Protein AF-A0A2P6VU65-F1 (afdb_monomer)

pLDDT: mean 78.22, std 20.6, range [32.5, 98.38]

Solvent-accessible surface area (backbone atoms only — not comparable to full-atom values): 29557 Å² total; per-residue (Å²): 133,87,88,86,89,86,84,88,87,77,87,89,84,84,87,86,78,91,83,81,87,83,86,86,80,87,87,82,89,85,90,84,81,88,84,86,82,90,82,88,79,92,81,84,85,80,81,79,79,83,82,76,88,84,79,73,83,89,75,76,95,73,85,81,79,84,76,80,80,75,77,77,80,85,73,80,85,78,81,85,74,82,83,81,79,78,87,77,80,83,79,86,75,82,91,72,89,73,83,78,80,91,73,70,80,78,78,70,57,60,64,62,52,34,54,50,17,64,74,64,73,35,59,72,50,33,51,55,29,55,50,53,51,52,49,53,49,49,58,39,42,61,81,46,88,75,52,74,86,34,72,65,53,53,52,48,52,51,47,56,49,43,56,49,52,26,52,54,22,47,77,65,73,33,60,71,60,22,52,57,35,48,52,54,45,62,60,51,48,58,58,50,38,53,55,38,62,69,48,71,67,62,61,89,82,68,86,76,69,86,68,44,60,64,57,46,13,48,56,44,12,52,54,39,20,50,50,34,55,77,31,74,60,21,52,51,40,45,46,50,43,44,49,40,44,49,50,11,47,53,51,26,62,50,50,12,60,75,63,76,62,63,47,48,59,49,52,33,52,49,38,31,49,66,35,43,67,58,42,32,44,53,38,12,26,59,60,15,36,38,72,48,17,47,34,60,70,68,58,48,47,47,62,55,62,64,40,98,47,49,73,60,24,52,53,50,6,46,50,49,4,42,46,50,32,48,45,51,44,43,50,54,41,44,48,52,52,42,56,49,35,23,72,70,51,78,42,72,69,60,72,63,42,67,52,52,43,48,50,45,50,40,43,40,17,43,25,32,18,23,46,8,36,26,35,10,54,75,31,76,47,54,68,64,16,47,52,54,33,51,50,49,48,46,48,49,34,64,50,44,50,51,59,47,50,56,56,49,60,76,41,67,93,56,86,75,59,66,68,60,52,52,60,59,44,61,29,47,50,46,16,41,51,54,46,45,47,64,60,63,44,92,52,34,91,80,69,76,52,85,69,80,53,72,66,55,58,50,49,53,48,30,34,77,72,62,78,28,98,59,78,56,65,85,77,36,63,70,41,26,53,49,41,26,50,48,46,29,50,51,27,44,51,50,27,42,55,49,50,65,55,64,79,74,114

Foldseek 3Di:
DDDDDDDDDDDDDDDDDDDDDDDDDDDDDDDDDDDDDDDDDDDDDPDDDDDDPPDDDDDDDDDDDPDDPDDDDDDDDDDDDDDDDDDDDDDDDDDDDDPDDPPDPPPPDLLVQCVVCLVVLPLVSNLVSLVVLVVLLVVLCVLPDDQPPDPLVVLVVVLVVLSVQLNVCSVVVVSVSNVVSSVVNVVRRVVSSVVSNPPDNPPVPDPAPDCDLQNLLQVLLVVLLVCCCPDPLNVVLLVLLVVQLVVLLVVLVVVCVVVVNPSDLLSSVVSSLVSLLPNLLVNLLSLQFCLQLVCVVVVVVSVVSVDSRDLLSNLSSSLNNSLSSLLVSLLVSLVVSQVSSCVSPVDSPDPCLSPQLSVLSSLLSSLLNLQLNLLSLVDNDRVVSSVSSVVCSCVLRPVLQVVLLVVVVVQPPDQDDVVSLCSSLLRLSLLSSLLNLVSSDPSCVSPVDDRRRPNLVVQVVCCVVVVDVDRPPCSDNVNSSVSSVVSSVVSSVSSSVSSVPVVVD

Sequence (505 aa):
MRPCDHPPRRRGAHLGARRRAHPTRSPSLHPHHGRPLARASSLDRRRRRPIDPRLLPEHAAGRGHRRRRRLPPRGPPRPRGPPRPAPRTRRTHPRGSLRRHHGGPRVSDPWTDLEQALAGDDPAQVHRTTDRIRDAVRGAFEGRQLVRGSLLVERRRRLEHTLAELDDAVAGDRIDEARERAEQVRELAPALVDQARQLDPIDAEEEVSTGGWLANAGTVARKEAVLGIQGTRGLLLFGILGLTFGIGLRSAIGGSTATGGQASVKLVWNYAHSLAFLALPLAGLLAGHGLVNEERRSDTIHILAAQPVGRIGIVLGKWLGMAATLGLAVAASAGLVGTAAYAVTGTLGPPSAAVTYPLACFGLALAFGSIALLASTLLERTGPTLAVGLASFVLLGPVWQNAFLTRSLEQAGTIPDPGSVLVYLATPFTAWWNWTSELLGPVNDATGLPQGEPWHAALVNAVETGALEALPFYATQPYYAIVIAAWIAVCLGLAAAVFRRQDLA

Radius of gyration: 38.81 Å; Cα contacts (8 Å, |Δi|>4): 482; chains: 1; bounding box: 112×64×126 Å

Structure (mmCIF, N/CA/C/O backbone):
data_AF-A0A2P6VU65-F1
#
_entry.id   AF-A0A2P6VU65-F1
#
loop_
_atom_site.group_PDB
_atom_site.id
_atom_site.type_symbol
_atom_site.label_atom_id
_atom_site.label_alt_id
_atom_site.label_comp_id
_atom_site.label_asym_id
_atom_site.label_entity_id
_atom_site.label_seq_id
_atom_site.pdbx_PDB_ins_code
_atom_site.Cartn_x
_atom_site.Cartn_y
_atom_site.Cartn_z
_atom_site.occupancy
_atom_site.B_iso_or_equiv
_atom_site.auth_seq_id
_atom_site.auth_comp_id
_atom_site.auth_asym_id
_atom_site.auth_atom_id
_atom_site.pdbx_PDB_model_num
ATOM 1 N N . MET A 1 1 ? 16.735 -19.919 -70.488 1.00 41.72 1 MET A N 1
ATOM 2 C CA . MET A 1 1 ? 18.055 -20.565 -70.298 1.00 41.72 1 MET A CA 1
ATOM 3 C C . MET A 1 1 ? 18.849 -19.644 -69.378 1.00 41.72 1 MET A C 1
ATOM 5 O O . MET A 1 1 ? 19.103 -18.527 -69.787 1.00 41.72 1 MET A O 1
ATOM 9 N N . ARG A 1 2 ? 18.873 -19.834 -68.050 1.00 34.44 2 ARG A N 1
ATOM 10 C CA . ARG A 1 2 ? 19.788 -20.677 -67.239 1.00 34.44 2 ARG A CA 1
ATOM 11 C C . ARG A 1 2 ? 21.264 -20.708 -67.701 1.00 34.44 2 ARG A C 1
ATOM 13 O O . ARG A 1 2 ? 21.498 -20.715 -68.902 1.00 34.44 2 ARG A O 1
ATOM 20 N N . PRO A 1 3 ? 22.211 -20.696 -66.741 1.00 53.59 3 PRO A N 1
ATOM 21 C CA . PRO A 1 3 ? 23.419 -19.869 -66.761 1.00 53.59 3 PRO A CA 1
ATOM 22 C C . PRO A 1 3 ? 24.710 -20.696 -66.880 1.00 53.59 3 PRO A C 1
ATOM 24 O O . PRO A 1 3 ? 24.681 -21.913 -66.709 1.00 53.59 3 PRO A O 1
ATOM 27 N N . CYS A 1 4 ? 25.846 -20.034 -67.113 1.00 51.56 4 CYS A N 1
ATOM 28 C CA . CYS A 1 4 ? 27.166 -20.654 -67.005 1.00 51.56 4 CYS A CA 1
ATOM 29 C C . CYS A 1 4 ? 28.035 -19.917 -65.982 1.00 51.56 4 CYS A C 1
ATOM 31 O O . CYS A 1 4 ? 28.340 -18.734 -66.130 1.00 51.56 4 CYS A O 1
ATOM 33 N N . ASP A 1 5 ? 28.412 -20.681 -64.961 1.00 50.06 5 ASP A N 1
ATOM 34 C CA . ASP A 1 5 ? 29.446 -20.424 -63.971 1.00 50.06 5 ASP A CA 1
ATOM 35 C C . ASP A 1 5 ? 30.850 -20.394 -64.590 1.00 50.06 5 ASP A C 1
ATOM 37 O O . ASP A 1 5 ? 31.157 -21.198 -65.466 1.00 50.06 5 ASP A O 1
ATOM 41 N N . HIS A 1 6 ? 31.741 -19.570 -64.027 1.00 48.94 6 HIS A N 1
ATOM 42 C CA . HIS A 1 6 ? 33.139 -19.949 -63.787 1.00 48.94 6 HIS A CA 1
ATOM 43 C C . HIS A 1 6 ? 33.801 -19.023 -62.744 1.00 48.94 6 HIS A C 1
ATOM 45 O O . HIS A 1 6 ? 33.777 -17.804 -62.912 1.00 48.94 6 HIS A O 1
ATOM 51 N N . PRO A 1 7 ? 34.454 -19.572 -61.698 1.00 54.53 7 PRO A N 1
ATOM 52 C CA . PRO A 1 7 ? 35.306 -18.815 -60.781 1.00 54.53 7 PRO A CA 1
ATOM 53 C C . PRO A 1 7 ? 36.805 -19.020 -61.086 1.00 54.53 7 PRO A C 1
ATOM 55 O O . PRO A 1 7 ? 37.199 -20.110 -61.517 1.00 54.53 7 PRO A O 1
ATOM 58 N N . PRO A 1 8 ? 37.693 -18.055 -60.773 1.00 60.28 8 PRO A N 1
ATOM 59 C CA . PRO A 1 8 ? 39.125 -18.310 -60.766 1.00 60.28 8 PRO A CA 1
ATOM 60 C C . PRO A 1 8 ? 39.633 -18.726 -59.376 1.00 60.28 8 PRO A C 1
ATOM 62 O O . PRO A 1 8 ? 39.532 -18.008 -58.384 1.00 60.28 8 PRO A O 1
ATOM 65 N N . ARG A 1 9 ? 40.269 -19.902 -59.351 1.00 50.94 9 ARG A N 1
ATOM 66 C CA . ARG A 1 9 ? 41.238 -20.350 -58.339 1.00 50.94 9 ARG A CA 1
ATOM 67 C C . ARG A 1 9 ? 42.549 -19.559 -58.456 1.00 50.94 9 ARG A C 1
ATOM 69 O O . ARG A 1 9 ? 43.075 -19.455 -59.559 1.00 50.94 9 ARG A O 1
ATOM 76 N N . ARG A 1 10 ? 43.173 -19.213 -57.322 1.00 44.75 10 ARG A N 1
ATOM 77 C CA . ARG A 1 10 ? 44.641 -19.257 -57.079 1.00 44.75 10 ARG A CA 1
ATOM 78 C C . ARG A 1 10 ? 44.890 -19.206 -55.559 1.00 44.75 10 ARG A C 1
ATOM 80 O O . ARG A 1 10 ? 44.317 -18.364 -54.887 1.00 44.75 10 ARG A O 1
ATOM 87 N N . ARG A 1 11 ? 45.462 -20.275 -54.974 1.00 40.75 11 ARG A N 1
ATOM 88 C CA . ARG A 1 11 ? 46.881 -20.424 -54.537 1.00 40.75 11 ARG A CA 1
ATOM 89 C C . ARG A 1 11 ? 47.287 -19.307 -53.556 1.00 40.75 11 ARG A C 1
ATOM 91 O O . ARG A 1 11 ? 47.269 -18.160 -53.955 1.00 40.75 11 ARG A O 1
ATOM 98 N N . GLY A 1 12 ? 47.660 -19.526 -52.296 1.00 38.12 12 GLY A N 1
ATOM 99 C CA . GLY A 1 12 ? 48.293 -20.673 -51.642 1.00 38.12 12 GLY A CA 1
ATOM 100 C C . GLY A 1 12 ? 49.689 -20.257 -51.153 1.00 38.12 12 GLY A C 1
ATOM 101 O O . GLY A 1 12 ? 50.545 -20.028 -51.995 1.00 38.12 12 GLY A O 1
ATOM 102 N N . ALA A 1 13 ? 49.894 -20.155 -49.833 1.00 39.94 13 ALA A N 1
ATOM 103 C CA . ALA A 1 13 ? 51.179 -20.226 -49.107 1.00 39.94 13 ALA A CA 1
ATOM 104 C C . ALA A 1 13 ? 50.861 -20.154 -47.592 1.00 39.94 13 ALA A C 1
ATOM 106 O O . ALA A 1 13 ? 50.220 -19.206 -47.160 1.00 39.94 13 ALA A O 1
ATOM 107 N N . HIS A 1 14 ? 50.963 -21.228 -46.804 1.00 39.22 14 HIS A N 1
ATOM 108 C CA . HIS A 1 14 ? 52.143 -21.906 -46.236 1.00 39.22 14 HIS A CA 1
ATOM 109 C C . HIS A 1 14 ? 52.739 -21.266 -44.963 1.00 39.22 14 HIS A C 1
ATOM 111 O O . HIS A 1 14 ? 53.228 -20.148 -45.001 1.00 39.22 14 HIS A O 1
ATOM 117 N N . LEU A 1 15 ? 52.817 -22.123 -43.923 1.00 38.12 15 LEU A N 1
ATOM 118 C CA . LEU A 1 15 ? 53.817 -22.205 -42.833 1.00 38.12 15 LEU A CA 1
ATOM 119 C C . LEU A 1 15 ? 53.770 -21.095 -41.768 1.00 38.12 15 LEU A C 1
ATOM 121 O O . LEU A 1 15 ? 54.061 -19.943 -42.034 1.00 38.12 15 LEU A O 1
ATOM 125 N N . GLY A 1 16 ? 53.371 -21.387 -40.529 1.00 34.59 16 GLY A N 1
ATOM 126 C CA . GLY A 1 16 ? 54.154 -22.048 -39.465 1.00 34.59 16 GLY A CA 1
ATOM 127 C C . GLY A 1 16 ? 53.856 -21.262 -38.165 1.00 34.59 16 GLY A C 1
ATOM 128 O O . GLY A 1 16 ? 53.421 -20.127 -38.243 1.00 34.59 16 GLY A O 1
ATOM 129 N N . ALA A 1 17 ? 53.981 -21.719 -36.925 1.00 41.78 17 ALA A N 1
ATOM 130 C CA . ALA A 1 17 ? 54.677 -22.837 -36.337 1.00 41.78 17 ALA A CA 1
ATOM 131 C C . ALA A 1 17 ? 54.056 -23.144 -34.956 1.00 41.78 17 ALA A C 1
ATOM 133 O O . ALA A 1 17 ? 53.458 -22.296 -34.297 1.00 41.78 17 ALA A O 1
ATOM 134 N N . ARG A 1 18 ? 54.263 -24.387 -34.521 1.00 41.88 18 ARG A N 1
ATOM 135 C CA . ARG A 1 18 ? 54.056 -24.912 -33.166 1.00 41.88 18 ARG A CA 1
ATOM 136 C C . ARG A 1 18 ? 54.646 -23.999 -32.079 1.00 41.88 18 ARG A C 1
ATOM 138 O O . ARG A 1 18 ? 55.820 -23.647 -32.172 1.00 41.88 18 ARG A O 1
ATOM 145 N N . ARG A 1 19 ? 53.955 -23.850 -30.943 1.00 41.62 19 ARG A N 1
ATOM 146 C CA . ARG A 1 19 ? 54.625 -23.821 -29.630 1.00 41.62 19 ARG A CA 1
ATOM 147 C C . ARG A 1 19 ? 53.808 -24.536 -28.557 1.00 41.62 19 ARG A C 1
ATOM 149 O O . ARG A 1 19 ? 52.590 -24.441 -28.498 1.00 41.62 19 ARG A O 1
ATOM 156 N N . ARG A 1 20 ? 54.545 -25.340 -27.795 1.00 39.31 20 ARG A N 1
ATOM 157 C CA . ARG A 1 20 ? 54.117 -26.307 -26.788 1.00 39.31 20 ARG A CA 1
ATOM 158 C C . ARG A 1 20 ? 53.838 -25.645 -25.435 1.00 39.31 20 ARG A C 1
ATOM 160 O O . ARG A 1 20 ? 54.415 -24.614 -25.113 1.00 39.31 20 ARG A O 1
ATOM 167 N N . ALA A 1 21 ? 53.004 -26.354 -24.680 1.00 40.69 21 ALA A N 1
ATOM 168 C CA . ALA A 1 21 ? 52.764 -26.357 -23.240 1.00 40.69 21 ALA A CA 1
ATOM 169 C C . ALA A 1 21 ? 53.898 -25.874 -22.312 1.00 40.69 21 ALA A C 1
ATOM 171 O O . ALA A 1 21 ? 55.055 -26.236 -22.508 1.00 40.69 21 ALA A O 1
ATOM 172 N N . HIS A 1 22 ? 53.508 -25.237 -21.200 1.00 38.41 22 HIS A N 1
ATOM 173 C CA . HIS A 1 22 ? 53.865 -25.691 -19.848 1.00 38.41 22 HIS A CA 1
ATOM 174 C C . HIS A 1 22 ? 52.872 -25.155 -18.790 1.00 38.41 22 HIS A C 1
ATOM 176 O O . HIS A 1 22 ? 52.384 -24.037 -18.944 1.00 38.41 22 HIS A O 1
ATOM 182 N N . PRO A 1 23 ? 52.574 -25.928 -17.723 1.00 49.88 23 PRO A N 1
ATOM 183 C CA . PRO A 1 23 ? 51.693 -25.527 -16.632 1.00 49.88 23 PRO A CA 1
ATOM 184 C C . PRO A 1 23 ? 52.498 -24.906 -15.481 1.00 49.88 23 PRO A C 1
ATOM 186 O O . PRO A 1 23 ? 53.515 -25.460 -15.055 1.00 49.88 23 PRO A O 1
ATOM 189 N N . THR A 1 24 ? 52.040 -23.781 -14.935 1.00 46.22 24 THR A N 1
ATOM 190 C CA . THR A 1 24 ? 52.637 -23.184 -13.734 1.00 46.22 24 THR A CA 1
ATOM 191 C C . THR A 1 24 ? 51.884 -23.595 -12.475 1.00 46.22 24 THR A C 1
ATOM 193 O O . THR A 1 24 ? 50.697 -23.336 -12.300 1.00 46.22 24 THR A O 1
ATOM 196 N N . ARG A 1 25 ? 52.665 -24.274 -11.637 1.00 35.62 25 ARG A N 1
ATOM 197 C CA . ARG A 1 25 ? 52.465 -24.758 -10.274 1.00 35.62 25 ARG A CA 1
ATOM 198 C C . ARG A 1 25 ? 51.832 -23.757 -9.298 1.00 35.62 25 ARG A C 1
ATOM 200 O O . ARG A 1 25 ? 52.181 -22.580 -9.281 1.00 35.62 25 ARG A O 1
ATOM 207 N N . SER A 1 26 ? 51.030 -24.315 -8.396 1.00 44.00 26 SER A N 1
ATOM 208 C CA . SER A 1 26 ? 50.689 -23.810 -7.062 1.00 44.00 26 SER A CA 1
ATOM 209 C C . SER A 1 26 ? 51.924 -23.615 -6.167 1.00 44.00 26 SER A C 1
ATOM 211 O O . SER A 1 26 ? 52.905 -24.348 -6.325 1.00 44.00 26 SER A O 1
ATOM 213 N N . PRO A 1 27 ? 51.825 -22.776 -5.121 1.00 51.59 27 PRO A N 1
ATOM 214 C CA . PRO A 1 27 ? 52.608 -22.958 -3.909 1.00 51.59 27 PRO A CA 1
ATOM 215 C C . PRO A 1 27 ? 51.713 -23.183 -2.681 1.00 51.59 27 PRO A C 1
ATOM 217 O O . PRO A 1 27 ? 50.815 -22.405 -2.369 1.00 51.59 27 PRO A O 1
ATOM 220 N N . SER A 1 28 ? 52.012 -24.264 -1.969 1.00 43.06 28 SER A N 1
ATOM 221 C CA . SER A 1 28 ? 51.597 -24.560 -0.597 1.00 43.06 28 SER A CA 1
ATOM 222 C C . SER A 1 28 ? 52.845 -24.653 0.289 1.00 43.06 28 SER A C 1
ATOM 224 O O . SER A 1 28 ? 53.885 -25.070 -0.219 1.00 43.06 28 SER A O 1
ATOM 226 N N . LEU A 1 29 ? 52.665 -24.416 1.602 1.00 42.81 29 LEU A N 1
ATOM 227 C CA . LEU A 1 29 ? 53.602 -24.560 2.748 1.00 42.81 29 LEU A CA 1
ATOM 228 C C . LEU A 1 29 ? 54.365 -23.257 3.084 1.00 42.81 29 LEU A C 1
ATOM 230 O O . LEU A 1 29 ? 54.871 -22.599 2.189 1.00 42.81 29 LEU A O 1
ATOM 234 N N . HIS A 1 30 ? 54.457 -22.775 4.331 1.00 38.66 30 HIS A N 1
ATOM 235 C CA . HIS A 1 30 ? 54.635 -23.472 5.614 1.00 38.66 30 HIS A CA 1
ATOM 236 C C . HIS A 1 30 ? 54.115 -22.653 6.839 1.00 38.66 30 HIS A C 1
ATOM 238 O O . HIS A 1 30 ? 53.761 -21.484 6.690 1.00 38.66 30 HIS A O 1
ATOM 244 N N . PRO A 1 31 ? 54.067 -23.266 8.046 1.00 51.84 31 PRO A N 1
ATOM 245 C CA . PRO A 1 31 ? 53.499 -22.736 9.286 1.00 51.84 31 PRO A CA 1
ATOM 246 C C . PRO A 1 31 ? 54.545 -22.028 10.164 1.00 51.84 31 PRO A C 1
ATOM 248 O O . PRO A 1 31 ? 55.735 -22.315 10.071 1.00 51.84 31 PRO A O 1
ATOM 251 N N . HIS A 1 32 ? 54.092 -21.192 11.104 1.00 41.69 32 HIS A N 1
ATOM 252 C CA . HIS A 1 32 ? 54.910 -20.778 12.246 1.00 41.69 32 HIS A CA 1
ATOM 253 C C . HIS A 1 32 ? 54.169 -20.931 13.581 1.00 41.69 32 HIS A C 1
ATOM 255 O O . HIS A 1 32 ? 53.036 -20.490 13.762 1.00 41.69 32 HIS A O 1
ATOM 261 N N . HIS A 1 33 ? 54.867 -21.605 14.494 1.00 40.38 33 HIS A N 1
ATOM 262 C CA . HIS A 1 33 ? 54.571 -21.865 15.898 1.00 40.38 33 HIS A CA 1
ATOM 263 C C . HIS A 1 33 ? 54.724 -20.632 16.808 1.00 40.38 33 HIS A C 1
ATOM 265 O O . HIS A 1 33 ? 55.674 -19.881 16.631 1.00 40.38 33 HIS A O 1
ATOM 271 N N . GLY A 1 34 ? 53.906 -20.598 17.878 1.00 33.59 34 GLY A N 1
ATOM 272 C CA . GLY A 1 34 ? 54.235 -20.139 19.250 1.00 33.59 34 GLY A CA 1
ATOM 273 C C . GLY A 1 34 ? 54.414 -18.626 19.458 1.00 33.59 34 GLY A C 1
ATOM 274 O O . GLY A 1 34 ? 55.013 -17.956 18.641 1.00 33.59 34 GLY A O 1
ATOM 275 N N . ARG A 1 35 ? 54.002 -17.980 20.553 1.00 37.12 35 ARG A N 1
ATOM 276 C CA . ARG A 1 35 ? 53.625 -18.385 21.919 1.00 37.12 35 ARG A CA 1
ATOM 277 C C . ARG A 1 35 ? 52.931 -17.173 22.615 1.00 37.12 35 ARG A C 1
ATOM 279 O O . ARG A 1 35 ? 52.837 -16.113 22.004 1.00 37.12 35 ARG A O 1
ATOM 286 N N . PRO A 1 36 ? 52.419 -17.320 23.855 1.00 55.81 36 PRO A N 1
ATOM 287 C CA . PRO A 1 36 ? 51.342 -16.503 24.418 1.00 55.81 36 PRO A CA 1
ATOM 288 C C . PRO A 1 36 ? 51.841 -15.348 25.289 1.00 55.81 36 PRO A C 1
ATOM 290 O O . PRO A 1 36 ? 52.878 -15.481 25.929 1.00 55.81 36 PRO A O 1
ATOM 293 N N . LEU A 1 37 ? 51.031 -14.297 25.445 1.00 40.69 37 LEU A N 1
ATOM 294 C CA . LEU A 1 37 ? 51.042 -13.477 26.656 1.00 40.69 37 LEU A CA 1
ATOM 295 C C . LEU A 1 37 ? 49.631 -13.012 27.022 1.00 40.69 37 LEU A C 1
ATOM 297 O O . LEU A 1 37 ? 48.862 -12.505 26.210 1.00 40.69 37 LEU A O 1
ATOM 301 N N . ALA A 1 38 ? 49.336 -13.238 28.295 1.00 39.22 38 ALA A N 1
ATOM 302 C CA . ALA A 1 38 ? 48.164 -12.817 29.023 1.00 39.22 38 ALA A CA 1
ATOM 303 C C . ALA A 1 38 ? 47.997 -11.292 29.031 1.00 39.22 38 ALA A C 1
ATOM 305 O O . ALA A 1 38 ? 48.963 -10.564 29.248 1.00 39.22 38 ALA A O 1
ATOM 306 N N . ARG A 1 39 ? 46.748 -10.821 28.982 1.00 34.34 39 ARG A N 1
ATOM 307 C CA . ARG A 1 39 ? 46.303 -9.771 29.903 1.00 34.34 39 ARG A CA 1
ATOM 308 C C . ARG A 1 39 ? 44.790 -9.771 30.061 1.00 34.34 39 ARG A C 1
ATOM 310 O O . ARG A 1 39 ? 44.031 -9.780 29.100 1.00 34.34 39 ARG A O 1
ATOM 317 N N . ALA A 1 40 ? 44.414 -9.815 31.328 1.00 37.69 40 ALA A N 1
ATOM 318 C CA . ALA A 1 40 ? 43.075 -9.756 31.858 1.00 37.69 40 ALA A CA 1
ATOM 319 C C . ALA A 1 40 ? 42.482 -8.344 31.760 1.00 37.69 40 ALA A C 1
ATOM 321 O O . ALA A 1 40 ? 43.180 -7.367 32.019 1.00 37.69 40 ALA A O 1
ATOM 322 N N . SER A 1 41 ? 41.179 -8.283 31.498 1.00 34.88 41 SER A N 1
ATOM 323 C CA . SER A 1 41 ? 40.243 -7.280 32.029 1.00 34.88 41 SER A CA 1
ATOM 324 C C . SER A 1 41 ? 38.823 -7.733 31.648 1.00 34.88 41 SER A C 1
ATOM 326 O O . SER A 1 41 ? 38.381 -7.622 30.514 1.00 34.88 41 SER A O 1
ATOM 328 N N . SER A 1 42 ? 38.184 -8.568 32.467 1.00 45.09 42 SER A N 1
ATOM 329 C CA . SER A 1 42 ? 37.203 -8.135 33.473 1.00 45.09 42 SER A CA 1
ATOM 330 C C . SER A 1 42 ? 36.139 -7.184 32.912 1.00 45.09 42 SER A C 1
ATOM 332 O O . SER A 1 42 ? 36.286 -5.974 33.036 1.00 45.09 42 SER A O 1
ATOM 334 N N . LEU A 1 43 ? 35.044 -7.723 32.364 1.00 39.19 43 LEU A N 1
ATOM 335 C CA . LEU A 1 43 ? 33.781 -6.990 32.230 1.00 39.19 43 LEU A CA 1
ATOM 336 C C . LEU A 1 43 ? 32.578 -7.951 32.305 1.00 39.19 43 LEU A C 1
ATOM 338 O O . LEU A 1 43 ? 32.301 -8.747 31.414 1.00 39.19 43 LEU A O 1
ATOM 342 N N . ASP A 1 44 ? 31.925 -7.860 33.462 1.00 41.28 44 ASP A N 1
ATOM 343 C CA . ASP A 1 44 ? 30.478 -7.886 33.687 1.00 41.28 44 ASP A CA 1
ATOM 344 C C . ASP A 1 44 ? 29.661 -9.139 33.299 1.00 41.28 44 ASP A C 1
ATOM 346 O O . ASP A 1 44 ? 28.861 -9.164 32.363 1.00 41.28 44 ASP A O 1
ATOM 350 N N . ARG A 1 45 ? 29.769 -10.184 34.133 1.00 36.78 45 ARG A N 1
ATOM 351 C CA . ARG A 1 45 ? 28.732 -11.221 34.268 1.00 36.78 45 ARG A CA 1
ATOM 352 C C . ARG A 1 45 ? 27.645 -10.746 35.236 1.00 36.78 45 ARG A C 1
ATOM 354 O O . ARG A 1 45 ? 27.668 -11.058 36.429 1.00 36.78 45 ARG A O 1
ATOM 361 N N . ARG A 1 46 ? 26.620 -10.075 34.710 1.00 38.69 46 ARG A N 1
ATOM 362 C CA . ARG A 1 46 ? 25.342 -9.919 35.418 1.00 38.69 46 ARG A CA 1
ATOM 363 C C . ARG A 1 46 ? 24.588 -11.253 35.470 1.00 38.69 46 ARG A C 1
ATOM 365 O O . ARG A 1 46 ? 24.016 -11.719 34.491 1.00 38.69 46 ARG A O 1
ATOM 372 N N . ARG A 1 47 ? 24.638 -11.859 36.660 1.00 38.59 47 ARG A N 1
ATOM 373 C CA . ARG A 1 47 ? 23.633 -12.708 37.330 1.00 38.59 47 ARG A CA 1
ATOM 374 C C . ARG A 1 47 ? 22.499 -13.260 36.443 1.00 38.59 47 ARG A C 1
ATOM 376 O O . ARG A 1 47 ? 21.438 -12.653 36.337 1.00 38.59 47 ARG A O 1
ATOM 383 N N . ARG A 1 48 ? 22.660 -14.492 35.949 1.00 38.81 48 ARG A N 1
ATOM 384 C CA . ARG A 1 48 ? 21.522 -15.399 35.721 1.00 38.81 48 ARG A CA 1
ATOM 385 C C . ARG A 1 48 ? 21.315 -16.214 36.995 1.00 38.81 48 ARG A C 1
ATOM 387 O O . ARG A 1 48 ? 22.213 -16.942 37.407 1.00 38.81 48 ARG A O 1
ATOM 394 N N . ARG A 1 49 ? 20.162 -16.035 37.645 1.00 44.97 49 ARG A N 1
ATOM 395 C CA . ARG A 1 49 ? 19.709 -16.917 38.730 1.00 44.97 49 ARG A CA 1
ATOM 396 C C . ARG A 1 49 ? 19.420 -18.310 38.145 1.00 44.97 49 ARG A C 1
ATOM 398 O O . ARG A 1 49 ? 18.872 -18.371 37.043 1.00 44.97 49 ARG A O 1
ATOM 405 N N . PRO A 1 50 ? 19.763 -19.403 38.842 1.00 42.72 50 PRO A N 1
ATOM 406 C CA . PRO A 1 50 ? 19.314 -20.731 38.455 1.00 42.72 50 PRO A CA 1
ATOM 407 C C . PRO A 1 50 ? 17.800 -20.822 38.675 1.00 42.72 50 PRO A C 1
ATOM 409 O O . PRO A 1 50 ? 17.296 -20.456 39.736 1.00 42.72 50 PRO A O 1
ATOM 412 N N . ILE A 1 51 ? 17.082 -21.256 37.642 1.00 44.75 51 ILE A N 1
ATOM 413 C CA . ILE A 1 51 ? 15.678 -21.647 37.749 1.00 44.75 51 ILE A CA 1
ATOM 414 C C . ILE A 1 51 ? 15.676 -23.034 38.388 1.00 44.75 51 ILE A C 1
ATOM 416 O O . ILE A 1 51 ? 16.298 -23.958 37.865 1.00 44.75 51 ILE A O 1
ATOM 420 N N . ASP A 1 52 ? 15.026 -23.134 39.541 1.00 47.22 52 ASP A N 1
ATOM 421 C CA . ASP A 1 52 ? 14.823 -24.369 40.289 1.00 47.22 52 ASP A CA 1
ATOM 422 C C . ASP A 1 52 ? 13.894 -25.314 39.495 1.00 47.22 52 ASP A C 1
ATOM 424 O O . ASP A 1 52 ? 12.758 -24.934 39.197 1.00 47.22 52 ASP A O 1
ATOM 428 N N . PRO A 1 53 ? 14.336 -26.526 39.113 1.00 42.56 53 PRO A N 1
ATOM 429 C CA . PRO A 1 53 ? 13.525 -27.457 38.334 1.00 42.56 53 PRO A CA 1
ATOM 430 C C . PRO A 1 53 ? 12.476 -28.222 39.167 1.00 42.56 53 PRO A C 1
ATOM 432 O O . PRO A 1 53 ? 11.872 -29.160 38.652 1.00 42.56 53 PRO A O 1
ATOM 435 N N . ARG A 1 54 ? 12.231 -27.858 40.436 1.00 41.22 54 ARG A N 1
ATOM 436 C CA . ARG A 1 54 ? 11.324 -28.595 41.343 1.00 41.22 54 ARG A CA 1
ATOM 437 C C . ARG A 1 54 ? 9.903 -28.038 41.500 1.00 41.22 54 ARG A C 1
ATOM 439 O O . ARG A 1 54 ? 9.169 -28.518 42.356 1.00 41.22 54 ARG A O 1
ATOM 446 N N . LEU A 1 55 ? 9.472 -27.086 40.672 1.00 41.62 55 LEU A N 1
ATOM 447 C CA . LEU A 1 55 ? 8.109 -26.527 40.727 1.00 41.62 55 LEU A CA 1
ATOM 448 C C . LEU A 1 55 ? 7.384 -26.601 39.375 1.00 41.62 55 LEU A C 1
ATOM 450 O O . LEU A 1 55 ? 6.906 -25.596 38.852 1.00 41.62 55 LEU A O 1
ATOM 454 N N . LEU A 1 56 ? 7.288 -27.804 38.807 1.00 41.81 56 LEU A N 1
ATOM 455 C CA . LEU A 1 56 ? 6.320 -28.101 37.750 1.00 41.81 56 LEU A CA 1
ATOM 456 C C . LEU A 1 56 ? 5.125 -28.832 38.377 1.00 41.81 56 LEU A C 1
ATOM 458 O O . LEU A 1 56 ? 5.319 -29.919 38.920 1.00 41.81 56 LEU A O 1
ATOM 462 N N . PRO A 1 57 ? 3.903 -28.273 38.327 1.00 42.41 57 PRO A N 1
ATOM 463 C CA . PRO A 1 57 ? 2.724 -29.001 38.757 1.00 42.41 57 PRO A CA 1
ATOM 464 C C . PRO A 1 57 ? 2.403 -30.097 37.737 1.00 42.41 57 PRO A C 1
ATOM 466 O O . PRO A 1 57 ? 2.181 -29.837 36.551 1.00 42.41 57 PRO A O 1
ATOM 469 N N . GLU A 1 58 ? 2.370 -31.334 38.224 1.00 46.28 58 GLU A N 1
ATOM 470 C CA . GLU A 1 58 ? 1.741 -32.464 37.555 1.00 46.28 58 GLU A CA 1
ATOM 471 C C . GLU A 1 58 ? 0.255 -32.158 37.330 1.00 46.28 58 GLU A C 1
ATOM 473 O O . GLU A 1 58 ? -0.558 -32.206 38.252 1.00 46.28 58 GLU A O 1
ATOM 478 N N . HIS A 1 59 ? -0.130 -31.892 36.084 1.00 40.69 59 HIS A N 1
ATOM 479 C CA . HIS A 1 59 ? -1.525 -31.988 35.673 1.00 40.69 59 HIS A CA 1
ATOM 480 C C . HIS A 1 59 ? -1.691 -33.005 34.547 1.00 40.69 59 HIS A C 1
ATOM 482 O O . HIS A 1 59 ? -1.575 -32.718 33.360 1.00 40.69 59 HIS A O 1
ATOM 488 N N . ALA A 1 60 ? -1.968 -34.224 35.010 1.00 39.69 60 ALA A N 1
ATOM 489 C CA . ALA A 1 60 ? -3.091 -35.056 34.603 1.00 39.69 60 ALA A CA 1
ATOM 490 C C . ALA A 1 60 ? -3.321 -35.239 33.093 1.00 39.69 60 ALA A C 1
ATOM 492 O O . ALA A 1 60 ? -4.010 -34.475 32.416 1.00 39.69 60 ALA A O 1
ATOM 493 N N . ALA A 1 61 ? -2.871 -36.402 32.626 1.00 44.91 61 ALA A N 1
ATOM 494 C CA . ALA A 1 61 ? -3.415 -37.096 31.474 1.00 44.91 61 ALA A CA 1
ATOM 495 C C . ALA A 1 61 ? -4.925 -37.363 31.664 1.00 44.91 61 ALA A C 1
ATOM 497 O O . ALA A 1 61 ? -5.332 -38.312 32.331 1.00 44.91 61 ALA A O 1
ATOM 498 N N . GLY A 1 62 ? -5.764 -36.521 31.060 1.00 35.91 62 GLY A N 1
ATOM 499 C CA . GLY A 1 62 ? -7.216 -36.689 31.002 1.00 35.91 62 GLY A CA 1
ATOM 500 C C . GLY A 1 62 ? -7.678 -37.071 29.598 1.00 35.91 62 GLY A C 1
ATOM 501 O O . GLY A 1 62 ? -7.712 -36.239 28.695 1.00 35.91 62 GLY A O 1
ATOM 502 N N . ARG A 1 63 ? -8.055 -38.341 29.415 1.00 44.84 63 ARG A N 1
ATOM 503 C CA . ARG A 1 63 ? -8.678 -38.890 28.199 1.00 44.84 63 ARG A CA 1
ATOM 504 C C . ARG A 1 63 ? -9.931 -38.092 27.804 1.00 44.84 63 ARG A C 1
ATOM 506 O O . ARG A 1 63 ? -10.959 -38.161 28.473 1.00 44.84 63 ARG A O 1
ATOM 513 N N . GLY A 1 64 ? -9.876 -37.397 26.670 1.00 32.50 64 GLY A N 1
ATOM 514 C CA . GLY A 1 64 ? -11.025 -36.715 26.073 1.00 32.50 64 GLY A CA 1
ATOM 515 C C . GLY A 1 64 ? -11.919 -37.663 25.268 1.00 32.50 64 GLY A C 1
ATOM 516 O O . GLY A 1 64 ? -11.753 -37.805 24.057 1.00 32.50 64 GLY A O 1
ATOM 517 N N . HIS A 1 65 ? -12.906 -38.283 25.920 1.00 39.41 65 HIS A N 1
ATOM 518 C CA . HIS A 1 65 ? -14.041 -38.912 25.242 1.00 39.41 65 HIS A CA 1
ATOM 519 C C . HIS A 1 65 ? -14.847 -37.848 24.474 1.00 39.41 65 HIS A C 1
ATOM 521 O O . HIS A 1 65 ? -15.504 -36.991 25.066 1.00 39.41 65 HIS A O 1
ATOM 527 N N . ARG A 1 66 ? -14.850 -37.933 23.137 1.00 37.91 66 ARG A N 1
ATOM 528 C CA . ARG A 1 66 ? -15.765 -37.184 22.260 1.00 37.91 66 ARG A CA 1
ATOM 529 C C . ARG A 1 66 ? -17.218 -37.602 22.532 1.00 37.91 66 ARG A C 1
ATOM 531 O O . ARG A 1 66 ? -17.745 -38.509 21.890 1.00 37.91 66 ARG A O 1
ATOM 538 N N . ARG A 1 67 ? -17.897 -36.913 23.454 1.00 38.91 67 ARG A N 1
ATOM 539 C CA . ARG A 1 67 ? -19.363 -36.940 23.550 1.00 38.91 67 ARG A CA 1
ATOM 540 C C . ARG A 1 67 ? -19.947 -36.205 22.343 1.00 38.91 67 ARG A C 1
ATOM 542 O O . ARG A 1 67 ? -19.902 -34.980 22.259 1.00 38.91 67 ARG A O 1
ATOM 549 N N . ARG A 1 68 ? -20.516 -36.968 21.406 1.00 38.66 68 ARG A N 1
ATOM 550 C CA . ARG A 1 68 ? -21.425 -36.461 20.371 1.00 38.66 68 ARG A CA 1
ATOM 551 C C . ARG A 1 68 ? -22.615 -35.789 21.068 1.00 38.66 68 ARG A C 1
ATOM 553 O O . ARG A 1 68 ? -23.464 -36.479 21.628 1.00 38.66 68 ARG A O 1
ATOM 560 N N . ARG A 1 69 ? -22.679 -34.454 21.041 1.00 39.78 69 ARG A N 1
ATOM 561 C CA . ARG A 1 69 ? -23.895 -33.702 21.387 1.00 39.78 69 ARG A CA 1
ATOM 562 C C . ARG A 1 69 ? -24.968 -34.056 20.355 1.00 39.78 69 ARG A C 1
ATOM 564 O O . ARG A 1 69 ? -24.898 -33.617 19.211 1.00 39.78 69 ARG A O 1
ATOM 571 N N . ARG A 1 70 ? -25.933 -34.889 20.751 1.00 40.59 70 ARG A N 1
ATOM 572 C CA . ARG A 1 70 ? -27.200 -35.040 20.030 1.00 40.59 70 ARG A CA 1
ATOM 573 C C . ARG A 1 70 ? -27.957 -33.720 20.164 1.00 40.59 70 ARG A C 1
ATOM 575 O O . ARG A 1 70 ? -28.185 -33.255 21.277 1.00 40.59 70 ARG A O 1
ATOM 582 N N . LEU A 1 71 ? -28.287 -33.112 19.030 1.00 51.16 71 LEU A N 1
ATOM 583 C CA . LEU A 1 71 ? -29.216 -31.989 18.959 1.00 51.16 71 LEU A CA 1
ATOM 584 C C . LEU A 1 71 ? -30.598 -32.457 19.454 1.00 51.16 71 LEU A C 1
ATOM 586 O O . LEU A 1 71 ? -31.001 -33.571 19.104 1.00 51.16 71 LEU A O 1
ATOM 590 N N . PRO A 1 72 ? -31.323 -31.653 20.251 1.00 55.91 72 PRO A N 1
ATOM 591 C CA . PRO A 1 72 ? -32.696 -31.969 20.616 1.00 55.91 72 PRO A CA 1
ATOM 592 C C . PRO A 1 72 ? -33.604 -31.938 19.370 1.00 55.91 72 PRO A C 1
ATOM 594 O O . PRO A 1 72 ? -33.343 -31.170 18.436 1.00 55.91 72 PRO A O 1
ATOM 597 N N . PRO A 1 73 ? -34.655 -32.775 19.325 1.00 53.06 73 PRO A N 1
ATOM 598 C CA . PRO A 1 73 ? -35.582 -32.825 18.202 1.00 53.06 73 PRO A CA 1
ATOM 599 C C . PRO A 1 73 ? -36.299 -31.480 18.027 1.00 53.06 73 PRO A C 1
ATOM 601 O O . PRO A 1 73 ? -36.724 -30.848 18.994 1.00 53.06 73 PRO A O 1
ATOM 604 N N . ARG A 1 74 ? -36.425 -31.042 16.768 1.00 48.22 74 ARG A N 1
ATOM 605 C CA . ARG A 1 74 ? -37.209 -29.865 16.376 1.00 48.22 74 ARG A CA 1
ATOM 606 C C . ARG A 1 74 ? -38.658 -30.061 16.830 1.00 48.22 74 ARG A C 1
ATOM 608 O O . ARG A 1 74 ? -39.320 -30.986 16.370 1.00 48.22 74 ARG A O 1
ATOM 615 N N . GLY A 1 75 ? -39.127 -29.196 17.727 1.00 65.81 75 GLY A N 1
ATOM 616 C CA . GLY A 1 75 ? -40.530 -29.148 18.132 1.00 65.81 75 GLY A CA 1
ATOM 617 C C . GLY A 1 75 ? -41.458 -28.729 16.978 1.00 65.81 75 GLY A C 1
ATOM 618 O O . GLY A 1 75 ? -40.990 -28.142 15.996 1.00 65.81 75 GLY A O 1
ATOM 619 N N . PRO A 1 76 ? -42.764 -29.033 17.084 1.00 66.19 76 PRO A N 1
ATOM 620 C CA . PRO A 1 76 ? -43.747 -28.755 16.042 1.00 66.19 76 PRO A CA 1
ATOM 621 C C . PRO A 1 76 ? -43.933 -27.245 15.791 1.00 66.19 76 PRO A C 1
ATOM 623 O O . PRO A 1 76 ? -43.715 -26.427 16.692 1.00 66.19 76 PRO A O 1
ATOM 626 N N . PRO A 1 77 ? -44.338 -26.857 14.567 1.00 54.38 77 PRO A N 1
ATOM 627 C CA . PRO A 1 77 ? -44.520 -25.461 14.184 1.00 54.38 77 PRO A CA 1
ATOM 628 C C . PRO A 1 77 ? -45.610 -24.784 15.027 1.00 54.38 77 PRO A C 1
ATOM 630 O O . PRO A 1 77 ? -46.714 -25.306 15.179 1.00 54.38 77 PRO A O 1
ATOM 633 N N . ARG A 1 78 ? -45.297 -23.597 15.564 1.00 59.09 78 ARG A N 1
ATOM 634 C CA . ARG A 1 78 ? -46.254 -22.761 16.303 1.00 59.09 78 ARG A CA 1
ATOM 635 C C . ARG A 1 78 ? -47.399 -22.297 15.381 1.00 59.09 78 ARG A C 1
ATOM 637 O O . ARG A 1 78 ? -47.127 -21.928 14.235 1.00 59.09 78 ARG A O 1
ATOM 644 N N . PRO A 1 79 ? -48.653 -22.262 15.868 1.00 59.06 79 PRO A N 1
ATOM 645 C CA . PRO A 1 79 ? -49.796 -21.784 15.098 1.00 59.06 79 PRO A CA 1
ATOM 646 C C . PRO A 1 79 ? -49.665 -20.292 14.763 1.00 59.06 79 PRO A C 1
ATOM 648 O O . PRO A 1 79 ? -49.184 -19.489 15.564 1.00 59.06 79 PRO A O 1
ATOM 651 N N . ARG A 1 80 ? -50.089 -19.936 13.544 1.00 51.94 80 ARG A N 1
ATOM 652 C CA . ARG A 1 80 ? -50.125 -18.561 13.031 1.00 51.94 80 ARG A CA 1
ATOM 653 C C . ARG A 1 80 ? -51.079 -17.726 13.889 1.00 51.94 80 ARG A C 1
ATOM 655 O O . ARG A 1 80 ? -52.266 -18.027 13.955 1.00 51.94 80 ARG A O 1
ATOM 662 N N . GLY A 1 81 ? -50.545 -16.695 14.542 1.00 63.75 81 GLY A N 1
ATOM 663 C CA . GLY A 1 81 ? -51.343 -15.711 15.272 1.00 63.75 81 GLY A CA 1
ATOM 664 C C . GLY A 1 81 ? -52.248 -14.884 14.342 1.00 63.75 81 GLY A C 1
ATOM 665 O O . GLY A 1 81 ? -51.990 -14.823 13.135 1.00 63.75 81 GLY A O 1
ATOM 666 N N . PRO A 1 82 ? -53.304 -14.258 14.891 1.00 64.69 82 PRO A N 1
ATOM 667 C CA . PRO A 1 82 ? -54.308 -13.532 14.118 1.00 64.69 82 PRO A CA 1
ATOM 668 C C . PRO A 1 82 ? -53.726 -12.306 13.387 1.00 64.69 82 PRO A C 1
ATOM 670 O O . PRO A 1 82 ? -52.717 -11.738 13.819 1.00 64.69 82 PRO A O 1
ATOM 673 N N . PRO A 1 83 ? -54.355 -11.889 12.271 1.00 52.19 83 PRO A N 1
ATOM 674 C CA . PRO A 1 83 ? -53.872 -10.799 11.432 1.00 52.19 83 PRO A CA 1
ATOM 675 C C . PRO A 1 83 ? -53.839 -9.467 12.192 1.00 52.19 83 PRO A C 1
ATOM 677 O O . PRO A 1 83 ? -54.780 -9.101 12.897 1.00 52.19 83 PRO A O 1
ATOM 680 N N . ARG A 1 84 ? -52.732 -8.733 12.024 1.00 48.69 84 ARG A N 1
ATOM 681 C CA . ARG A 1 84 ? -52.549 -7.380 12.565 1.00 48.69 84 ARG A CA 1
ATOM 682 C C . ARG A 1 84 ? -53.625 -6.434 12.003 1.00 48.69 84 ARG A C 1
ATOM 684 O O . ARG A 1 84 ? -53.844 -6.448 10.791 1.00 48.69 84 ARG A O 1
ATOM 691 N N . PRO A 1 85 ? -54.254 -5.586 12.837 1.00 46.97 85 PRO A N 1
ATOM 692 C CA . PRO A 1 85 ? -55.212 -4.597 12.362 1.00 46.97 85 PRO A CA 1
ATOM 693 C C . PRO A 1 85 ? -54.522 -3.506 11.532 1.00 46.97 85 PRO A C 1
ATOM 695 O O . PRO A 1 85 ? -53.385 -3.112 11.801 1.00 46.97 85 PRO A O 1
ATOM 698 N N . ALA A 1 86 ? -55.241 -3.043 10.508 1.00 49.50 86 ALA A N 1
ATOM 699 C CA . ALA A 1 86 ? -54.814 -2.052 9.528 1.00 49.50 86 ALA A CA 1
ATOM 700 C C . ALA A 1 86 ? -54.395 -0.707 10.163 1.00 49.50 86 ALA A C 1
ATOM 702 O O . ALA A 1 86 ? -54.919 -0.323 11.216 1.00 49.50 86 ALA A O 1
ATOM 703 N N . PRO A 1 87 ? -53.475 0.040 9.522 1.00 44.56 87 PRO A N 1
ATOM 704 C CA . PRO A 1 87 ? -52.973 1.302 10.046 1.00 44.56 87 PRO A CA 1
ATOM 705 C C . PRO A 1 87 ? -54.088 2.355 10.066 1.00 44.56 87 PRO A C 1
ATOM 707 O O . PRO A 1 87 ? -54.609 2.766 9.030 1.00 44.56 87 PRO A O 1
ATOM 710 N N . ARG A 1 88 ? -54.460 2.799 11.272 1.00 40.69 88 ARG A N 1
ATOM 711 C CA . ARG A 1 88 ? -55.396 3.908 11.482 1.00 40.69 88 ARG A CA 1
ATOM 712 C C . ARG A 1 88 ? -54.786 5.208 10.956 1.00 40.69 88 ARG A C 1
ATOM 714 O O . ARG A 1 88 ? -53.752 5.666 11.437 1.00 40.69 88 ARG A O 1
ATOM 721 N N . THR A 1 89 ? -55.476 5.813 9.996 1.00 44.22 89 THR A N 1
ATOM 722 C CA . THR A 1 89 ? -55.231 7.153 9.459 1.00 44.22 89 THR A CA 1
ATOM 723 C C . THR A 1 89 ? -55.194 8.194 10.578 1.00 44.22 89 THR A C 1
ATOM 725 O O . THR A 1 89 ? -56.151 8.350 11.343 1.00 44.22 89 THR A O 1
ATOM 728 N N . ARG A 1 90 ? -54.071 8.907 10.666 1.00 40.84 90 ARG A N 1
ATOM 729 C CA . ARG A 1 90 ? -53.775 9.941 11.660 1.00 40.84 90 ARG A CA 1
ATOM 730 C C . ARG A 1 90 ? -54.616 11.189 11.350 1.00 40.84 90 ARG A C 1
ATOM 732 O O . ARG A 1 90 ? -54.274 11.968 10.469 1.00 40.84 90 ARG A O 1
ATOM 739 N N . ARG A 1 91 ? -55.739 11.362 12.056 1.00 38.03 91 ARG A N 1
ATOM 740 C CA . ARG A 1 91 ? -56.513 12.615 12.075 1.00 38.03 91 ARG A CA 1
ATOM 741 C C . ARG A 1 91 ? -55.720 13.678 12.838 1.00 38.03 91 ARG A C 1
ATOM 743 O O . ARG A 1 91 ? -55.436 13.516 14.022 1.00 38.03 91 ARG A O 1
ATOM 750 N N . THR A 1 92 ? -55.373 14.760 12.156 1.00 43.78 92 THR A N 1
ATOM 751 C CA . THR A 1 92 ? -54.822 15.989 12.732 1.00 43.78 92 THR A CA 1
ATOM 752 C C . THR A 1 92 ? -55.925 16.734 13.484 1.00 43.78 92 THR A C 1
ATOM 754 O O . THR A 1 92 ? -56.807 17.322 12.861 1.00 43.78 92 THR A O 1
ATOM 757 N N . HIS A 1 93 ? -55.899 16.695 14.818 1.00 36.56 93 HIS A N 1
ATOM 758 C CA . HIS A 1 93 ? -56.720 17.578 15.651 1.00 36.56 93 HIS A CA 1
ATOM 759 C C . HIS A 1 93 ? -55.983 18.901 15.928 1.00 36.56 93 HIS A C 1
ATOM 761 O O . HIS A 1 93 ? -54.765 18.887 16.131 1.00 36.56 93 HIS A O 1
ATOM 767 N N . PRO A 1 94 ? -56.699 20.040 15.948 1.00 45.22 94 PRO A N 1
ATOM 768 C CA . PRO A 1 94 ? -56.117 21.351 16.199 1.00 45.22 94 PRO A CA 1
ATOM 769 C C . PRO A 1 94 ? -55.726 21.503 17.675 1.00 45.22 94 PRO A C 1
ATOM 771 O O . PRO A 1 94 ? -56.416 21.025 18.576 1.00 45.22 94 PRO A O 1
ATOM 774 N N . ARG A 1 95 ? -54.588 22.168 17.908 1.00 43.47 95 ARG A N 1
ATOM 775 C CA . ARG A 1 95 ? -54.016 22.473 19.227 1.00 43.47 95 ARG A CA 1
ATOM 776 C C . ARG A 1 95 ? -54.972 23.357 20.039 1.00 43.47 95 ARG A C 1
ATOM 778 O O . ARG A 1 95 ? -54.949 24.575 19.913 1.00 43.47 95 ARG A O 1
ATOM 785 N N . GLY A 1 96 ? -55.781 22.733 20.891 1.00 36.62 96 GLY A N 1
ATOM 786 C CA . GLY A 1 96 ? -56.452 23.392 22.008 1.00 36.62 96 GLY A CA 1
ATOM 787 C C . GLY A 1 96 ? -55.505 23.493 23.204 1.00 36.62 96 GLY A C 1
ATOM 788 O O . GLY A 1 96 ? -54.958 22.489 23.660 1.00 36.62 96 GLY A O 1
ATOM 789 N N . SER A 1 97 ? -55.298 24.711 23.701 1.00 45.69 97 SER A N 1
ATOM 790 C CA . SER A 1 97 ? -54.504 25.039 24.885 1.00 45.69 97 SER A CA 1
ATOM 791 C C . SER A 1 97 ? -55.155 24.493 26.162 1.00 45.69 97 SER A C 1
ATOM 793 O O . SER A 1 97 ? -55.919 25.183 26.838 1.00 45.69 97 SER A O 1
ATOM 795 N N . LEU A 1 98 ? -54.854 23.242 26.507 1.00 41.41 98 LEU A N 1
ATOM 796 C CA . LEU A 1 98 ? -55.186 22.668 27.808 1.00 41.41 98 LEU A CA 1
ATOM 797 C C . LEU A 1 98 ? -54.156 23.127 28.845 1.00 41.41 98 LEU A C 1
ATOM 799 O O . LEU A 1 98 ? -53.028 22.635 28.903 1.00 41.41 98 LEU A O 1
ATOM 803 N N . ARG A 1 99 ? -54.580 24.086 29.672 1.00 45.69 99 ARG A N 1
ATOM 804 C CA . ARG A 1 99 ? -53.960 24.460 30.949 1.00 45.69 99 ARG A CA 1
ATOM 805 C C . ARG A 1 99 ? -53.819 23.184 31.795 1.00 45.69 99 ARG A C 1
ATOM 807 O O . ARG A 1 99 ? -54.811 22.639 32.272 1.00 45.69 99 ARG A O 1
ATOM 814 N N . ARG A 1 100 ? -52.595 22.663 31.924 1.00 42.22 100 ARG A N 1
ATOM 815 C CA . ARG A 1 100 ? -52.296 21.485 32.750 1.00 42.22 100 ARG A CA 1
ATOM 816 C C . ARG A 1 100 ? -52.452 21.856 34.224 1.00 42.22 100 ARG A C 1
ATOM 818 O O . ARG A 1 100 ? -51.681 22.655 34.745 1.00 42.22 100 ARG A O 1
ATOM 825 N N . HIS A 1 101 ? -53.422 21.247 34.899 1.00 40.69 101 HIS A N 1
ATOM 826 C CA . HIS A 1 101 ? -53.431 21.175 36.356 1.00 40.69 101 HIS A CA 1
ATOM 827 C C . HIS A 1 101 ? -52.258 20.291 36.813 1.00 40.69 101 HIS A C 1
ATOM 829 O O . HIS A 1 101 ? -52.258 19.078 36.603 1.00 40.69 101 HIS A O 1
ATOM 835 N N . HIS A 1 102 ? -51.235 20.906 37.410 1.00 42.41 102 HIS A N 1
ATOM 836 C CA . HIS A 1 102 ? -50.117 20.230 38.071 1.00 42.41 102 HIS A CA 1
ATOM 837 C C . HIS A 1 102 ? -50.566 19.625 39.412 1.00 42.41 102 HIS A C 1
ATOM 839 O O . HIS A 1 102 ? -50.301 20.175 40.474 1.00 42.41 102 HIS A O 1
ATOM 845 N N . GLY A 1 103 ? -51.267 18.493 39.347 1.00 43.66 103 GLY A N 1
ATOM 846 C CA . GLY A 1 103 ? -51.667 17.691 40.508 1.00 43.66 103 GLY A CA 1
ATOM 847 C C . GLY A 1 103 ? -51.372 16.202 40.329 1.00 43.66 103 GLY A C 1
ATOM 848 O O . GLY A 1 103 ? -52.116 15.369 40.832 1.00 43.66 103 GLY A O 1
ATOM 849 N N . GLY A 1 104 ? -50.344 15.852 39.549 1.00 46.78 104 GLY A N 1
ATOM 850 C CA . GLY A 1 104 ? -49.883 14.466 39.466 1.00 46.78 104 GLY A CA 1
ATOM 851 C C . GLY A 1 104 ? -49.224 14.048 40.787 1.00 46.78 104 GLY A C 1
ATOM 852 O O . GLY A 1 104 ? -48.584 14.897 41.415 1.00 46.78 104 GLY A O 1
ATOM 853 N N . PRO A 1 105 ? -49.366 12.781 41.224 1.00 53.12 105 PRO A N 1
ATOM 854 C CA . PRO A 1 105 ? -48.643 12.274 42.385 1.00 53.12 105 PRO A CA 1
ATOM 855 C C . PRO A 1 105 ? -47.159 12.597 42.210 1.00 53.12 105 PRO A C 1
ATOM 857 O O . PRO A 1 105 ? -46.598 12.358 41.138 1.00 53.12 105 PRO A O 1
ATOM 860 N N . ARG A 1 106 ? -46.546 13.207 43.233 1.00 60.19 106 ARG A N 1
ATOM 861 C CA . ARG A 1 106 ? -45.100 13.446 43.247 1.00 60.19 106 ARG A CA 1
ATOM 862 C C . ARG A 1 106 ? -44.443 12.090 43.020 1.00 60.19 106 ARG A C 1
ATOM 864 O O . ARG A 1 106 ? -44.590 11.206 43.857 1.00 60.19 106 ARG A O 1
ATOM 871 N N . VAL A 1 107 ? -43.804 11.920 41.865 1.00 69.12 107 VAL A N 1
ATOM 872 C CA . VAL A 1 107 ? -42.978 10.747 41.594 1.00 69.12 107 VAL A CA 1
ATOM 873 C C . VAL A 1 107 ? -41.885 10.799 42.649 1.00 69.12 107 VAL A C 1
ATOM 875 O O . VAL A 1 107 ? -41.097 11.745 42.661 1.00 69.12 107 VAL A O 1
ATOM 878 N N . SER A 1 108 ? -41.947 9.874 43.604 1.00 78.25 108 SER A N 1
ATOM 879 C CA . SER A 1 108 ? -40.928 9.732 44.630 1.00 78.25 108 SER A CA 1
ATOM 880 C C . SER A 1 108 ? -39.586 9.515 43.946 1.00 78.25 108 SER A C 1
ATOM 882 O O . SER A 1 108 ? -39.503 8.870 42.896 1.00 78.25 108 SER A O 1
ATOM 884 N N . ASP A 1 109 ? -38.549 10.133 44.503 1.00 86.44 109 ASP A N 1
ATOM 885 C CA . ASP A 1 109 ? -37.195 9.941 44.015 1.00 86.44 109 ASP A CA 1
ATOM 886 C C . ASP A 1 109 ? -36.849 8.448 44.163 1.00 86.44 109 ASP A C 1
ATOM 888 O O . ASP A 1 109 ? -36.881 7.944 45.292 1.00 86.44 109 ASP A O 1
ATOM 892 N N . PRO A 1 110 ? -36.574 7.710 43.067 1.00 88.56 110 PRO A N 1
ATOM 893 C CA . PRO A 1 110 ? -36.316 6.272 43.134 1.00 88.56 110 PRO A CA 1
ATOM 894 C C . PRO A 1 110 ? -35.171 5.917 44.093 1.00 88.56 110 PRO A C 1
ATOM 896 O O . PRO A 1 110 ? -35.108 4.788 44.564 1.00 88.56 110 PRO A O 1
ATOM 899 N N . TRP A 1 111 ? -34.295 6.864 44.433 1.00 85.75 111 TRP A N 1
ATOM 900 C CA . TRP A 1 111 ? -33.231 6.659 45.417 1.00 85.75 111 TRP A CA 1
ATOM 901 C C . TRP A 1 111 ? -33.762 6.619 46.851 1.00 85.75 111 TRP A C 1
ATOM 903 O O . TRP A 1 111 ? -33.402 5.727 47.614 1.00 85.75 111 TRP A O 1
ATOM 913 N N . THR A 1 112 ? -34.665 7.535 47.208 1.00 89.75 112 THR A N 1
ATOM 914 C CA . THR A 1 112 ? -35.309 7.540 48.531 1.00 89.75 112 THR A CA 1
ATOM 915 C C . THR A 1 112 ? -36.180 6.297 48.717 1.00 89.75 112 THR A C 1
ATOM 917 O O . THR A 1 112 ? -36.208 5.719 49.801 1.00 89.75 112 THR A O 1
ATOM 920 N N . ASP A 1 113 ? -36.834 5.838 47.645 1.00 92.44 113 ASP A N 1
ATOM 921 C CA . ASP A 1 113 ? -37.607 4.592 47.656 1.00 92.44 113 ASP A CA 1
ATOM 922 C C . ASP A 1 113 ? -36.717 3.361 47.909 1.00 92.44 113 ASP A C 1
ATOM 924 O O . ASP A 1 113 ? -37.173 2.395 48.521 1.00 92.44 113 ASP A O 1
ATOM 928 N N . LEU A 1 114 ? -35.459 3.381 47.449 1.00 92.50 114 LEU A N 1
ATOM 929 C CA . LEU A 1 114 ? -34.512 2.276 47.628 1.00 92.50 114 LEU A CA 1
ATOM 930 C C . LEU A 1 114 ? -34.034 2.200 49.080 1.00 92.50 114 LEU A C 1
ATOM 932 O O . LEU A 1 114 ? -34.013 1.120 49.665 1.00 92.50 114 LEU A O 1
ATOM 936 N N . GLU A 1 115 ? -33.706 3.346 49.676 1.00 90.56 115 GLU A N 1
ATOM 937 C CA . GLU A 1 115 ? -33.319 3.438 51.088 1.00 90.56 115 GLU A CA 1
ATOM 938 C C . GLU A 1 115 ? -34.449 2.993 52.014 1.00 90.56 115 GLU A C 1
ATOM 940 O O . GLU A 1 115 ? -34.223 2.215 52.937 1.00 90.56 115 GLU A O 1
ATOM 945 N N . GLN A 1 116 ? -35.677 3.447 51.748 1.00 92.88 116 GLN A N 1
ATOM 946 C CA . GLN A 1 116 ? -36.841 3.039 52.532 1.00 92.88 116 GLN A CA 1
ATOM 947 C C . GLN A 1 116 ? -37.115 1.539 52.402 1.00 92.88 116 GLN A C 1
ATOM 949 O O . GLN A 1 116 ? -37.425 0.894 53.401 1.00 92.88 116 GLN A O 1
ATOM 954 N N . ALA A 1 117 ? -36.953 0.973 51.203 1.00 91.50 117 ALA A N 1
ATOM 955 C CA . ALA A 1 117 ? -37.105 -0.462 50.981 1.00 91.50 117 ALA A CA 1
ATOM 956 C C . ALA A 1 117 ? -36.068 -1.289 51.761 1.00 91.50 117 ALA A C 1
ATOM 958 O O . ALA A 1 117 ? -36.418 -2.305 52.356 1.00 91.50 117 ALA A O 1
ATOM 959 N N . LEU A 1 118 ? -34.810 -0.833 51.799 1.00 90.19 118 LEU A N 1
ATOM 960 C CA . LEU A 1 118 ? -33.722 -1.477 52.547 1.00 90.19 118 LEU A CA 1
ATOM 961 C C . LEU A 1 118 ? -33.808 -1.264 54.063 1.00 90.19 118 LEU A C 1
ATOM 963 O O . LEU A 1 118 ? -33.261 -2.056 54.825 1.00 90.19 118 LEU A O 1
ATOM 967 N N . ALA A 1 119 ? -34.448 -0.185 54.514 1.00 92.06 119 ALA A N 1
ATOM 968 C CA . ALA A 1 119 ? -34.720 0.048 55.931 1.00 92.06 119 ALA A CA 1
ATOM 969 C C . ALA A 1 119 ? -35.910 -0.784 56.435 1.00 92.06 119 ALA A C 1
ATOM 971 O O . ALA A 1 119 ? -35.964 -1.117 57.616 1.00 92.06 119 ALA A O 1
ATOM 972 N N . GLY A 1 120 ? -36.862 -1.096 55.551 1.00 92.44 120 GLY A N 1
ATOM 973 C CA . GLY A 1 120 ? -38.029 -1.927 55.844 1.00 92.44 120 GLY A CA 1
ATOM 974 C C . GLY A 1 120 ? -37.821 -3.427 55.625 1.00 92.44 120 GLY A C 1
ATOM 975 O O . GLY A 1 120 ? -38.786 -4.170 55.786 1.00 92.44 120 GLY A O 1
ATOM 976 N N . ASP A 1 121 ? -36.614 -3.852 55.232 1.00 91.69 121 ASP A N 1
ATOM 977 C CA . ASP A 1 121 ? -36.265 -5.236 54.881 1.00 91.69 121 ASP A CA 1
ATOM 978 C C . ASP A 1 121 ? -37.285 -5.893 53.914 1.00 91.69 121 ASP A C 1
ATOM 980 O O . ASP A 1 121 ? -37.595 -7.079 54.023 1.00 91.69 121 ASP A O 1
ATOM 984 N N . ASP A 1 122 ? -37.831 -5.124 52.955 1.00 93.88 122 ASP A N 1
ATOM 985 C CA . ASP A 1 122 ? -38.789 -5.616 51.949 1.00 93.88 122 ASP A CA 1
ATOM 986 C C . ASP A 1 122 ? -38.072 -5.918 50.614 1.00 93.88 122 ASP A C 1
ATOM 988 O O . ASP A 1 122 ? -37.914 -5.022 49.769 1.00 93.88 122 ASP A O 1
ATOM 992 N N . PRO A 1 123 ? -37.674 -7.181 50.354 1.00 90.81 123 PRO A N 1
ATOM 993 C CA . PRO A 1 123 ? -36.947 -7.551 49.140 1.00 90.81 123 PRO A CA 1
ATOM 994 C C . PRO A 1 123 ? -37.755 -7.302 47.858 1.00 90.81 123 PRO A C 1
ATOM 996 O O . PRO A 1 123 ? -37.185 -6.990 46.808 1.00 90.81 123 PRO A O 1
ATOM 999 N N . ALA A 1 124 ? -39.089 -7.387 47.920 1.00 92.12 124 ALA A N 1
ATOM 1000 C CA . ALA A 1 124 ? -39.947 -7.128 46.769 1.00 92.12 124 ALA A CA 1
ATOM 1001 C C . ALA A 1 124 ? -40.030 -5.629 46.452 1.00 92.12 124 ALA A C 1
ATOM 1003 O O . ALA A 1 124 ? -40.195 -5.238 45.291 1.00 92.12 124 ALA A O 1
ATOM 1004 N N . GLN A 1 125 ? -39.942 -4.766 47.465 1.00 93.12 125 GLN A N 1
ATOM 1005 C CA . GLN A 1 125 ? -39.824 -3.328 47.252 1.00 93.12 125 GLN A CA 1
ATOM 1006 C C . GLN A 1 125 ? -38.445 -2.956 46.705 1.00 93.12 125 GLN A C 1
ATOM 1008 O O . GLN A 1 125 ? -38.397 -2.176 45.755 1.00 93.12 125 GLN A O 1
ATOM 1013 N N . VAL A 1 126 ? -37.361 -3.567 47.202 1.00 91.62 126 VAL A N 1
ATOM 1014 C CA . VAL A 1 126 ? -36.009 -3.332 46.668 1.00 91.62 126 VAL A CA 1
ATOM 1015 C C . VAL A 1 126 ? -35.960 -3.658 45.177 1.00 91.62 126 VAL A C 1
ATOM 1017 O O . VAL A 1 126 ? -35.650 -2.771 44.389 1.00 91.62 126 VAL A O 1
ATOM 1020 N N . HIS A 1 127 ? -36.391 -4.857 44.771 1.00 91.88 127 HIS A N 1
ATOM 1021 C CA . HIS A 1 127 ? -36.363 -5.278 43.365 1.00 91.88 127 HIS A CA 1
ATOM 1022 C C . HIS A 1 127 ? -37.152 -4.337 42.436 1.00 91.88 127 HIS A C 1
ATOM 1024 O O . HIS A 1 127 ? -36.667 -3.926 41.379 1.00 91.88 127 HIS A O 1
ATOM 1030 N N . ARG A 1 128 ? -38.355 -3.914 42.860 1.00 94.06 128 ARG A N 1
ATOM 1031 C CA . ARG A 1 128 ? -39.174 -2.941 42.110 1.00 94.06 128 ARG A CA 1
ATOM 1032 C C . ARG A 1 128 ? -38.463 -1.601 41.944 1.00 94.06 128 ARG A C 1
ATOM 1034 O O . ARG A 1 128 ? -38.600 -0.963 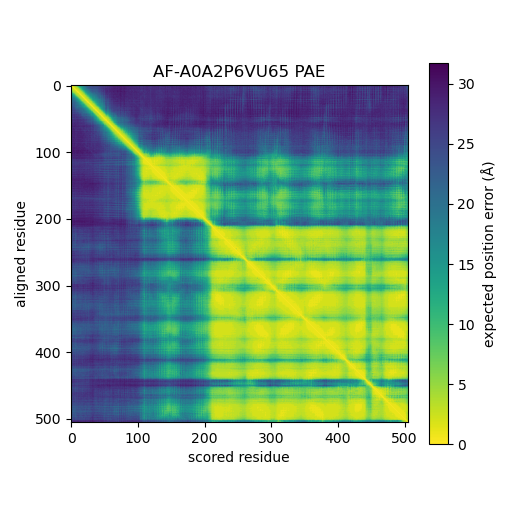40.899 1.00 94.06 128 ARG A O 1
ATOM 1041 N N . THR A 1 129 ? -37.733 -1.160 42.961 1.00 93.31 129 THR A N 1
ATOM 1042 C CA . THR A 1 129 ? -36.970 0.083 42.894 1.00 93.31 129 THR A CA 1
ATOM 1043 C C . THR A 1 129 ? -35.735 -0.069 42.005 1.00 93.31 129 THR A C 1
ATOM 1045 O O . THR A 1 129 ? -35.503 0.802 41.166 1.00 93.31 129 THR A O 1
ATOM 1048 N N . THR A 1 130 ? -35.011 -1.193 42.078 1.00 93.00 130 THR A N 1
ATOM 1049 C CA . THR A 1 130 ? -33.892 -1.518 41.174 1.00 93.00 130 THR A CA 1
ATOM 1050 C C . THR A 1 130 ? -34.319 -1.447 39.702 1.00 93.00 130 THR A C 1
ATOM 1052 O O . THR A 1 130 ? -33.610 -0.882 38.866 1.00 93.00 130 THR A O 1
ATOM 1055 N N . ASP A 1 131 ? -35.512 -1.946 39.373 1.00 94.00 131 ASP A N 1
ATOM 1056 C CA . ASP A 1 131 ? -36.051 -1.891 38.011 1.00 94.00 131 ASP A CA 1
ATOM 1057 C C . ASP A 1 131 ? -36.398 -0.468 37.558 1.00 94.00 131 ASP A C 1
ATOM 1059 O O . ASP A 1 131 ? -36.041 -0.076 36.443 1.00 94.00 131 ASP A O 1
ATOM 1063 N N . ARG A 1 132 ? -36.998 0.359 38.427 1.00 94.25 132 ARG A N 1
ATOM 1064 C CA . ARG A 1 132 ? -37.234 1.783 38.115 1.00 94.25 132 ARG A CA 1
ATOM 1065 C C . ARG A 1 132 ? -35.932 2.529 37.840 1.00 94.25 132 ARG A C 1
ATOM 1067 O O . ARG A 1 132 ? -35.889 3.379 36.954 1.00 94.25 132 ARG A O 1
ATOM 1074 N N . ILE A 1 133 ? -34.875 2.203 38.578 1.00 93.00 133 ILE A N 1
ATOM 1075 C CA . ILE A 1 133 ? -33.536 2.764 38.388 1.00 93.00 133 ILE A CA 1
ATOM 1076 C C . ILE A 1 133 ? -32.983 2.364 37.016 1.00 93.00 133 ILE A C 1
ATOM 1078 O O . ILE A 1 133 ? -32.523 3.228 36.265 1.00 93.00 133 ILE A O 1
ATOM 1082 N N . ARG A 1 134 ? -33.079 1.078 36.644 1.00 94.56 134 ARG A N 1
ATOM 1083 C CA . ARG A 1 134 ? -32.677 0.592 35.311 1.00 94.56 134 ARG A CA 1
ATOM 1084 C C . ARG A 1 134 ? -33.431 1.312 34.200 1.00 94.56 134 ARG A C 1
ATOM 1086 O O . ARG A 1 134 ? -32.812 1.707 33.212 1.00 94.56 134 ARG A O 1
ATOM 1093 N N . ASP A 1 135 ? -34.735 1.509 34.359 1.00 92.88 135 ASP A N 1
ATOM 1094 C CA . ASP A 1 135 ? -35.563 2.200 33.372 1.00 92.88 135 ASP A CA 1
ATOM 1095 C C . ASP A 1 135 ? -35.250 3.698 33.291 1.00 92.88 135 ASP A C 1
ATOM 1097 O O . ASP A 1 135 ? -35.176 4.241 32.189 1.00 92.88 135 ASP A O 1
ATOM 1101 N N . ALA A 1 136 ? -34.975 4.362 34.418 1.00 91.50 136 ALA A N 1
ATOM 1102 C CA . ALA A 1 136 ? -34.546 5.760 34.439 1.00 91.50 136 ALA A CA 1
ATOM 1103 C C . ALA A 1 136 ? -33.203 5.952 33.717 1.00 91.50 136 ALA A C 1
ATOM 1105 O O . ALA A 1 136 ? -33.064 6.858 32.893 1.00 91.50 136 ALA A O 1
ATOM 1106 N N . VAL A 1 137 ? -32.235 5.066 33.968 1.00 91.50 137 VAL A N 1
ATOM 1107 C CA . VAL A 1 137 ? -30.941 5.059 33.272 1.00 91.50 137 VAL A CA 1
ATOM 1108 C C . VAL A 1 137 ? -31.139 4.761 31.786 1.00 91.50 137 VAL A C 1
ATOM 1110 O O . VAL A 1 137 ? -30.604 5.476 30.943 1.00 91.50 137 VAL A O 1
ATOM 1113 N N . ARG A 1 138 ? -31.946 3.752 31.433 1.00 92.38 138 ARG A N 1
ATOM 1114 C CA . ARG A 1 138 ? -32.243 3.407 30.035 1.00 92.38 138 ARG A CA 1
ATOM 1115 C C . ARG A 1 138 ? -32.892 4.577 29.296 1.00 92.38 138 ARG A C 1
ATOM 1117 O O . ARG A 1 138 ? -32.426 4.912 28.212 1.00 92.38 138 ARG A O 1
ATOM 1124 N N . GLY A 1 139 ? -33.892 5.223 29.892 1.00 91.88 139 GLY A N 1
ATOM 1125 C CA . GLY A 1 139 ? -34.552 6.405 29.336 1.00 91.88 139 GLY A CA 1
ATOM 1126 C C . GLY A 1 139 ? -33.610 7.604 29.212 1.00 91.88 139 GLY A C 1
ATOM 1127 O O . GLY A 1 139 ? -33.673 8.344 28.235 1.00 91.88 139 GLY A O 1
ATOM 1128 N N . ALA A 1 140 ? -32.661 7.766 30.140 1.00 89.88 140 ALA A N 1
ATOM 1129 C CA . ALA A 1 140 ? -31.613 8.779 30.033 1.00 89.88 140 ALA A CA 1
ATOM 1130 C C . ALA A 1 140 ? -30.626 8.512 28.882 1.00 89.88 140 ALA A C 1
ATOM 1132 O O . ALA A 1 140 ? -29.944 9.433 28.450 1.00 89.88 140 ALA A O 1
ATOM 1133 N N . PHE A 1 141 ? -30.558 7.301 28.333 1.00 88.44 141 PHE A N 1
ATOM 1134 C CA . PHE A 1 141 ? -29.749 6.998 27.148 1.00 88.44 141 PHE A CA 1
ATOM 1135 C C . PHE A 1 141 ? -30.577 6.788 25.875 1.00 88.44 141 PHE A C 1
ATOM 113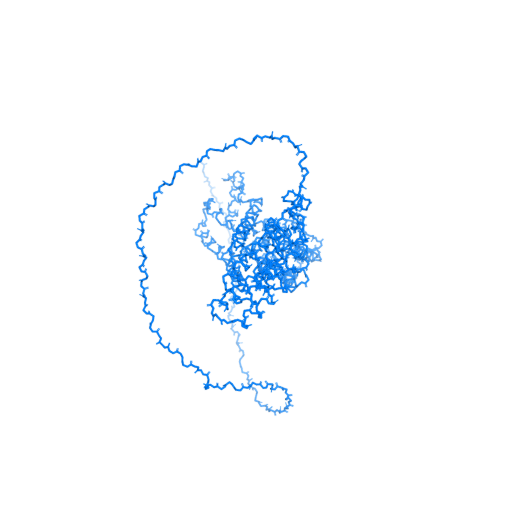7 O O . PHE A 1 141 ? -30.010 6.639 24.793 1.00 88.44 141 PHE A O 1
ATOM 1144 N N . GLU A 1 142 ? -31.904 6.778 25.970 1.00 89.12 142 GLU A N 1
ATOM 1145 C CA . GLU A 1 142 ? -32.777 6.558 24.824 1.00 89.12 142 GLU A CA 1
ATOM 1146 C C . GLU A 1 142 ? -32.659 7.724 23.831 1.00 89.12 142 GLU A C 1
ATOM 1148 O O . GLU A 1 142 ? -32.743 8.893 24.200 1.00 89.12 142 GLU A O 1
ATOM 1153 N N . GLY A 1 143 ? -32.389 7.402 22.563 1.00 80.38 143 GLY A N 1
ATOM 1154 C CA . GLY A 1 143 ? -32.141 8.400 21.517 1.00 80.38 143 GLY A CA 1
ATOM 1155 C C . GLY A 1 143 ? -30.742 9.031 21.527 1.00 80.38 143 GLY A C 1
ATOM 1156 O O . GLY A 1 143 ? -30.454 9.846 20.657 1.00 80.38 143 GLY A O 1
ATOM 1157 N N . ARG A 1 144 ? -29.849 8.642 22.448 1.00 82.31 144 ARG A N 1
ATOM 1158 C CA . ARG A 1 144 ? -28.466 9.144 22.511 1.00 82.31 144 ARG A CA 1
ATOM 1159 C C . ARG A 1 144 ? -27.491 8.068 22.037 1.00 82.31 144 ARG A C 1
ATOM 1161 O O . ARG A 1 144 ? -27.471 6.963 22.582 1.00 82.31 144 ARG A O 1
ATOM 1168 N N . GLN A 1 145 ? -26.665 8.358 21.027 1.00 70.25 145 GLN A N 1
ATOM 1169 C CA . GLN A 1 145 ? -25.587 7.435 20.663 1.00 70.25 145 GLN A CA 1
ATOM 1170 C C . GLN A 1 145 ? -24.452 7.544 21.675 1.00 70.25 145 GLN A C 1
ATOM 1172 O O . GLN A 1 145 ? -23.780 8.565 21.782 1.00 70.25 145 GLN A O 1
ATOM 1177 N N . LEU A 1 146 ? -24.212 6.455 22.398 1.00 73.69 146 LEU A N 1
ATOM 1178 C CA . LEU A 1 146 ? -23.015 6.324 23.208 1.00 73.69 146 LEU A CA 1
ATOM 1179 C C . LEU A 1 146 ? -21.869 5.809 22.348 1.00 73.69 146 LEU A C 1
ATOM 1181 O O . LEU A 1 146 ? -21.950 4.725 21.765 1.00 73.69 146 LEU A O 1
ATOM 1185 N N . VAL A 1 147 ? -20.769 6.553 22.330 1.00 69.00 147 VAL A N 1
ATOM 1186 C CA . VAL A 1 147 ? -19.511 6.077 21.758 1.00 69.00 147 VAL A CA 1
ATOM 1187 C C . VAL A 1 147 ? -19.054 4.844 22.545 1.00 69.00 147 VAL A C 1
ATOM 1189 O O . VAL A 1 147 ? -18.877 4.906 23.769 1.00 69.00 147 VAL A O 1
ATOM 1192 N N . ARG A 1 148 ? -18.872 3.708 21.853 1.00 62.12 148 ARG A N 1
ATOM 1193 C CA . ARG A 1 148 ? -18.309 2.479 22.443 1.00 62.12 148 ARG A CA 1
ATOM 1194 C C . ARG A 1 148 ? -16.941 2.794 23.059 1.00 62.12 148 ARG A C 1
ATOM 1196 O O . ARG A 1 148 ? -16.094 3.382 22.400 1.00 62.12 148 ARG A O 1
ATOM 1203 N N . GLY A 1 149 ? -16.739 2.393 24.314 1.00 60.16 149 GLY A N 1
ATOM 1204 C CA . GLY A 1 149 ? -15.504 2.667 25.061 1.00 60.16 149 GLY A CA 1
ATOM 1205 C C . GLY A 1 149 ? -15.461 4.033 25.753 1.00 60.16 149 GLY A C 1
ATOM 1206 O O . GLY A 1 149 ? -14.474 4.344 26.414 1.00 60.16 149 GLY A O 1
ATOM 1207 N N . SER A 1 150 ? -16.515 4.850 25.651 1.00 77.62 150 SER A N 1
ATOM 1208 C CA . SER A 1 150 ? -16.609 6.063 26.466 1.00 77.62 150 SER A CA 1
ATOM 1209 C C . SER A 1 150 ? -16.701 5.722 27.956 1.00 77.62 150 SER A C 1
ATOM 1211 O O . SER A 1 150 ? -17.282 4.707 28.351 1.00 77.62 150 SER A O 1
ATOM 1213 N N . LEU A 1 151 ? -16.189 6.626 28.797 1.00 81.12 151 LEU A N 1
ATOM 1214 C CA . LEU A 1 151 ? -16.331 6.555 30.255 1.00 81.12 151 LEU A CA 1
ATOM 1215 C C . LEU A 1 151 ? -17.793 6.370 30.692 1.00 81.12 151 LEU A C 1
ATOM 1217 O O . LEU A 1 151 ? -18.041 5.726 31.705 1.00 81.12 151 LEU A O 1
ATOM 1221 N N . LEU A 1 152 ? -18.761 6.881 29.923 1.00 86.62 152 LEU A N 1
ATOM 1222 C CA . LEU A 1 152 ? -20.191 6.713 30.192 1.00 86.62 152 LEU A CA 1
ATOM 1223 C C . LEU A 1 152 ? -20.674 5.282 29.956 1.00 86.62 152 LEU A C 1
ATOM 1225 O O . LEU A 1 152 ? -21.454 4.770 30.754 1.00 86.62 152 LEU A O 1
ATOM 1229 N N . VAL A 1 153 ? -20.192 4.614 28.903 1.00 85.81 153 VAL A N 1
ATOM 1230 C CA . VAL A 1 153 ? -20.499 3.195 28.658 1.00 85.81 153 VAL A CA 1
ATOM 1231 C C . VAL A 1 153 ? -19.913 2.328 29.767 1.00 85.81 153 VAL A C 1
ATOM 1233 O O . VAL A 1 153 ? -20.602 1.443 30.270 1.00 85.81 153 VAL A O 1
ATOM 1236 N N . GLU A 1 154 ? -18.680 2.611 30.193 1.00 85.44 154 GLU A N 1
ATOM 1237 C CA . GLU A 1 154 ? -18.038 1.859 31.274 1.00 85.44 154 GLU A CA 1
ATOM 1238 C C . GLU A 1 154 ? -18.733 2.095 32.622 1.00 85.44 154 GLU A C 1
ATOM 1240 O O . GLU A 1 154 ? -19.035 1.144 33.341 1.00 85.44 154 GLU A O 1
ATOM 1245 N N . ARG A 1 155 ? -19.086 3.348 32.942 1.00 92.31 155 ARG A N 1
ATOM 1246 C CA . ARG A 1 155 ? -19.868 3.686 34.144 1.00 92.31 155 ARG A CA 1
ATOM 1247 C C . ARG A 1 155 ? -21.252 3.044 34.130 1.00 92.31 155 ARG A C 1
ATOM 1249 O O . ARG A 1 155 ? -21.673 2.515 35.152 1.00 92.31 155 ARG A O 1
ATOM 1256 N N . ARG A 1 156 ? -21.935 3.030 32.981 1.00 94.12 156 ARG A N 1
ATOM 1257 C CA . ARG A 1 156 ? -23.215 2.331 32.815 1.00 94.12 156 ARG A CA 1
ATOM 1258 C C . ARG A 1 156 ? -23.065 0.832 33.053 1.00 94.12 156 ARG A C 1
ATOM 1260 O O . ARG A 1 156 ? -23.873 0.260 33.772 1.00 94.12 156 ARG A O 1
ATOM 1267 N N . ARG A 1 157 ? -22.039 0.199 32.478 1.00 92.06 157 ARG A N 1
ATOM 1268 C CA . ARG A 1 157 ? -21.780 -1.234 32.660 1.00 92.06 157 ARG A CA 1
ATOM 1269 C C . ARG A 1 157 ? -21.466 -1.566 34.119 1.00 92.06 157 ARG A C 1
ATOM 1271 O O . ARG A 1 157 ? -21.976 -2.557 34.632 1.00 92.06 157 ARG A O 1
ATOM 1278 N N . ARG A 1 158 ? -20.674 -0.721 34.790 1.00 94.81 158 ARG A N 1
ATOM 1279 C CA . ARG A 1 158 ? -20.410 -0.828 36.230 1.00 94.81 158 ARG A CA 1
ATOM 1280 C C . ARG A 1 158 ? -21.708 -0.722 37.031 1.00 94.81 158 ARG A C 1
ATOM 1282 O O . ARG A 1 158 ? -21.951 -1.587 37.857 1.00 94.81 158 ARG A O 1
ATOM 1289 N N . LEU A 1 159 ? -22.565 0.256 36.733 1.00 95.25 159 LEU A N 1
ATOM 1290 C CA . LEU A 1 159 ? -23.866 0.411 37.390 1.00 95.25 159 LEU A CA 1
ATOM 1291 C C . LEU A 1 159 ? -24.788 -0.799 37.162 1.00 95.25 159 LEU A C 1
ATOM 1293 O O . LEU A 1 159 ? -25.383 -1.293 38.111 1.00 95.25 159 LEU A O 1
ATOM 1297 N N . GLU A 1 160 ? -24.890 -1.306 35.928 1.00 94.75 160 GLU A N 1
ATOM 1298 C CA . GLU A 1 160 ? -25.681 -2.507 35.614 1.00 94.75 160 GLU A CA 1
ATOM 1299 C C . GLU A 1 160 ? -25.172 -3.737 36.386 1.00 94.75 160 GLU A C 1
ATOM 1301 O O . GLU A 1 160 ? -25.981 -4.535 36.860 1.00 94.75 160 GLU A O 1
ATOM 1306 N N . HIS A 1 161 ? -23.853 -3.866 36.563 1.00 95.50 161 HIS A N 1
ATOM 1307 C CA . HIS A 1 161 ? -23.255 -4.919 37.381 1.00 95.50 161 HIS A CA 1
ATOM 1308 C C . HIS A 1 161 ? -23.576 -4.750 38.873 1.00 95.50 161 HIS A C 1
ATOM 1310 O O . HIS A 1 161 ? -24.053 -5.699 39.485 1.00 95.50 161 HIS A O 1
ATOM 1316 N N . THR A 1 162 ? -23.415 -3.548 39.437 1.00 96.44 162 THR A N 1
ATOM 1317 C CA . THR A 1 162 ? -23.722 -3.272 40.852 1.00 96.44 162 THR A CA 1
ATOM 1318 C C . THR A 1 162 ? -25.206 -3.478 41.170 1.00 96.44 162 THR A C 1
ATOM 1320 O O . THR A 1 162 ? -25.538 -4.014 42.221 1.00 96.44 162 THR A O 1
ATOM 1323 N N . LEU A 1 163 ? -26.113 -3.120 40.252 1.00 95.00 163 LEU A N 1
ATOM 1324 C CA . LEU A 1 163 ? -27.550 -3.384 40.400 1.00 95.00 163 LEU A CA 1
ATOM 1325 C C . LEU A 1 163 ? -27.868 -4.888 40.392 1.00 95.00 163 LEU A C 1
ATOM 1327 O O . LEU A 1 163 ? -28.794 -5.314 41.072 1.00 95.00 163 LEU A O 1
ATOM 1331 N N . ALA A 1 164 ? -27.131 -5.692 39.619 1.00 94.50 164 ALA A N 1
ATOM 1332 C CA . ALA A 1 164 ? -27.282 -7.148 39.637 1.00 94.50 164 ALA A CA 1
ATOM 1333 C C . ALA A 1 164 ? -26.750 -7.753 40.948 1.00 94.50 164 ALA A C 1
ATOM 1335 O O . ALA A 1 164 ? -27.417 -8.593 41.541 1.00 94.50 164 ALA A O 1
ATOM 1336 N N . GLU A 1 165 ? -25.599 -7.280 41.438 1.00 96.56 165 GLU A N 1
ATOM 1337 C CA . GLU A 1 165 ? -25.052 -7.699 42.737 1.00 96.56 165 GLU A CA 1
ATOM 1338 C C . GLU A 1 165 ? -25.976 -7.321 43.906 1.00 96.56 165 GLU A C 1
ATOM 1340 O O . GLU A 1 165 ? -26.095 -8.086 44.861 1.00 96.56 165 GLU A O 1
ATOM 1345 N N . LEU A 1 166 ? -26.652 -6.168 43.825 1.00 95.94 166 LEU A N 1
ATOM 1346 C CA . LEU A 1 166 ? -27.660 -5.743 44.796 1.00 95.94 166 LEU A CA 1
ATOM 1347 C C . LEU A 1 166 ? -28.863 -6.699 44.819 1.00 95.94 166 LEU A C 1
ATOM 1349 O O . LEU A 1 166 ? -29.240 -7.165 45.892 1.00 95.94 166 LEU A O 1
ATOM 1353 N N . ASP A 1 167 ? -29.435 -7.024 43.653 1.00 94.44 167 ASP A N 1
ATOM 1354 C CA . ASP A 1 167 ? -30.553 -7.976 43.557 1.00 94.44 167 ASP A CA 1
ATOM 1355 C C . ASP A 1 167 ? -30.152 -9.368 44.098 1.00 94.44 167 ASP A C 1
ATOM 1357 O O . ASP A 1 167 ? -30.914 -9.985 44.845 1.00 94.44 167 ASP A O 1
ATOM 1361 N N . ASP A 1 168 ? -28.934 -9.835 43.796 1.00 95.62 168 ASP A N 1
ATOM 1362 C CA . ASP A 1 168 ? -28.396 -11.111 44.292 1.00 95.62 168 ASP A CA 1
ATOM 1363 C C . ASP A 1 168 ? -28.133 -11.105 45.813 1.00 95.62 168 ASP A C 1
ATOM 1365 O O . ASP A 1 168 ? -28.269 -12.135 46.481 1.00 95.62 168 ASP A O 1
ATOM 1369 N N . ALA A 1 169 ? -27.722 -9.972 46.393 1.00 95.44 169 ALA A N 1
ATOM 1370 C CA . ALA A 1 169 ? -27.531 -9.833 47.840 1.00 95.44 169 ALA A CA 1
ATOM 1371 C C . ALA A 1 169 ? -28.868 -9.892 48.587 1.00 95.44 169 ALA A C 1
ATOM 1373 O O . ALA A 1 169 ? -28.993 -10.624 49.570 1.00 95.44 169 ALA A O 1
ATOM 1374 N N . VAL A 1 170 ? -29.880 -9.194 48.068 1.00 93.94 170 VAL A N 1
ATOM 1375 C CA . VAL A 1 170 ? -31.242 -9.170 48.616 1.00 93.94 170 VAL A CA 1
ATOM 1376 C C . VAL A 1 170 ? -31.903 -10.545 48.512 1.00 93.94 170 VAL A C 1
ATOM 1378 O O . VAL A 1 170 ? -32.485 -11.020 49.482 1.00 93.94 170 VAL A O 1
ATOM 1381 N N . ALA A 1 171 ? -31.768 -11.231 47.373 1.00 92.94 171 ALA A N 1
ATOM 1382 C CA . ALA A 1 171 ? -32.299 -12.585 47.198 1.00 92.94 171 ALA A CA 1
ATOM 1383 C C . ALA A 1 171 ? -31.628 -13.621 48.120 1.00 92.94 171 ALA A C 1
ATOM 1385 O O . ALA A 1 171 ? -32.237 -14.638 48.451 1.00 92.94 171 ALA A O 1
ATOM 1386 N N . GLY A 1 172 ? -30.377 -13.372 48.517 1.00 95.44 172 GLY A N 1
ATOM 1387 C CA . GLY A 1 172 ? -29.604 -14.214 49.429 1.00 95.44 172 GLY A CA 1
ATOM 1388 C C . GLY A 1 172 ? -29.708 -13.836 50.908 1.00 95.44 172 GLY A C 1
ATOM 1389 O O . GLY A 1 172 ? -28.930 -14.379 51.687 1.00 95.44 172 GLY A O 1
ATOM 1390 N N . ASP A 1 173 ? -30.601 -12.912 51.283 1.00 94.19 173 ASP A N 1
ATOM 1391 C CA . ASP A 1 173 ? -30.775 -12.412 52.659 1.00 94.19 173 ASP A CA 1
ATOM 1392 C C . ASP A 1 173 ? -29.487 -11.809 53.276 1.00 94.19 173 ASP A C 1
ATOM 1394 O O . ASP A 1 173 ? -29.240 -11.865 54.478 1.00 94.19 173 ASP A O 1
ATOM 1398 N N . ARG A 1 174 ? -28.616 -11.224 52.437 1.00 96.06 174 ARG A N 1
ATOM 1399 C CA . ARG A 1 174 ? -27.357 -10.569 52.846 1.00 96.06 174 ARG A CA 1
ATOM 1400 C C . ARG A 1 174 ? -27.551 -9.056 52.952 1.00 96.06 174 ARG A C 1
ATOM 1402 O O . ARG A 1 174 ? -27.033 -8.295 52.134 1.00 96.06 174 ARG A O 1
ATOM 1409 N N . ILE A 1 175 ? -28.317 -8.619 53.952 1.00 91.25 175 ILE A N 1
ATOM 1410 C CA . ILE A 1 175 ? -28.774 -7.221 54.083 1.00 91.25 175 ILE A CA 1
ATOM 1411 C C . ILE A 1 175 ? -27.618 -6.214 54.210 1.00 91.25 175 ILE A C 1
ATOM 1413 O O . ILE A 1 175 ? -27.676 -5.147 53.599 1.00 91.25 175 ILE A O 1
ATOM 1417 N N . ASP A 1 176 ? -26.544 -6.547 54.929 1.00 92.88 176 ASP A N 1
ATOM 1418 C CA . ASP A 1 176 ? -25.390 -5.646 55.074 1.00 92.88 176 ASP A CA 1
ATOM 1419 C C . ASP A 1 176 ? -24.668 -5.411 53.736 1.00 92.88 176 ASP A C 1
ATOM 1421 O O . ASP A 1 176 ? -24.365 -4.270 53.381 1.00 92.88 176 ASP A O 1
ATOM 1425 N N . GLU A 1 177 ? -24.474 -6.470 52.940 1.00 95.81 177 GLU A N 1
ATOM 1426 C CA . GLU A 1 177 ? -23.913 -6.351 51.588 1.00 95.81 177 GLU A CA 1
ATOM 1427 C C . GLU A 1 177 ? -24.857 -5.569 50.666 1.00 95.81 177 GLU A C 1
ATOM 1429 O O . GLU A 1 177 ? -24.412 -4.719 49.894 1.00 95.81 177 GLU A O 1
ATOM 1434 N N . ALA A 1 178 ? -26.170 -5.810 50.763 1.00 93.88 178 ALA A N 1
ATOM 1435 C CA . ALA A 1 178 ? -27.165 -5.076 49.989 1.00 93.88 178 ALA A CA 1
ATOM 1436 C C . ALA A 1 178 ? -27.119 -3.567 50.289 1.00 93.88 178 ALA A C 1
ATOM 1438 O O . ALA A 1 178 ? -27.171 -2.758 49.363 1.00 93.88 178 ALA A O 1
ATOM 1439 N N . ARG A 1 179 ? -26.946 -3.170 51.557 1.00 94.69 179 ARG A N 1
ATOM 1440 C CA . ARG A 1 179 ? -26.790 -1.757 51.943 1.00 94.69 179 ARG A CA 1
ATOM 1441 C C . ARG A 1 179 ? -25.527 -1.130 51.356 1.00 94.69 179 ARG A C 1
ATOM 1443 O O . ARG A 1 179 ? -25.604 -0.029 50.815 1.00 94.69 179 ARG A O 1
ATOM 1450 N N . GLU A 1 180 ? -24.393 -1.831 51.383 1.00 96.44 180 GLU A N 1
ATOM 1451 C CA . GLU A 1 180 ? -23.151 -1.341 50.768 1.00 96.44 180 GLU A CA 1
ATOM 1452 C C . GLU A 1 180 ? -23.310 -1.135 49.251 1.00 96.44 180 GLU A C 1
ATOM 1454 O O . GLU A 1 180 ? -22.917 -0.102 48.703 1.00 96.44 180 GLU A O 1
ATOM 1459 N N . ARG A 1 181 ? -23.933 -2.095 48.553 1.00 96.69 181 ARG A N 1
ATOM 1460 C CA . ARG A 1 181 ? -24.162 -1.990 47.102 1.00 96.69 181 ARG A CA 1
ATOM 1461 C C . ARG A 1 181 ? -25.173 -0.906 46.745 1.00 96.69 181 ARG A C 1
ATOM 1463 O O . ARG A 1 181 ? -25.001 -0.240 45.725 1.00 96.69 181 ARG A O 1
ATOM 1470 N N . ALA A 1 182 ? -26.185 -0.686 47.577 1.00 95.00 182 ALA A N 1
ATOM 1471 C CA . ALA A 1 182 ? -27.142 0.396 47.385 1.00 95.00 182 ALA A CA 1
ATOM 1472 C C . ALA A 1 182 ? -26.484 1.781 47.479 1.00 95.00 182 ALA A C 1
ATOM 1474 O O . ALA A 1 182 ? -26.797 2.649 46.665 1.00 95.00 182 ALA A O 1
ATOM 1475 N N . GLU A 1 183 ? -25.519 1.968 48.383 1.00 95.19 183 GLU A N 1
ATOM 1476 C CA . GLU A 1 183 ? -24.756 3.220 48.479 1.00 95.19 183 GLU A CA 1
ATOM 1477 C C . GLU A 1 183 ? -23.893 3.453 47.223 1.00 95.19 183 GLU A C 1
ATOM 1479 O O . GLU A 1 183 ? -23.867 4.553 46.670 1.00 95.19 183 GLU A O 1
ATOM 1484 N N . GLN A 1 184 ? -23.275 2.399 46.673 1.00 95.62 184 GLN A N 1
ATOM 1485 C CA . GLN A 1 184 ? -22.552 2.487 45.393 1.00 95.62 184 GLN A CA 1
ATOM 1486 C C . GLN A 1 184 ? -23.484 2.864 44.225 1.00 95.62 184 GLN A C 1
ATOM 1488 O O . GLN A 1 184 ? -23.122 3.672 43.366 1.00 95.62 184 GLN A O 1
ATOM 1493 N N . VAL A 1 185 ? -24.696 2.297 44.179 1.00 95.50 185 VAL A N 1
ATOM 1494 C CA . VAL A 1 185 ? -25.724 2.658 43.184 1.00 95.50 185 VAL A CA 1
ATOM 1495 C C . VAL A 1 185 ? -26.139 4.121 43.342 1.00 95.50 185 VAL A C 1
ATOM 1497 O O . VAL A 1 185 ? -26.248 4.829 42.337 1.00 95.50 185 VAL A O 1
ATOM 1500 N N . ARG A 1 186 ? -26.327 4.581 44.583 1.00 94.00 186 ARG A N 1
ATOM 1501 C CA . ARG A 1 186 ? -26.688 5.963 44.920 1.00 94.00 186 ARG A CA 1
ATOM 1502 C C . ARG A 1 186 ? -25.642 6.964 44.441 1.00 94.00 186 ARG A C 1
ATOM 1504 O O . ARG A 1 186 ? -26.010 8.027 43.953 1.00 94.00 186 ARG A O 1
ATOM 1511 N N . GLU A 1 187 ? -24.359 6.635 44.544 1.00 93.94 187 GLU A N 1
ATOM 1512 C CA . GLU A 1 187 ? -23.283 7.502 44.058 1.00 93.94 187 GLU A CA 1
ATOM 1513 C C . GLU A 1 187 ? -23.208 7.514 42.518 1.00 93.94 187 GLU A C 1
ATOM 1515 O O . GLU A 1 187 ? -23.090 8.568 41.889 1.00 93.94 187 GLU A O 1
ATOM 1520 N N . LEU A 1 188 ? -23.302 6.340 41.884 1.00 93.06 188 LEU A N 1
ATOM 1521 C CA . LEU A 1 188 ? -23.060 6.191 40.446 1.00 93.06 188 LEU A CA 1
ATOM 1522 C C . LEU A 1 188 ? -24.235 6.639 39.569 1.00 93.06 188 LEU A C 1
ATOM 1524 O O . LEU A 1 188 ? -24.017 7.226 38.504 1.00 93.06 188 LEU A O 1
ATOM 1528 N N . ALA A 1 189 ? -25.472 6.332 39.961 1.00 93.19 189 ALA A N 1
ATOM 1529 C CA . ALA A 1 189 ? -26.625 6.473 39.077 1.00 93.19 189 ALA A CA 1
ATOM 1530 C C . ALA A 1 189 ? -27.030 7.933 38.784 1.00 93.19 189 ALA A C 1
ATOM 1532 O O . ALA A 1 189 ? -27.211 8.247 37.603 1.00 93.19 189 ALA A O 1
ATOM 1533 N N . PRO A 1 190 ? -27.120 8.855 39.768 1.00 91.44 190 PRO A N 1
ATOM 1534 C CA . PRO A 1 190 ? -27.473 10.252 39.508 1.00 91.44 190 PRO A CA 1
ATOM 1535 C C . PRO A 1 190 ? -26.429 10.945 38.632 1.00 91.44 190 PRO A C 1
ATOM 1537 O O . PRO A 1 190 ? -26.777 11.570 37.633 1.00 91.44 190 PRO A O 1
ATOM 1540 N N . ALA A 1 191 ? -25.141 10.737 38.934 1.00 90.81 191 ALA A N 1
ATOM 1541 C CA . ALA A 1 191 ? -24.039 11.280 38.147 1.00 90.81 191 ALA A CA 1
ATOM 1542 C C . ALA A 1 191 ? -24.089 10.798 36.689 1.00 90.81 191 ALA A C 1
ATOM 1544 O O . ALA A 1 191 ? -23.853 11.576 35.766 1.00 90.81 191 ALA A O 1
ATOM 1545 N N . LEU A 1 192 ? -24.427 9.524 36.469 1.00 92.12 192 LEU A N 1
ATOM 1546 C CA . LEU A 1 192 ? -24.577 8.964 35.130 1.00 92.12 192 LEU A CA 1
ATOM 1547 C C . LEU A 1 192 ? -25.785 9.555 34.389 1.00 92.12 192 LEU A C 1
ATOM 1549 O O . LEU A 1 192 ? -25.662 9.888 33.212 1.00 92.12 192 LEU A O 1
ATOM 1553 N N . VAL A 1 193 ? -26.934 9.695 35.058 1.00 91.62 193 VAL A N 1
ATOM 1554 C CA . VAL A 1 193 ? -28.159 10.267 34.473 1.00 91.62 193 VAL A CA 1
ATOM 1555 C C . VAL A 1 193 ? -27.967 11.742 34.121 1.00 91.62 193 VAL A C 1
ATOM 1557 O O . VAL A 1 193 ? -28.372 12.158 33.036 1.00 91.62 193 VAL A O 1
ATOM 1560 N N . ASP A 1 194 ? -27.317 12.524 34.980 1.00 90.56 194 ASP A N 1
ATOM 1561 C CA . ASP A 1 194 ? -27.051 13.941 34.723 1.00 90.56 194 ASP A CA 1
ATOM 1562 C C . ASP A 1 194 ? -26.045 14.131 33.587 1.00 90.56 194 ASP A C 1
ATOM 1564 O O . ASP A 1 194 ? -26.288 14.928 32.680 1.00 90.56 194 ASP A O 1
ATOM 1568 N N . GLN A 1 195 ? -24.970 13.336 33.555 1.00 89.62 195 GLN A N 1
ATOM 1569 C CA . GLN A 1 195 ? -24.039 13.331 32.424 1.00 89.62 195 GLN A CA 1
ATOM 1570 C C . GLN A 1 195 ? -24.728 12.915 31.120 1.00 89.62 195 GLN A C 1
ATOM 1572 O O . GLN A 1 195 ? -24.484 13.516 30.077 1.00 89.62 195 GLN A O 1
ATOM 1577 N N . ALA A 1 196 ? -25.615 11.919 31.166 1.00 87.69 196 ALA A N 1
ATOM 1578 C CA . ALA A 1 196 ? -26.375 11.490 29.999 1.00 87.69 196 ALA A CA 1
ATOM 1579 C C . ALA A 1 196 ? -27.348 12.574 29.517 1.00 87.69 196 ALA A C 1
ATOM 1581 O O . ALA A 1 196 ? -27.516 12.744 28.316 1.00 87.69 196 ALA A O 1
ATOM 1582 N N . ARG A 1 197 ? -27.963 13.341 30.426 1.00 86.94 197 ARG A N 1
ATOM 1583 C CA . ARG A 1 197 ? -28.855 14.460 30.078 1.00 86.94 197 ARG A CA 1
ATOM 1584 C C . ARG A 1 197 ? -28.127 15.646 29.455 1.00 86.94 197 ARG A C 1
ATOM 1586 O O . ARG A 1 197 ? -28.731 16.316 28.627 1.00 86.94 197 ARG A O 1
ATOM 1593 N N . GLN A 1 198 ? -26.876 15.883 29.849 1.00 85.81 198 GLN A N 1
ATOM 1594 C CA . GLN A 1 198 ? -26.014 16.922 29.274 1.00 85.81 198 GLN A CA 1
ATOM 1595 C C . GLN A 1 198 ? -25.515 16.583 27.867 1.00 85.81 198 GLN A C 1
ATOM 1597 O O . GLN A 1 198 ? -25.041 17.473 27.169 1.00 85.81 198 GLN A O 1
ATOM 1602 N N . LEU A 1 199 ? -25.607 15.320 27.442 1.00 80.50 199 LEU A N 1
ATOM 1603 C CA . LEU A 1 199 ? -25.388 14.978 26.044 1.00 80.50 199 LEU A CA 1
ATOM 1604 C C . LEU A 1 199 ? -26.576 15.493 25.235 1.00 80.50 199 LEU A C 1
ATOM 1606 O O . LEU A 1 199 ? -27.705 15.005 25.412 1.00 80.50 199 LEU A O 1
ATOM 1610 N N . ASP A 1 200 ? -26.295 16.456 24.356 1.00 72.75 200 ASP A N 1
ATOM 1611 C CA . ASP A 1 200 ? -27.268 16.943 23.392 1.00 72.75 200 ASP A CA 1
ATOM 1612 C C . ASP A 1 200 ? -27.861 15.740 22.645 1.00 72.75 200 ASP A C 1
ATOM 1614 O O . ASP A 1 200 ? -27.121 14.850 22.196 1.00 72.75 200 ASP A O 1
ATOM 1618 N N . PRO A 1 201 ? -29.202 15.629 22.580 1.00 67.38 201 PRO A N 1
ATOM 1619 C CA . PRO A 1 201 ? -29.824 14.651 21.711 1.00 67.38 201 PRO A CA 1
ATOM 1620 C C . PRO A 1 201 ? -29.320 14.962 20.309 1.00 67.38 201 PRO A C 1
ATOM 1622 O O . PRO A 1 201 ? -29.532 16.061 19.812 1.00 67.38 201 PRO A O 1
ATOM 1625 N N . ILE A 1 202 ? -28.593 14.017 19.715 1.00 55.97 202 ILE A N 1
ATOM 1626 C CA . ILE A 1 202 ? -28.064 14.186 18.367 1.00 55.97 202 ILE A CA 1
ATOM 1627 C C . ILE A 1 202 ? -29.269 14.487 17.482 1.00 55.97 202 ILE A C 1
ATOM 1629 O O . ILE A 1 202 ? -30.123 13.614 17.291 1.00 55.97 202 ILE A O 1
ATOM 1633 N N . ASP A 1 203 ? -29.335 15.707 16.956 1.00 46.56 203 ASP A N 1
ATOM 1634 C CA . ASP A 1 203 ? -30.192 16.028 15.831 1.00 46.56 203 ASP A CA 1
ATOM 1635 C C . ASP A 1 203 ? -29.688 15.156 14.683 1.00 46.56 203 ASP A C 1
ATOM 1637 O O . ASP A 1 203 ? -28.729 15.477 13.981 1.00 46.56 203 ASP A O 1
ATOM 1641 N N . ALA A 1 204 ? -30.293 13.973 14.553 1.00 49.59 204 ALA A N 1
ATOM 1642 C CA . ALA A 1 204 ? -29.867 12.889 13.670 1.00 49.59 204 ALA A CA 1
ATOM 1643 C C . ALA A 1 204 ? -29.848 13.281 12.180 1.00 49.59 204 ALA A C 1
ATOM 1645 O O . ALA A 1 204 ? -29.477 12.468 11.334 1.00 49.59 204 ALA A O 1
ATOM 1646 N N . GLU A 1 205 ? -30.234 14.515 11.860 1.00 48.34 205 GLU A N 1
ATOM 1647 C CA . GLU A 1 205 ? -30.276 15.065 10.516 1.00 48.34 205 GLU A CA 1
ATOM 1648 C C . GLU A 1 205 ? -29.188 16.120 10.238 1.00 48.34 205 GLU A C 1
ATOM 1650 O O . GLU A 1 205 ? -28.870 16.316 9.066 1.00 48.34 205 GLU A O 1
ATOM 1655 N N . GLU A 1 206 ? -28.550 16.749 11.239 1.00 44.16 206 GLU A N 1
ATOM 1656 C CA . GLU A 1 206 ? -27.729 17.952 10.979 1.00 44.16 206 GLU A CA 1
ATOM 1657 C C . GLU A 1 206 ? -26.199 17.731 11.010 1.00 44.16 206 GLU A C 1
ATOM 1659 O O . GLU A 1 206 ? -25.460 18.429 10.314 1.00 44.16 206 GLU A O 1
ATOM 1664 N N . GLU A 1 207 ? -25.687 16.693 11.684 1.00 44.44 207 GLU A N 1
ATOM 1665 C CA . GLU A 1 207 ? -24.241 16.585 11.981 1.00 44.44 207 GLU A CA 1
ATOM 1666 C C . GLU A 1 207 ? -23.441 15.543 11.161 1.00 44.44 207 GLU A C 1
ATOM 1668 O O . GLU A 1 207 ? -22.361 15.105 11.556 1.00 44.44 207 GLU A O 1
ATOM 1673 N N . VAL A 1 208 ? -23.926 15.146 9.977 1.00 50.72 208 VAL A N 1
ATOM 1674 C CA . VAL A 1 208 ? -23.164 14.276 9.041 1.00 50.72 208 VAL A CA 1
ATOM 1675 C C . VAL A 1 208 ? -22.758 15.003 7.745 1.00 50.72 208 VAL A C 1
ATOM 1677 O O . VAL A 1 208 ? -22.026 14.439 6.930 1.00 50.72 208 VAL A O 1
ATOM 1680 N N . SER A 1 209 ? -23.170 16.261 7.527 1.00 47.12 209 SER A N 1
ATOM 1681 C CA . SER A 1 209 ? -23.083 16.864 6.182 1.00 47.12 209 SER A CA 1
ATOM 1682 C C . SER A 1 209 ? -21.982 17.900 5.914 1.00 47.12 209 SER A C 1
ATOM 1684 O O . SER A 1 209 ? -21.692 18.127 4.743 1.00 47.12 209 SER A O 1
ATOM 1686 N N . THR A 1 210 ? -21.301 18.501 6.895 1.00 50.81 210 THR A N 1
ATOM 1687 C CA . THR A 1 210 ? -20.422 19.655 6.570 1.00 50.81 210 THR A CA 1
ATOM 1688 C C . THR A 1 210 ? -18.930 19.341 6.489 1.00 50.81 210 THR A C 1
ATOM 1690 O O . THR A 1 210 ? -18.221 19.944 5.685 1.00 50.81 210 THR A O 1
ATOM 1693 N N . GLY A 1 211 ? -18.441 18.327 7.203 1.00 58.66 211 GLY A N 1
ATOM 1694 C CA . GLY A 1 211 ? -17.107 17.763 6.990 1.00 58.66 211 GLY A CA 1
ATOM 1695 C C . GLY A 1 211 ? -17.204 16.484 6.172 1.00 58.66 211 GLY A C 1
ATOM 1696 O O . GLY A 1 211 ? -17.070 15.404 6.740 1.00 58.66 211 GLY A O 1
ATOM 1697 N N . GLY A 1 212 ? -17.502 16.576 4.869 1.00 78.56 212 GLY A N 1
ATOM 1698 C CA . GLY A 1 212 ? -17.661 15.395 4.010 1.00 78.56 212 GLY A CA 1
ATOM 1699 C C . GLY A 1 212 ? -16.545 14.372 4.250 1.00 78.56 212 GLY A C 1
ATOM 1700 O O . GLY A 1 212 ? -15.405 14.756 4.483 1.00 78.56 212 GLY A O 1
ATOM 1701 N N . TRP A 1 213 ? -16.857 13.074 4.214 1.00 80.06 213 TRP A N 1
ATOM 1702 C CA . TRP A 1 213 ? -15.961 11.958 4.583 1.00 80.06 213 TRP A CA 1
ATOM 1703 C C . TRP A 1 213 ? -14.510 12.056 4.057 1.00 80.06 213 TRP A C 1
ATOM 1705 O O . TRP A 1 213 ? -13.591 11.506 4.665 1.00 80.06 213 TRP A O 1
ATOM 1715 N N . LEU A 1 214 ? -14.299 12.775 2.951 1.00 82.44 214 LEU A N 1
ATOM 1716 C CA . LEU A 1 214 ? -12.997 13.146 2.395 1.00 82.44 214 LEU A CA 1
ATOM 1717 C C . LEU A 1 214 ? -12.146 14.022 3.330 1.00 82.44 214 LEU A C 1
ATOM 1719 O O . LEU A 1 214 ? -10.955 13.761 3.478 1.00 82.44 214 LEU A O 1
ATOM 1723 N N . ALA A 1 215 ? -12.731 15.027 3.985 1.00 85.19 215 ALA A N 1
ATOM 1724 C CA . ALA A 1 215 ? -12.037 15.894 4.938 1.00 85.19 215 ALA A CA 1
ATOM 1725 C C . ALA A 1 215 ? -11.485 15.080 6.119 1.00 85.19 215 ALA A C 1
ATOM 1727 O O . ALA A 1 215 ? -10.322 15.227 6.499 1.00 85.19 215 ALA A O 1
ATOM 1728 N N . ASN A 1 216 ? -12.288 14.140 6.619 1.00 85.88 216 ASN A N 1
ATOM 1729 C CA . ASN A 1 216 ? -11.900 13.251 7.711 1.00 85.88 216 ASN A CA 1
ATOM 1730 C C . ASN A 1 216 ? -10.850 12.216 7.275 1.00 85.88 216 ASN A C 1
ATOM 1732 O O . ASN A 1 216 ? -9.922 11.917 8.022 1.00 85.88 216 ASN A O 1
ATOM 1736 N N . ALA A 1 217 ? -10.928 11.701 6.044 1.00 90.62 217 ALA A N 1
ATOM 1737 C CA . ALA A 1 217 ? -9.854 10.874 5.492 1.00 90.62 217 ALA A CA 1
ATOM 1738 C C . ALA A 1 217 ? -8.537 11.664 5.373 1.00 90.62 217 ALA A C 1
ATOM 1740 O O . ALA A 1 217 ? -7.465 11.111 5.615 1.00 90.62 217 ALA A O 1
ATOM 1741 N N . GLY A 1 218 ? -8.610 12.962 5.060 1.00 93.31 218 GLY A N 1
ATOM 1742 C CA . GLY A 1 218 ? -7.455 13.853 4.961 1.00 93.31 218 GLY A CA 1
ATOM 1743 C C . GLY A 1 218 ? -6.719 14.067 6.287 1.00 93.31 218 GLY A C 1
ATOM 1744 O O . GLY A 1 218 ? -5.487 14.058 6.309 1.00 93.31 218 GLY A O 1
ATOM 1745 N N . THR A 1 219 ? -7.435 14.209 7.407 1.00 91.56 219 THR A N 1
ATOM 1746 C CA . THR A 1 219 ? -6.800 14.352 8.732 1.00 91.56 219 THR A CA 1
ATOM 1747 C C . THR A 1 219 ? -6.066 13.076 9.143 1.00 91.56 219 THR A C 1
ATOM 1749 O O . THR A 1 219 ? -4.911 13.146 9.577 1.00 91.56 219 THR A O 1
ATOM 1752 N N . VAL A 1 220 ? -6.683 11.910 8.920 1.00 93.12 220 VAL A N 1
ATOM 1753 C CA . VAL A 1 220 ? -6.047 10.599 9.124 1.00 93.12 220 VAL A CA 1
ATOM 1754 C C . VAL A 1 220 ? -4.829 10.453 8.210 1.00 93.12 220 VAL A C 1
ATOM 1756 O O . VAL A 1 220 ? -3.747 10.127 8.692 1.00 93.12 220 VAL A O 1
ATOM 1759 N N . ALA A 1 221 ? -4.960 10.776 6.921 1.00 96.06 221 ALA A N 1
ATOM 1760 C CA . ALA A 1 221 ? -3.866 10.693 5.956 1.00 96.06 221 ALA A CA 1
ATOM 1761 C C . ALA A 1 221 ? -2.668 11.557 6.347 1.00 96.06 221 ALA A C 1
ATOM 1763 O O . ALA A 1 221 ? -1.532 11.092 6.295 1.00 96.06 221 ALA A O 1
ATOM 1764 N N . ARG A 1 222 ? -2.904 12.796 6.794 1.00 96.19 222 ARG A N 1
ATOM 1765 C CA . ARG A 1 222 ? -1.837 13.691 7.254 1.00 96.19 222 ARG A CA 1
ATOM 1766 C C . ARG A 1 222 ? -1.105 13.114 8.462 1.00 96.19 222 ARG A C 1
ATOM 1768 O O . ARG A 1 222 ? 0.124 13.109 8.475 1.00 96.19 222 ARG A O 1
ATOM 1775 N N . LYS A 1 223 ? -1.844 12.634 9.467 1.00 95.06 223 LYS A N 1
ATOM 1776 C CA . LYS A 1 223 ? -1.259 12.001 10.659 1.00 95.06 223 LYS A CA 1
ATOM 1777 C C . LYS A 1 223 ? -0.391 10.806 10.260 1.00 95.06 223 LYS A C 1
ATOM 1779 O O . LYS A 1 223 ? 0.759 10.722 10.679 1.00 95.06 223 LYS A O 1
ATOM 1784 N N . GLU A 1 224 ? -0.929 9.917 9.432 1.00 95.94 224 GLU A N 1
ATOM 1785 C CA . GLU A 1 224 ? -0.239 8.705 8.983 1.00 95.94 224 GLU A CA 1
ATOM 1786 C C . GLU A 1 224 ? 0.985 9.017 8.123 1.00 95.94 224 GLU A C 1
ATOM 1788 O O . GLU A 1 224 ? 2.024 8.393 8.304 1.00 95.94 224 GLU A O 1
ATOM 1793 N N . ALA A 1 225 ? 0.920 10.027 7.253 1.00 96.75 225 ALA A N 1
ATOM 1794 C CA . ALA A 1 225 ? 2.070 10.460 6.466 1.00 96.75 225 ALA A CA 1
ATOM 1795 C C . ALA A 1 225 ? 3.206 10.982 7.360 1.00 96.75 225 ALA A C 1
ATOM 1797 O O . ALA A 1 225 ? 4.366 10.628 7.154 1.00 96.75 225 ALA A O 1
ATOM 1798 N N . VAL A 1 226 ? 2.883 11.794 8.375 1.00 96.75 226 VAL A N 1
ATOM 1799 C CA . VAL A 1 226 ? 3.873 12.327 9.328 1.00 96.75 226 VAL A CA 1
ATOM 1800 C C . VAL A 1 226 ? 4.503 11.199 10.143 1.00 96.75 226 VAL A C 1
ATOM 1802 O O . VAL A 1 226 ? 5.728 11.127 10.223 1.00 96.75 226 VAL A O 1
ATOM 1805 N N . LEU A 1 227 ? 3.693 10.285 10.686 1.00 94.12 227 LEU A N 1
ATOM 1806 C CA . LEU A 1 227 ? 4.188 9.108 11.410 1.00 94.12 227 LEU A CA 1
ATOM 1807 C C . LEU A 1 227 ? 5.015 8.191 10.504 1.00 94.12 227 LEU A C 1
ATOM 1809 O O . LEU A 1 227 ? 6.041 7.661 10.927 1.00 94.12 227 LEU A O 1
ATOM 1813 N N . GLY A 1 228 ? 4.595 8.040 9.251 1.00 93.56 228 GLY A N 1
ATOM 1814 C CA . GLY A 1 228 ? 5.304 7.288 8.230 1.00 93.56 228 GLY A CA 1
ATOM 1815 C C . GLY A 1 228 ? 6.671 7.886 7.930 1.00 93.56 228 GLY A C 1
ATOM 1816 O O . GLY A 1 228 ? 7.628 7.135 7.845 1.00 93.56 228 GLY A O 1
ATOM 1817 N N . ILE A 1 229 ? 6.791 9.212 7.823 1.00 95.44 229 ILE A N 1
ATOM 1818 C CA . ILE A 1 229 ? 8.053 9.901 7.508 1.00 95.44 229 ILE A CA 1
ATOM 1819 C C . ILE A 1 229 ? 8.991 9.957 8.721 1.00 95.44 229 ILE A C 1
ATOM 1821 O O . ILE A 1 229 ? 10.181 9.686 8.584 1.00 95.44 229 ILE A O 1
ATOM 1825 N N . GLN A 1 230 ? 8.473 10.319 9.898 1.00 95.38 230 GLN A N 1
ATOM 1826 C CA . GLN A 1 230 ? 9.281 10.548 11.104 1.00 95.38 230 GLN A CA 1
ATOM 1827 C C . GLN A 1 230 ? 9.561 9.267 11.898 1.00 95.38 230 GLN A C 1
ATOM 1829 O O . GLN A 1 230 ? 10.510 9.213 12.678 1.00 95.38 230 GLN A O 1
ATOM 1834 N N . GLY A 1 231 ? 8.727 8.241 11.738 1.00 94.19 231 GLY A N 1
ATOM 1835 C CA . GLY A 1 231 ? 8.852 6.989 12.468 1.00 94.19 231 GLY A CA 1
ATOM 1836 C C . GLY A 1 231 ? 9.961 6.082 11.936 1.00 94.19 231 GLY A C 1
ATOM 1837 O O . GLY A 1 231 ? 10.523 6.271 10.857 1.00 94.19 231 GLY A O 1
ATOM 1838 N N . THR A 1 232 ? 10.219 5.001 12.674 1.00 92.94 232 THR A N 1
ATOM 1839 C CA . THR A 1 232 ? 11.172 3.950 12.278 1.00 92.94 232 THR A CA 1
ATOM 1840 C C . THR A 1 232 ? 10.835 3.345 10.912 1.00 92.94 232 THR A C 1
ATOM 1842 O O . THR A 1 232 ? 11.738 2.964 10.174 1.00 92.94 232 THR A O 1
ATOM 1845 N N . ARG A 1 233 ? 9.544 3.297 10.541 1.00 90.88 233 ARG A N 1
ATOM 1846 C CA . ARG A 1 233 ? 9.098 2.853 9.211 1.00 90.88 233 ARG A CA 1
ATOM 1847 C C . ARG A 1 233 ? 9.679 3.727 8.109 1.00 90.88 233 ARG A C 1
ATOM 1849 O O . ARG A 1 233 ? 10.274 3.188 7.187 1.00 90.88 233 ARG A O 1
ATOM 1856 N N . GLY A 1 234 ? 9.573 5.046 8.236 1.00 90.38 234 GLY A N 1
ATOM 1857 C CA . GLY A 1 234 ? 10.148 5.995 7.286 1.00 90.38 234 GLY A CA 1
ATOM 1858 C C . GLY A 1 234 ? 11.635 5.785 7.136 1.00 90.38 234 GLY A C 1
ATOM 1859 O O . GLY A 1 234 ? 12.107 5.568 6.026 1.00 90.38 234 GLY A O 1
ATOM 1860 N N . LEU A 1 235 ? 12.358 5.739 8.255 1.00 94.56 235 LEU A N 1
ATOM 1861 C CA . LEU A 1 235 ? 13.797 5.483 8.249 1.00 94.56 235 LEU A CA 1
ATOM 1862 C C . LEU A 1 235 ? 14.151 4.195 7.485 1.00 94.56 235 LEU A C 1
ATOM 1864 O O . LEU A 1 235 ? 15.069 4.206 6.670 1.00 94.56 235 LEU A O 1
ATOM 1868 N N . LEU A 1 236 ? 13.415 3.101 7.709 1.00 94.44 236 LEU A N 1
ATOM 1869 C CA . LEU A 1 236 ? 13.622 1.844 6.985 1.00 94.44 236 LEU A CA 1
ATOM 1870 C C . LEU A 1 236 ? 13.284 1.971 5.495 1.00 94.44 236 LEU A C 1
ATOM 1872 O O . LEU A 1 236 ? 14.031 1.456 4.671 1.00 94.44 236 LEU A O 1
ATOM 1876 N N . LEU A 1 237 ? 12.205 2.668 5.133 1.00 93.31 237 LEU A N 1
ATOM 1877 C CA . LEU A 1 237 ? 11.806 2.890 3.739 1.00 93.31 237 LEU A CA 1
ATOM 1878 C C . LEU A 1 237 ? 12.849 3.717 2.981 1.00 93.31 237 LEU A C 1
ATOM 1880 O O . LEU A 1 237 ? 13.345 3.281 1.942 1.00 93.31 237 LEU A O 1
ATOM 1884 N N . PHE A 1 238 ? 13.221 4.880 3.521 1.00 93.75 238 PHE A N 1
ATOM 1885 C CA . PHE A 1 238 ? 14.264 5.739 2.959 1.00 93.75 238 PHE A CA 1
ATOM 1886 C C . PHE A 1 238 ? 15.623 5.037 2.956 1.00 93.75 238 PHE A C 1
ATOM 1888 O O . PHE A 1 238 ? 16.372 5.176 1.995 1.00 93.75 238 PHE A O 1
ATOM 1895 N N . GLY A 1 239 ? 15.928 4.247 3.988 1.00 94.00 239 GLY A N 1
ATOM 1896 C CA . GLY A 1 239 ? 17.156 3.466 4.083 1.00 94.00 239 GLY A CA 1
ATOM 1897 C C . GLY A 1 239 ? 17.241 2.372 3.022 1.00 94.00 239 GLY A C 1
ATOM 1898 O O . GLY A 1 239 ? 18.237 2.300 2.312 1.00 94.00 239 GLY A O 1
ATOM 1899 N N . ILE A 1 240 ? 16.197 1.550 2.864 1.00 93.69 240 ILE A N 1
ATOM 1900 C CA . ILE A 1 240 ? 16.156 0.469 1.867 1.00 93.69 240 ILE A CA 1
ATOM 1901 C C . ILE A 1 240 ? 16.221 1.045 0.458 1.00 93.69 240 ILE A C 1
ATOM 1903 O O . ILE A 1 240 ? 17.048 0.598 -0.337 1.00 93.69 240 ILE A O 1
ATOM 1907 N N . LEU A 1 241 ? 15.388 2.041 0.142 1.00 92.75 241 LEU A N 1
ATOM 1908 C CA . LEU A 1 241 ? 15.386 2.648 -1.187 1.00 92.75 241 LEU A CA 1
ATOM 1909 C C . LEU A 1 241 ? 16.701 3.394 -1.441 1.00 92.75 241 LEU A C 1
ATOM 1911 O O . LEU A 1 241 ? 17.377 3.108 -2.424 1.00 92.75 241 LEU A O 1
ATOM 1915 N N . GLY A 1 242 ? 17.132 4.260 -0.525 1.00 90.00 242 GLY A N 1
ATOM 1916 C CA . GLY A 1 242 ? 18.386 5.003 -0.644 1.00 90.00 242 GLY A CA 1
ATOM 1917 C C . GLY A 1 242 ? 19.607 4.097 -0.806 1.00 90.00 242 GLY A C 1
ATOM 1918 O O . GLY A 1 242 ? 20.440 4.350 -1.674 1.00 90.00 242 GLY A O 1
ATOM 1919 N N . LEU A 1 243 ? 19.692 3.000 -0.045 1.00 91.88 243 LEU A N 1
ATOM 1920 C CA . LEU A 1 243 ? 20.763 2.009 -0.176 1.00 91.88 243 LEU A CA 1
ATOM 1921 C C . LEU A 1 243 ? 20.712 1.305 -1.535 1.00 91.88 243 LEU A C 1
ATOM 1923 O O . LEU A 1 243 ? 21.726 1.210 -2.217 1.00 91.88 243 LEU A O 1
ATOM 1927 N N . THR A 1 244 ? 19.534 0.838 -1.939 1.00 88.62 244 THR A N 1
ATOM 1928 C CA . THR A 1 244 ? 19.301 0.149 -3.216 1.00 88.62 244 THR A CA 1
ATOM 1929 C C . THR A 1 244 ? 19.727 1.027 -4.392 1.00 88.62 244 THR A C 1
ATOM 1931 O O . THR A 1 244 ? 20.535 0.623 -5.227 1.00 88.62 244 THR A O 1
ATOM 1934 N N . PHE A 1 245 ? 19.241 2.265 -4.434 1.00 84.81 245 PHE A N 1
ATOM 1935 C CA . PHE A 1 245 ? 19.582 3.205 -5.494 1.00 84.81 245 PHE A CA 1
ATOM 1936 C C . PHE A 1 245 ? 21.039 3.675 -5.414 1.00 84.81 245 PHE A C 1
ATOM 1938 O O . PHE A 1 245 ? 21.687 3.817 -6.449 1.00 84.81 245 PHE A O 1
ATOM 1945 N N . GLY A 1 246 ? 21.591 3.833 -4.208 1.00 86.19 246 GLY A N 1
ATOM 1946 C CA . GLY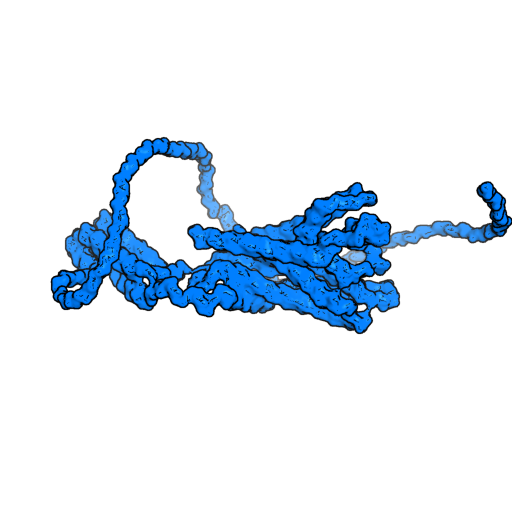 A 1 246 ? 23.003 4.151 -3.995 1.00 86.19 246 GLY A CA 1
ATOM 1947 C C . GLY A 1 246 ? 23.947 3.053 -4.495 1.00 86.19 246 GLY A C 1
ATOM 1948 O O . GLY A 1 246 ? 24.945 3.354 -5.151 1.00 86.19 246 GLY A O 1
ATOM 1949 N N . ILE A 1 247 ? 23.612 1.778 -4.261 1.00 87.75 247 ILE A N 1
ATOM 1950 C CA . ILE A 1 247 ? 24.345 0.632 -4.821 1.00 87.75 247 ILE A CA 1
ATOM 1951 C C . ILE A 1 247 ? 24.243 0.652 -6.346 1.00 87.75 247 ILE A C 1
ATOM 1953 O O . ILE A 1 247 ? 25.264 0.534 -7.019 1.00 87.75 247 ILE A O 1
ATOM 1957 N N . GLY A 1 248 ? 23.042 0.858 -6.898 1.00 82.94 248 GLY A N 1
ATOM 1958 C CA . GLY A 1 248 ? 22.838 0.929 -8.347 1.00 82.94 248 GLY A CA 1
ATOM 1959 C C . GLY A 1 248 ? 23.686 2.019 -8.999 1.00 82.94 248 GLY A C 1
ATOM 1960 O O . GLY A 1 248 ? 24.374 1.772 -9.990 1.00 82.94 248 GLY A O 1
ATOM 1961 N N . LEU A 1 249 ? 23.730 3.196 -8.376 1.00 84.38 249 LEU A N 1
ATOM 1962 C CA . LEU A 1 249 ? 24.583 4.297 -8.799 1.00 84.38 249 LEU A CA 1
ATOM 1963 C C . LEU A 1 249 ? 26.073 3.941 -8.728 1.00 84.38 249 LEU A C 1
ATOM 1965 O O . LEU A 1 249 ? 26.814 4.154 -9.689 1.00 84.38 249 LEU A O 1
ATOM 1969 N N . ARG A 1 250 ? 26.535 3.385 -7.602 1.00 86.75 250 ARG A N 1
ATOM 1970 C CA . ARG A 1 250 ? 27.945 3.013 -7.431 1.00 86.75 250 ARG A CA 1
ATOM 1971 C C . ARG A 1 250 ? 28.386 1.981 -8.468 1.00 86.75 250 ARG A C 1
ATOM 1973 O O . ARG A 1 250 ? 29.499 2.100 -8.992 1.00 86.75 250 ARG A O 1
ATOM 1980 N N . SER A 1 251 ? 27.526 1.004 -8.753 1.00 83.38 251 SER A N 1
ATOM 1981 C CA . SER A 1 251 ? 27.733 -0.016 -9.784 1.00 83.38 251 SER A CA 1
ATOM 1982 C C . SER A 1 251 ? 27.801 0.599 -11.173 1.00 83.38 251 SER A C 1
ATOM 1984 O O . SER A 1 251 ? 28.654 0.216 -11.967 1.00 83.38 251 SER A O 1
ATOM 1986 N N . ALA A 1 252 ? 26.976 1.606 -11.453 1.00 78.88 252 ALA A N 1
ATOM 1987 C CA . ALA A 1 252 ? 26.992 2.282 -12.738 1.00 78.88 252 ALA A CA 1
ATOM 1988 C C . ALA A 1 252 ? 28.272 3.097 -12.978 1.00 78.88 252 ALA A C 1
ATOM 1990 O O . ALA A 1 252 ? 28.866 3.010 -14.052 1.00 78.88 252 ALA A O 1
ATOM 1991 N N . ILE A 1 253 ? 28.741 3.820 -11.955 1.00 81.38 253 ILE A N 1
ATOM 1992 C CA . ILE A 1 253 ? 30.032 4.528 -11.987 1.00 81.38 253 ILE A CA 1
ATOM 1993 C C . ILE A 1 253 ? 31.194 3.531 -12.132 1.00 81.38 253 ILE A C 1
ATOM 1995 O O . ILE A 1 253 ? 32.171 3.801 -12.819 1.00 81.38 253 ILE A O 1
ATOM 1999 N N . GLY A 1 254 ? 31.113 2.361 -11.492 1.00 82.31 254 GLY A N 1
ATOM 2000 C CA . GLY A 1 254 ? 32.120 1.309 -11.656 1.00 82.31 254 GLY A CA 1
ATOM 2001 C C . GLY A 1 254 ? 32.120 0.715 -13.067 1.00 82.31 254 GLY A C 1
ATOM 2002 O O . GLY A 1 254 ? 33.173 0.588 -13.689 1.00 82.31 254 GLY A O 1
ATOM 2003 N N . GLY A 1 255 ? 30.940 0.397 -13.597 1.00 78.94 255 GLY A N 1
ATOM 2004 C CA . GLY A 1 255 ? 30.786 -0.192 -14.923 1.00 78.94 255 GLY A CA 1
ATOM 2005 C C . GLY A 1 255 ? 31.287 0.717 -16.042 1.00 78.94 255 GLY A C 1
ATOM 2006 O O . GLY A 1 255 ? 31.945 0.231 -16.955 1.00 78.94 255 GLY A O 1
ATOM 2007 N N . SER A 1 256 ? 31.080 2.033 -15.935 1.00 75.69 256 SER A N 1
ATOM 2008 C CA . SER A 1 256 ? 31.587 2.981 -16.933 1.00 75.69 256 SER A CA 1
ATOM 2009 C C . SER A 1 256 ? 33.110 3.020 -17.021 1.00 75.69 256 SER A C 1
ATOM 2011 O O . SER A 1 256 ? 33.663 3.148 -18.112 1.00 75.69 256 SER A O 1
ATOM 2013 N N . THR A 1 257 ? 33.811 2.876 -15.893 1.00 79.19 257 THR A N 1
ATOM 2014 C CA . THR A 1 257 ? 35.279 2.803 -15.899 1.00 79.19 257 THR A CA 1
ATOM 2015 C C . THR A 1 257 ? 35.783 1.519 -16.558 1.00 79.19 257 THR A C 1
ATOM 2017 O O . THR A 1 257 ? 36.784 1.554 -17.269 1.00 79.19 257 THR A O 1
ATOM 2020 N N . ALA A 1 258 ? 35.059 0.406 -16.396 1.00 77.69 258 ALA A N 1
ATOM 2021 C CA . ALA A 1 258 ? 35.406 -0.873 -17.010 1.00 77.69 258 ALA A CA 1
ATOM 2022 C C . ALA A 1 258 ? 35.198 -0.882 -18.536 1.00 77.69 258 ALA A C 1
ATOM 2024 O O . ALA A 1 258 ? 35.942 -1.552 -19.247 1.00 77.69 258 ALA A O 1
ATOM 2025 N N . THR A 1 259 ? 34.234 -0.115 -19.056 1.00 75.25 259 THR A N 1
ATOM 2026 C CA . THR A 1 259 ? 33.931 -0.020 -20.496 1.00 75.25 259 THR A CA 1
ATOM 2027 C C . THR A 1 259 ? 34.691 1.102 -21.215 1.00 75.25 259 THR A C 1
ATOM 2029 O O . THR A 1 259 ? 34.250 1.584 -22.256 1.00 75.25 259 THR A O 1
ATOM 2032 N N . GLY A 1 260 ? 35.830 1.552 -20.677 1.00 75.69 260 GLY A N 1
ATOM 2033 C CA . GLY A 1 260 ? 36.651 2.588 -21.317 1.00 75.69 260 GLY A CA 1
ATOM 2034 C C . GLY A 1 260 ? 36.092 4.009 -21.186 1.00 75.69 260 GLY A C 1
ATOM 2035 O O . GLY A 1 260 ? 36.336 4.849 -22.046 1.00 75.69 260 GLY A O 1
ATOM 2036 N N . GLY A 1 261 ? 35.332 4.292 -20.124 1.00 65.06 261 GLY A N 1
ATOM 2037 C CA . GLY A 1 261 ? 34.871 5.641 -19.783 1.00 65.06 261 GLY A CA 1
ATOM 2038 C C . GLY A 1 261 ? 33.549 6.058 -20.427 1.00 65.06 261 GLY A C 1
ATOM 2039 O O . GLY A 1 261 ? 33.045 7.138 -20.124 1.00 65.06 261 GLY A O 1
ATOM 2040 N N . GLN A 1 262 ? 32.935 5.215 -21.261 1.00 62.88 262 GLN A N 1
ATOM 2041 C CA . GLN A 1 262 ? 31.593 5.481 -21.780 1.00 62.88 262 GLN A CA 1
ATOM 2042 C C . GLN A 1 262 ? 30.541 5.108 -20.735 1.00 62.88 262 GLN A C 1
ATOM 2044 O O . GLN A 1 262 ? 29.905 4.054 -20.793 1.00 62.88 262 GLN A O 1
ATOM 2049 N N . ALA A 1 263 ? 30.360 5.983 -19.746 1.00 63.78 263 ALA A N 1
ATOM 2050 C CA . ALA A 1 263 ? 29.204 5.921 -18.871 1.00 63.78 263 ALA A CA 1
ATOM 2051 C C . ALA A 1 263 ? 27.949 6.220 -19.691 1.00 63.78 263 ALA A C 1
ATOM 2053 O O . ALA A 1 263 ? 27.662 7.372 -20.011 1.00 63.78 263 ALA A O 1
ATOM 2054 N N . SER A 1 264 ? 27.192 5.188 -20.053 1.00 74.06 264 SER A N 1
ATOM 2055 C CA . SER A 1 2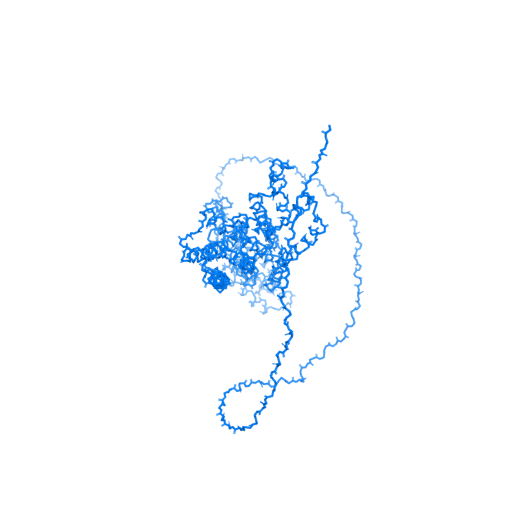64 ? 25.881 5.412 -20.646 1.00 74.06 264 SER A CA 1
ATOM 2056 C C . SER A 1 264 ? 24.865 5.670 -19.533 1.00 74.06 264 SER A C 1
ATOM 2058 O O . SER A 1 264 ? 24.807 4.944 -18.539 1.00 74.06 264 SER A O 1
ATOM 2060 N N . VAL A 1 265 ? 24.022 6.692 -19.715 1.00 74.19 265 VAL A N 1
ATOM 2061 C CA . VAL A 1 265 ? 22.828 6.947 -18.877 1.00 74.19 265 VAL A CA 1
ATOM 2062 C C . VAL A 1 265 ? 22.028 5.658 -18.690 1.00 74.19 265 VAL A C 1
ATOM 2064 O O . VAL A 1 265 ? 21.571 5.335 -17.596 1.00 74.19 265 VAL A O 1
ATOM 2067 N N . LYS A 1 266 ? 21.944 4.880 -19.770 1.00 75.56 266 LYS A N 1
ATOM 2068 C CA . LYS A 1 266 ? 21.322 3.563 -19.839 1.00 75.56 266 LYS A CA 1
ATOM 2069 C C . LYS A 1 266 ? 21.834 2.606 -18.753 1.00 75.56 266 LYS A C 1
ATOM 2071 O O . LYS A 1 266 ? 21.029 2.023 -18.034 1.00 75.56 266 LYS A O 1
ATOM 2076 N N . LEU A 1 267 ? 23.152 2.487 -18.577 1.00 77.62 267 LEU A N 1
ATOM 2077 C CA . LEU A 1 267 ? 23.754 1.594 -17.582 1.00 77.62 267 LEU A CA 1
ATOM 2078 C C . LEU A 1 267 ? 23.353 1.980 -16.145 1.00 77.62 267 LEU A C 1
ATOM 2080 O O . LEU A 1 267 ? 23.044 1.102 -15.340 1.00 77.62 267 LEU A O 1
ATOM 2084 N N . VAL A 1 268 ? 23.296 3.284 -15.839 1.00 80.19 268 VAL A N 1
ATOM 2085 C CA . VAL A 1 268 ? 22.847 3.802 -14.530 1.00 80.19 268 VAL A CA 1
ATOM 2086 C C . VAL A 1 268 ? 21.413 3.385 -14.239 1.00 80.19 268 VAL A C 1
ATOM 2088 O O . VAL A 1 268 ? 21.136 2.791 -13.193 1.00 80.19 268 VAL A O 1
ATOM 2091 N N . TRP A 1 269 ? 20.511 3.646 -15.183 1.00 82.00 269 TRP A N 1
ATOM 2092 C CA . TRP A 1 269 ? 19.109 3.291 -15.022 1.00 82.00 269 TRP A CA 1
ATOM 2093 C C . TRP A 1 269 ? 18.891 1.782 -14.942 1.00 82.00 269 TRP A C 1
ATOM 2095 O O . TRP A 1 269 ? 18.055 1.354 -14.157 1.00 82.00 269 TRP A O 1
ATOM 2105 N N . ASN A 1 270 ? 19.665 0.964 -15.658 1.00 82.31 270 ASN A N 1
ATOM 2106 C CA . ASN A 1 270 ? 19.523 -0.493 -15.613 1.00 82.31 270 ASN A CA 1
ATOM 2107 C C . ASN A 1 270 ? 19.894 -1.098 -14.253 1.00 82.31 270 ASN A C 1
ATOM 2109 O O . ASN A 1 270 ? 19.178 -1.956 -13.734 1.00 82.31 270 ASN A O 1
ATOM 2113 N N . TYR A 1 271 ? 20.987 -0.632 -13.640 1.00 84.25 271 TYR A N 1
ATOM 2114 C CA . TYR A 1 271 ? 21.348 -1.073 -12.291 1.00 84.25 271 TYR A CA 1
ATOM 2115 C C . TYR A 1 271 ? 20.320 -0.609 -11.258 1.00 84.25 271 TYR A C 1
ATOM 2117 O O . TYR A 1 271 ? 19.923 -1.389 -10.393 1.00 84.25 271 TYR A O 1
ATOM 2125 N N . ALA A 1 272 ? 19.848 0.636 -11.369 1.00 86.25 272 ALA A N 1
ATOM 2126 C CA . ALA A 1 272 ? 18.768 1.139 -10.527 1.00 86.25 272 ALA A CA 1
ATOM 2127 C C . ALA A 1 272 ? 17.482 0.312 -10.703 1.00 86.25 272 ALA A C 1
ATOM 2129 O O . ALA A 1 272 ? 16.840 -0.038 -9.716 1.00 86.25 272 ALA A O 1
ATOM 2130 N N . HIS A 1 273 ? 17.144 -0.054 -11.939 1.00 87.88 273 HIS A N 1
ATOM 2131 C CA . HIS A 1 273 ? 15.970 -0.846 -12.290 1.00 87.88 273 HIS A CA 1
ATOM 2132 C C . HIS A 1 273 ? 16.034 -2.271 -11.724 1.00 87.88 273 HIS A C 1
ATOM 2134 O O . HIS A 1 273 ? 15.109 -2.708 -11.037 1.00 87.88 273 HIS A O 1
ATOM 2140 N N . SER A 1 274 ? 17.171 -2.949 -11.896 1.00 86.44 274 SER A N 1
ATOM 2141 C CA . SER A 1 274 ? 17.411 -4.296 -11.357 1.00 86.44 274 SER A CA 1
ATOM 2142 C C . SER A 1 274 ? 17.312 -4.361 -9.833 1.00 86.44 274 SER A C 1
ATOM 2144 O O . SER A 1 274 ? 16.907 -5.377 -9.282 1.00 86.44 274 SER A O 1
ATOM 2146 N N . LEU A 1 275 ? 17.683 -3.292 -9.129 1.00 89.00 275 LEU A N 1
ATOM 2147 C CA . LEU A 1 275 ? 17.599 -3.252 -7.669 1.00 89.00 275 LEU A CA 1
ATOM 2148 C C . LEU A 1 275 ? 16.213 -2.782 -7.188 1.00 89.00 275 LEU A C 1
ATOM 2150 O O . LEU A 1 275 ? 15.697 -3.288 -6.187 1.00 89.00 275 LEU A O 1
ATOM 2154 N N . ALA A 1 276 ? 15.566 -1.878 -7.932 1.00 91.50 276 ALA A N 1
ATOM 2155 C CA . ALA A 1 276 ? 14.191 -1.445 -7.688 1.00 91.50 276 ALA A CA 1
ATOM 2156 C C . ALA A 1 276 ? 13.192 -2.614 -7.746 1.00 91.50 276 ALA A C 1
ATOM 2158 O O . ALA A 1 276 ? 12.239 -2.626 -6.964 1.00 91.50 276 ALA A O 1
ATOM 2159 N N . PHE A 1 277 ? 13.475 -3.623 -8.581 1.00 90.75 277 PHE A N 1
ATOM 2160 C CA . PHE A 1 277 ? 12.793 -4.923 -8.634 1.00 90.75 277 PHE A CA 1
ATOM 2161 C C . PHE A 1 277 ? 12.523 -5.502 -7.237 1.00 90.75 277 PHE A C 1
ATOM 2163 O O . PHE A 1 277 ? 11.416 -5.943 -6.940 1.00 90.75 277 PHE A O 1
ATOM 2170 N N . LEU A 1 278 ? 13.531 -5.494 -6.361 1.00 92.81 278 LEU A N 1
ATOM 2171 C CA . LEU A 1 278 ? 13.433 -6.062 -5.016 1.00 92.81 278 LEU A CA 1
ATOM 2172 C C . LEU A 1 278 ? 12.966 -5.016 -4.000 1.00 92.81 278 LEU A C 1
ATOM 2174 O O . LEU A 1 278 ? 12.143 -5.301 -3.131 1.00 92.81 278 LEU A O 1
ATOM 2178 N N . ALA A 1 279 ? 13.497 -3.800 -4.098 1.00 95.38 279 ALA A N 1
ATOM 2179 C CA . ALA A 1 279 ? 13.299 -2.787 -3.073 1.00 95.38 279 ALA A CA 1
ATOM 2180 C C . ALA A 1 279 ? 11.884 -2.202 -3.058 1.00 95.38 279 ALA A C 1
ATOM 2182 O O . ALA A 1 279 ? 11.360 -1.945 -1.976 1.00 95.38 279 ALA A O 1
ATOM 2183 N N . LEU A 1 280 ? 11.246 -2.000 -4.218 1.00 97.00 280 LEU A N 1
ATOM 2184 C CA . LEU A 1 280 ? 9.931 -1.353 -4.288 1.00 97.00 280 LEU A CA 1
ATOM 2185 C C . LEU A 1 280 ? 8.810 -2.209 -3.681 1.00 97.00 280 LEU A C 1
ATOM 2187 O O . LEU A 1 280 ? 8.066 -1.673 -2.855 1.00 97.00 280 LEU A O 1
ATOM 2191 N N . PRO A 1 281 ? 8.681 -3.516 -3.995 1.00 97.69 281 PRO A N 1
ATOM 2192 C CA . PRO A 1 281 ? 7.698 -4.364 -3.329 1.00 97.69 281 PRO A CA 1
ATOM 2193 C C . PRO A 1 281 ? 7.929 -4.439 -1.823 1.00 97.69 281 PRO A C 1
ATOM 2195 O O . PRO A 1 281 ? 6.983 -4.298 -1.056 1.00 97.69 281 PRO A O 1
ATOM 2198 N N . LEU A 1 282 ? 9.183 -4.600 -1.385 1.00 96.88 282 LEU A N 1
ATOM 2199 C CA . LEU A 1 282 ? 9.517 -4.647 0.039 1.00 96.88 282 LEU A CA 1
ATOM 2200 C C . LEU A 1 282 ? 9.193 -3.328 0.744 1.00 96.88 282 LEU A C 1
ATOM 2202 O O . LEU A 1 282 ? 8.628 -3.354 1.834 1.00 96.88 282 LEU A O 1
ATOM 2206 N N . ALA A 1 283 ? 9.487 -2.185 0.122 1.00 97.44 283 ALA A N 1
ATOM 2207 C CA . ALA A 1 283 ? 9.116 -0.876 0.643 1.00 97.44 283 ALA A CA 1
ATOM 2208 C C . ALA A 1 283 ? 7.590 -0.737 0.750 1.00 97.44 283 ALA A C 1
ATOM 2210 O O . ALA A 1 283 ? 7.082 -0.358 1.801 1.00 97.44 283 ALA A O 1
ATOM 2211 N N . GLY A 1 284 ? 6.844 -1.125 -0.288 1.00 97.81 284 GLY A N 1
ATOM 2212 C CA . GLY A 1 284 ? 5.382 -1.169 -0.250 1.00 97.81 284 GLY A CA 1
ATOM 2213 C C . GLY A 1 284 ? 4.858 -2.024 0.905 1.00 97.81 284 GLY A C 1
ATOM 2214 O O . GLY A 1 284 ? 4.073 -1.555 1.728 1.00 97.81 284 GLY A O 1
ATOM 2215 N N . LEU A 1 285 ? 5.355 -3.258 1.025 1.00 97.69 285 LEU A N 1
ATOM 2216 C CA . LEU A 1 285 ? 4.972 -4.186 2.089 1.00 97.69 285 LEU A CA 1
ATOM 2217 C C . LEU A 1 285 ? 5.292 -3.640 3.486 1.00 97.69 285 LEU A C 1
ATOM 2219 O O . LEU A 1 285 ? 4.453 -3.723 4.381 1.00 97.69 285 LEU A O 1
ATOM 2223 N N . LEU A 1 286 ? 6.477 -3.057 3.682 1.00 96.81 286 LEU A N 1
ATOM 2224 C CA . LEU A 1 286 ? 6.885 -2.460 4.955 1.00 96.81 286 LEU A CA 1
ATOM 2225 C C . LEU A 1 286 ? 6.101 -1.185 5.286 1.00 96.81 286 LEU A C 1
ATOM 2227 O O . LEU A 1 286 ? 5.856 -0.915 6.459 1.00 96.81 286 LEU A O 1
ATOM 2231 N N . ALA A 1 287 ? 5.672 -0.415 4.292 1.00 97.12 287 ALA A N 1
ATOM 2232 C CA . ALA A 1 287 ? 4.815 0.741 4.524 1.00 97.12 287 ALA A CA 1
ATOM 2233 C C . ALA A 1 287 ? 3.384 0.318 4.898 1.00 97.12 287 ALA A C 1
ATOM 2235 O O . ALA A 1 287 ? 2.770 0.932 5.767 1.00 97.12 287 ALA A O 1
ATOM 2236 N N . GLY A 1 288 ? 2.868 -0.743 4.266 1.00 96.50 288 GLY A N 1
ATOM 2237 C CA . GLY A 1 288 ? 1.496 -1.217 4.462 1.00 96.50 288 GLY A CA 1
ATOM 2238 C C . GLY A 1 288 ? 1.291 -2.174 5.639 1.00 96.50 288 GLY A C 1
ATOM 2239 O O . GLY A 1 288 ? 0.172 -2.288 6.148 1.00 96.50 288 GLY A O 1
ATOM 2240 N N . HIS A 1 289 ? 2.334 -2.878 6.093 1.00 95.94 289 HIS A N 1
ATOM 2241 C CA . HIS A 1 289 ? 2.200 -3.801 7.222 1.00 95.94 289 HIS A CA 1
ATOM 2242 C C . HIS A 1 289 ? 1.906 -3.033 8.515 1.00 95.94 289 HIS A C 1
ATOM 2244 O O . HIS A 1 289 ? 2.451 -1.960 8.766 1.00 95.94 289 HIS A O 1
ATOM 2250 N N . GLY A 1 290 ? 1.056 -3.594 9.372 1.00 93.75 290 GLY A N 1
ATOM 2251 C CA . GLY A 1 290 ? 0.785 -2.981 10.671 1.00 93.75 290 GLY A CA 1
ATOM 2252 C C . GLY A 1 290 ? -0.264 -1.868 10.657 1.00 93.75 290 GLY A C 1
ATOM 2253 O O . GLY A 1 290 ? -0.781 -1.555 11.720 1.00 93.75 290 GLY A O 1
ATOM 2254 N N . LEU A 1 291 ? -0.620 -1.294 9.498 1.00 94.81 291 LEU A N 1
ATOM 2255 C CA . LEU A 1 291 ? -1.435 -0.070 9.444 1.00 94.81 291 LEU A CA 1
ATOM 2256 C C . LEU A 1 291 ? -2.781 -0.171 10.172 1.00 94.81 291 LEU A C 1
ATOM 2258 O O . LEU A 1 291 ? -3.239 0.823 10.733 1.00 94.81 291 LEU A O 1
ATOM 2262 N N . VAL A 1 292 ? -3.418 -1.344 10.156 1.00 94.44 292 VAL A N 1
ATOM 2263 C CA . VAL A 1 292 ? -4.730 -1.566 10.784 1.00 94.44 292 VAL A CA 1
ATOM 2264 C C . VAL A 1 292 ? -4.619 -2.436 12.030 1.00 94.44 292 VAL A C 1
ATOM 2266 O O . VAL A 1 292 ? -5.203 -2.125 13.065 1.00 94.44 292 VAL A O 1
ATOM 2269 N N . ASN A 1 293 ? -3.881 -3.539 11.962 1.00 94.12 293 ASN A N 1
ATOM 2270 C CA . ASN A 1 293 ? -3.814 -4.481 13.075 1.00 94.12 293 ASN A CA 1
ATOM 2271 C C . ASN A 1 293 ? -2.965 -4.014 14.258 1.00 94.12 293 ASN A C 1
ATOM 2273 O O . ASN A 1 293 ? -3.231 -4.443 15.378 1.00 94.12 293 ASN A O 1
ATOM 2277 N N . GLU A 1 294 ? -1.990 -3.127 14.057 1.00 93.50 294 GLU A N 1
ATOM 2278 C CA . GLU A 1 294 ? -1.282 -2.526 15.189 1.00 93.50 294 GLU A CA 1
ATOM 2279 C C . GLU A 1 294 ? -2.221 -1.644 16.012 1.00 93.50 294 GLU A C 1
ATOM 2281 O O . GLU A 1 294 ? -2.236 -1.766 17.230 1.00 93.50 294 GLU A O 1
ATOM 2286 N N . GLU A 1 295 ? -3.088 -0.868 15.356 1.00 91.75 295 GLU A N 1
ATOM 2287 C CA . GLU A 1 295 ? -4.082 -0.041 16.049 1.00 91.75 295 GLU A CA 1
ATOM 2288 C C . GLU A 1 295 ? -5.173 -0.845 16.744 1.00 91.75 295 GLU A C 1
ATOM 2290 O O . GLU A 1 295 ? -5.662 -0.443 17.800 1.00 91.75 295 GLU A O 1
ATOM 2295 N N . ARG A 1 296 ? -5.555 -1.986 16.160 1.00 90.56 296 ARG A N 1
ATOM 2296 C CA . ARG A 1 296 ? -6.436 -2.945 16.836 1.00 90.56 296 ARG A CA 1
ATOM 2297 C C . ARG A 1 296 ? -5.782 -3.493 18.092 1.00 90.56 296 ARG A C 1
ATOM 2299 O O . ARG A 1 296 ? -6.456 -3.680 19.090 1.00 90.56 296 ARG A O 1
ATOM 2306 N N . ARG A 1 297 ? -4.477 -3.760 18.043 1.00 90.56 297 ARG A N 1
ATOM 2307 C CA . ARG A 1 297 ? -3.739 -4.319 19.175 1.00 90.56 297 ARG A CA 1
ATOM 2308 C C . ARG A 1 297 ? -3.475 -3.293 20.275 1.00 90.56 297 ARG A C 1
ATOM 2310 O O . ARG A 1 297 ? -3.386 -3.680 21.433 1.00 90.56 297 ARG A O 1
ATOM 2317 N N . SER A 1 298 ? -3.301 -2.023 19.924 1.00 88.19 298 SER A N 1
ATOM 2318 C CA . SER A 1 298 ? -3.101 -0.939 20.889 1.00 88.19 298 SER A CA 1
ATOM 2319 C C . SER A 1 298 ? -4.405 -0.355 21.438 1.00 88.19 298 SER A C 1
ATOM 2321 O O . SER A 1 298 ? -4.344 0.654 22.133 1.00 88.19 298 SER A O 1
ATOM 2323 N N . ASP A 1 299 ? -5.569 -0.923 21.094 1.00 85.88 299 ASP A N 1
ATOM 2324 C CA . ASP A 1 299 ? -6.915 -0.416 21.421 1.00 85.88 299 ASP A CA 1
ATOM 2325 C C . ASP A 1 299 ? -7.173 1.049 21.006 1.00 85.88 299 ASP A C 1
ATOM 2327 O O . ASP A 1 299 ? -8.209 1.644 21.312 1.00 85.88 299 ASP A O 1
ATOM 2331 N N . THR A 1 300 ? -6.272 1.642 20.219 1.00 83.88 300 THR A N 1
ATOM 2332 C CA . THR A 1 300 ? -6.386 3.020 19.723 1.00 83.88 300 THR A CA 1
ATOM 2333 C C . THR A 1 300 ? -7.438 3.143 18.632 1.00 83.88 300 THR A C 1
ATOM 2335 O O . THR A 1 300 ? -7.888 4.250 18.331 1.00 83.88 300 THR A O 1
ATOM 2338 N N . ILE A 1 301 ? -7.877 2.017 18.063 1.00 78.50 301 ILE A N 1
ATOM 2339 C CA . ILE A 1 301 ? -8.967 1.990 17.091 1.00 78.50 301 ILE A CA 1
ATOM 2340 C C . ILE A 1 301 ? -10.280 2.515 17.688 1.00 78.50 301 ILE A C 1
ATOM 2342 O O . ILE A 1 301 ? -11.048 3.155 16.976 1.00 78.50 301 ILE A O 1
ATOM 2346 N N . HIS A 1 302 ? -10.508 2.342 18.997 1.00 75.50 302 HIS A N 1
ATOM 2347 C CA . HIS A 1 302 ? -11.686 2.883 19.681 1.00 75.50 302 HIS A CA 1
ATOM 2348 C C . HIS A 1 302 ? -11.648 4.410 19.770 1.00 75.50 302 HIS A C 1
ATOM 2350 O O . HIS A 1 302 ? -12.677 5.062 19.618 1.00 75.50 302 HIS A O 1
ATOM 2356 N N . ILE A 1 303 ? -10.454 4.988 19.930 1.00 80.88 303 ILE A N 1
ATOM 2357 C CA . ILE A 1 303 ? -10.259 6.444 19.935 1.00 80.88 303 ILE A CA 1
ATOM 2358 C C . ILE A 1 303 ? -10.516 7.016 18.535 1.00 80.88 303 ILE A C 1
ATOM 2360 O O . ILE A 1 303 ? -11.133 8.068 18.400 1.00 80.88 303 ILE A O 1
ATOM 2364 N N . LEU A 1 304 ? -10.092 6.311 17.481 1.00 75.44 304 LEU A N 1
ATOM 2365 C CA . LEU A 1 304 ? -10.381 6.708 16.099 1.00 75.44 304 LEU A CA 1
ATOM 2366 C C . LEU A 1 304 ? -11.862 6.542 15.740 1.00 75.44 304 LEU A C 1
ATOM 2368 O O . LEU A 1 304 ? -12.403 7.376 15.023 1.00 75.44 304 LEU A O 1
ATOM 2372 N N . ALA A 1 305 ? -12.523 5.507 16.262 1.00 70.00 305 ALA A N 1
ATOM 2373 C CA . ALA A 1 305 ? -13.954 5.278 16.072 1.00 70.00 305 ALA A CA 1
ATOM 2374 C C . ALA A 1 305 ? -14.837 6.257 16.865 1.00 70.00 305 ALA A C 1
ATOM 2376 O O . ALA A 1 305 ? -16.002 6.436 16.523 1.00 70.00 305 ALA A O 1
ATOM 2377 N N . ALA A 1 306 ? -14.297 6.885 17.915 1.00 78.06 306 ALA A N 1
ATOM 2378 C CA . ALA A 1 306 ? -14.965 7.956 18.648 1.00 78.06 306 ALA A CA 1
ATOM 2379 C C . ALA A 1 306 ? -15.045 9.259 17.844 1.00 78.06 306 ALA A C 1
ATOM 2381 O O . ALA A 1 306 ? -15.905 10.095 18.112 1.00 78.06 306 ALA A O 1
ATOM 2382 N N . GLN A 1 307 ? -14.153 9.442 16.868 1.00 79.00 307 GLN A N 1
ATOM 2383 C CA . GLN A 1 307 ? -14.246 10.558 15.940 1.00 79.00 307 GLN A CA 1
ATOM 2384 C C . GLN A 1 307 ? -15.314 10.256 14.878 1.00 79.00 307 GLN A C 1
ATOM 2386 O O . GLN A 1 307 ? -15.468 9.096 14.491 1.00 79.00 307 GLN A O 1
ATOM 2391 N N . PRO A 1 308 ? -16.018 11.273 14.346 1.00 77.94 308 PRO A N 1
ATOM 2392 C CA . PRO A 1 308 ? -17.040 11.116 13.304 1.00 77.94 308 PRO A CA 1
ATOM 2393 C C . PRO A 1 308 ? -16.430 10.774 11.926 1.00 77.94 308 PRO A C 1
ATOM 2395 O O . PRO A 1 308 ? -16.784 11.330 10.887 1.00 77.94 308 PRO A O 1
ATOM 2398 N N . VAL A 1 309 ? -15.462 9.857 11.887 1.00 82.19 309 VAL A N 1
ATOM 2399 C CA . VAL A 1 309 ? -14.795 9.388 10.676 1.00 82.19 309 VAL A CA 1
ATOM 2400 C C . VAL A 1 309 ? -15.459 8.092 10.236 1.00 82.19 309 VAL A C 1
ATOM 2402 O O . VAL A 1 309 ? -15.395 7.066 10.912 1.00 82.19 309 VAL A O 1
ATOM 2405 N N . GLY A 1 310 ? -16.083 8.115 9.058 1.00 86.62 310 GLY A N 1
ATOM 2406 C CA . GLY A 1 310 ? -16.620 6.900 8.457 1.00 86.62 310 GLY A CA 1
ATOM 2407 C C . GLY A 1 310 ? -15.533 5.829 8.303 1.00 86.62 310 GLY A C 1
ATOM 2408 O O . GLY A 1 310 ? -14.392 6.127 7.957 1.00 86.62 310 GLY A O 1
ATOM 2409 N N . ARG A 1 311 ? -15.893 4.555 8.492 1.00 88.50 311 ARG A N 1
ATOM 2410 C CA . ARG A 1 311 ? -14.961 3.407 8.428 1.00 88.50 311 ARG A CA 1
ATOM 2411 C C . ARG A 1 311 ? -14.135 3.358 7.140 1.00 88.50 311 ARG A C 1
ATOM 2413 O O . ARG A 1 311 ? -12.946 3.053 7.165 1.00 88.50 311 ARG A O 1
ATOM 2420 N N . ILE A 1 312 ? -14.772 3.676 6.013 1.00 91.00 312 ILE A N 1
ATOM 2421 C CA . ILE A 1 312 ? -14.105 3.757 4.708 1.00 91.00 312 ILE A CA 1
ATOM 2422 C C . ILE A 1 312 ? -13.086 4.904 4.707 1.00 91.00 312 ILE A C 1
ATOM 2424 O O . ILE A 1 312 ? -11.977 4.724 4.219 1.00 91.00 312 ILE A O 1
ATOM 2428 N N . GLY A 1 313 ? -13.423 6.043 5.317 1.00 92.25 313 GLY A N 1
ATOM 2429 C CA . GLY A 1 313 ? -12.520 7.182 5.484 1.00 92.25 313 GLY A CA 1
ATOM 2430 C C . GLY A 1 313 ? -11.275 6.846 6.308 1.00 92.25 313 GLY A C 1
ATOM 2431 O O . GLY A 1 313 ? -10.199 7.324 5.973 1.00 92.25 313 GLY A O 1
ATOM 2432 N N . ILE A 1 314 ? -11.379 5.961 7.308 1.00 92.88 314 ILE A N 1
ATOM 2433 C CA . ILE A 1 314 ? -10.215 5.482 8.076 1.00 92.88 314 ILE A CA 1
ATOM 2434 C C . ILE A 1 314 ? -9.271 4.670 7.178 1.00 92.88 314 ILE A C 1
ATOM 2436 O O . ILE A 1 314 ? -8.078 4.963 7.114 1.00 92.88 314 ILE A O 1
ATOM 2440 N N . VAL A 1 315 ? -9.791 3.670 6.455 1.00 95.19 315 VAL A N 1
ATOM 2441 C CA . VAL A 1 315 ? -8.972 2.815 5.572 1.00 95.19 315 VAL A CA 1
ATOM 2442 C C . VAL A 1 315 ? -8.355 3.631 4.434 1.00 95.19 315 VAL A C 1
ATOM 2444 O O . VAL A 1 315 ? -7.163 3.498 4.163 1.00 95.19 315 VAL A O 1
ATOM 2447 N N . LEU A 1 316 ? -9.141 4.510 3.802 1.00 96.00 316 LEU A N 1
ATOM 2448 C CA . LEU A 1 316 ? -8.657 5.403 2.751 1.00 96.00 316 LEU A CA 1
ATOM 2449 C C . LEU A 1 316 ? -7.640 6.410 3.284 1.00 96.00 316 LEU A C 1
ATOM 2451 O O . LEU A 1 316 ? -6.622 6.621 2.640 1.00 96.00 316 LEU A O 1
ATOM 2455 N N . GLY A 1 317 ? -7.870 6.990 4.462 1.00 95.62 317 GLY A N 1
ATOM 2456 C CA . GLY A 1 317 ? -6.927 7.902 5.103 1.00 95.62 317 GLY A CA 1
ATOM 2457 C C . GLY A 1 317 ? -5.584 7.226 5.373 1.00 95.62 317 GLY A C 1
ATOM 2458 O O . GLY A 1 317 ? -4.540 7.761 5.014 1.00 95.62 317 GLY A O 1
ATOM 2459 N N . LYS A 1 318 ? -5.597 5.998 5.902 1.00 96.44 318 LYS A N 1
ATOM 2460 C CA . LYS A 1 318 ? -4.380 5.194 6.097 1.00 96.44 318 LYS A CA 1
ATOM 2461 C C . LYS A 1 318 ? -3.660 4.891 4.795 1.00 96.44 318 LYS A C 1
ATOM 2463 O O . LYS A 1 318 ? -2.446 5.057 4.710 1.00 96.44 318 LYS A O 1
ATOM 2468 N N . TRP A 1 319 ? -4.410 4.479 3.778 1.00 97.75 319 TRP A N 1
ATOM 2469 C CA . TRP A 1 319 ? -3.851 4.219 2.459 1.00 97.75 319 TRP A CA 1
ATOM 2470 C C . TRP A 1 319 ? -3.242 5.484 1.838 1.00 97.75 319 TRP A C 1
ATOM 2472 O O . TRP A 1 319 ? -2.131 5.424 1.325 1.00 97.75 319 TRP A O 1
ATOM 2482 N N . LEU A 1 320 ? -3.909 6.638 1.944 1.00 97.69 320 LEU A N 1
ATOM 2483 C CA . LEU A 1 320 ? -3.415 7.928 1.451 1.00 97.69 320 LEU A CA 1
ATOM 2484 C C . LEU A 1 320 ? -2.166 8.399 2.205 1.00 97.69 320 LEU A C 1
ATOM 2486 O O . LEU A 1 320 ? -1.233 8.896 1.580 1.00 97.69 320 LEU A O 1
ATOM 2490 N N . GLY A 1 321 ? -2.117 8.222 3.527 1.00 97.19 321 GLY A N 1
ATOM 2491 C CA . GLY A 1 321 ? -0.929 8.536 4.324 1.00 97.19 321 GLY A CA 1
ATOM 2492 C C . GLY A 1 321 ? 0.268 7.670 3.930 1.00 97.19 321 GLY A C 1
ATOM 2493 O O . GLY A 1 321 ? 1.344 8.192 3.643 1.00 97.19 321 GLY A O 1
ATOM 2494 N N . MET A 1 322 ? 0.049 6.357 3.805 1.00 97.62 322 MET A N 1
ATOM 2495 C CA . MET A 1 322 ? 1.036 5.410 3.275 1.00 97.62 322 MET A CA 1
ATOM 2496 C C . MET A 1 322 ? 1.487 5.798 1.860 1.00 97.62 322 MET A C 1
ATOM 2498 O O . MET A 1 322 ? 2.684 5.789 1.570 1.00 97.62 322 MET A O 1
ATOM 2502 N N . ALA A 1 323 ? 0.547 6.168 0.987 1.00 98.25 323 ALA A N 1
ATOM 2503 C CA . ALA A 1 323 ? 0.825 6.598 -0.375 1.00 98.25 323 ALA A CA 1
ATOM 2504 C C . ALA A 1 323 ? 1.674 7.871 -0.414 1.00 98.25 323 ALA A C 1
ATOM 2506 O O . ALA A 1 323 ? 2.622 7.942 -1.188 1.00 98.25 323 ALA A O 1
ATOM 2507 N N . ALA A 1 324 ? 1.399 8.849 0.450 1.00 97.75 324 ALA A N 1
ATOM 2508 C CA . ALA A 1 324 ? 2.202 10.061 0.556 1.00 97.75 324 ALA A CA 1
ATOM 2509 C C . ALA A 1 324 ? 3.639 9.755 1.015 1.00 97.75 324 ALA A C 1
ATOM 2511 O O . ALA A 1 324 ? 4.593 10.250 0.413 1.00 97.75 324 ALA A O 1
ATOM 2512 N N . THR A 1 325 ? 3.812 8.900 2.031 1.00 97.50 325 THR A N 1
ATOM 2513 C CA . THR A 1 325 ? 5.144 8.482 2.502 1.00 97.50 325 THR A CA 1
ATOM 2514 C C . THR A 1 325 ? 5.921 7.736 1.415 1.00 97.50 325 THR A C 1
ATOM 2516 O O . THR A 1 325 ? 7.080 8.062 1.160 1.00 97.50 325 THR A O 1
ATOM 2519 N N . LEU A 1 326 ? 5.289 6.769 0.738 1.00 97.50 326 LEU A N 1
ATOM 2520 C CA . LEU A 1 326 ? 5.907 6.034 -0.371 1.00 97.50 326 LEU A CA 1
ATOM 2521 C C . LEU A 1 326 ? 6.240 6.955 -1.546 1.00 97.50 326 LEU A C 1
ATOM 2523 O O . LEU A 1 326 ? 7.329 6.858 -2.101 1.00 97.50 326 LEU A O 1
ATOM 2527 N N . GLY A 1 327 ? 5.334 7.866 -1.901 1.00 97.62 327 GLY A N 1
ATOM 2528 C CA . GLY A 1 327 ? 5.530 8.829 -2.980 1.00 97.62 327 GLY A CA 1
ATOM 2529 C C . GLY A 1 327 ? 6.732 9.726 -2.718 1.00 97.62 327 GLY A C 1
ATOM 2530 O O . GLY A 1 327 ? 7.585 9.869 -3.590 1.00 97.62 327 GLY A O 1
ATOM 2531 N N . LEU A 1 328 ? 6.864 10.249 -1.494 1.00 97.50 328 LEU A N 1
ATOM 2532 C CA . LEU A 1 328 ? 8.024 11.044 -1.095 1.00 97.50 328 LEU A CA 1
ATOM 2533 C C . LEU A 1 328 ? 9.323 10.227 -1.140 1.00 97.50 328 LEU A C 1
ATOM 2535 O O . LEU A 1 328 ? 10.336 10.716 -1.636 1.00 97.50 328 LEU A O 1
ATOM 2539 N N . ALA A 1 329 ? 9.302 8.980 -0.664 1.00 96.44 329 ALA A N 1
ATOM 2540 C CA . ALA A 1 329 ? 10.481 8.116 -0.662 1.00 96.44 329 ALA A CA 1
ATOM 2541 C C . ALA A 1 329 ? 10.932 7.719 -2.078 1.00 96.44 329 ALA A C 1
ATOM 2543 O O . ALA A 1 329 ? 12.128 7.756 -2.384 1.00 96.44 329 ALA A O 1
ATOM 2544 N N . VAL A 1 330 ? 9.985 7.397 -2.966 1.00 96.31 330 VAL A N 1
ATOM 2545 C CA . VAL A 1 330 ? 10.253 7.110 -4.382 1.00 96.31 330 VAL A CA 1
ATOM 2546 C C . VAL A 1 330 ? 10.739 8.364 -5.105 1.00 96.31 330 VAL A C 1
ATOM 2548 O O . VAL A 1 330 ? 11.729 8.285 -5.824 1.00 96.31 330 VAL A O 1
ATOM 2551 N N . ALA A 1 331 ? 10.116 9.525 -4.878 1.00 96.19 331 ALA A N 1
ATOM 2552 C CA . ALA A 1 331 ? 10.539 10.790 -5.477 1.00 96.19 331 ALA A CA 1
ATOM 2553 C C . ALA A 1 331 ? 11.956 11.191 -5.040 1.00 96.19 331 ALA A C 1
ATOM 2555 O O . ALA A 1 331 ? 12.778 11.541 -5.884 1.00 96.19 331 ALA A O 1
ATOM 2556 N N . ALA A 1 332 ? 12.276 11.077 -3.747 1.00 95.25 332 ALA A N 1
ATOM 2557 C CA . ALA A 1 332 ? 13.619 11.342 -3.231 1.00 95.25 332 ALA A CA 1
ATOM 2558 C C . ALA A 1 332 ? 14.662 10.406 -3.860 1.00 95.25 332 ALA A C 1
ATOM 2560 O O . ALA A 1 332 ? 15.731 10.843 -4.284 1.00 95.25 332 ALA A O 1
ATOM 2561 N N . SER A 1 333 ? 14.325 9.122 -3.979 1.00 92.94 333 SER A N 1
ATOM 2562 C CA . SER A 1 333 ? 15.205 8.120 -4.578 1.00 92.94 333 SER A CA 1
ATOM 2563 C C . SER A 1 333 ? 15.407 8.334 -6.080 1.00 92.94 333 SER A C 1
ATOM 2565 O O . SER A 1 333 ? 16.530 8.271 -6.572 1.00 92.94 333 SER A O 1
ATOM 2567 N N . ALA A 1 334 ? 14.340 8.653 -6.811 1.00 91.06 334 ALA A N 1
ATOM 2568 C CA . ALA A 1 334 ? 14.406 9.014 -8.221 1.00 91.06 334 ALA A CA 1
ATOM 2569 C C . ALA A 1 334 ? 15.215 10.297 -8.448 1.00 91.06 334 ALA A C 1
ATOM 2571 O O . ALA A 1 334 ? 16.013 10.353 -9.379 1.00 91.06 334 ALA A O 1
ATOM 2572 N N . GLY A 1 335 ? 15.064 11.299 -7.576 1.00 92.06 335 GLY A N 1
ATOM 2573 C CA . GLY A 1 335 ? 15.875 12.515 -7.594 1.00 92.06 335 GLY A CA 1
ATOM 2574 C C . GLY A 1 335 ? 17.360 12.218 -7.388 1.00 92.06 335 GLY A C 1
ATOM 2575 O O . GLY A 1 335 ? 18.197 12.747 -8.118 1.00 92.06 335 GLY A O 1
ATOM 2576 N N . LEU A 1 336 ? 17.699 11.309 -6.467 1.00 90.00 336 LEU A N 1
ATOM 2577 C CA . LEU A 1 336 ? 19.075 10.849 -6.261 1.00 90.00 336 LEU A CA 1
ATOM 2578 C C . LEU A 1 336 ? 19.638 10.173 -7.523 1.00 90.00 336 LEU A C 1
ATOM 2580 O O . LEU A 1 336 ? 20.735 10.501 -7.965 1.00 90.00 336 LEU A O 1
ATOM 2584 N N . VAL A 1 337 ? 18.879 9.266 -8.145 1.00 86.81 337 VAL A N 1
ATOM 2585 C CA . VAL A 1 337 ? 19.303 8.607 -9.394 1.00 86.81 337 VAL A CA 1
ATOM 2586 C C . VAL A 1 337 ? 19.447 9.611 -10.531 1.00 86.81 337 VAL A C 1
ATOM 2588 O O . VAL A 1 337 ? 20.445 9.574 -11.241 1.00 86.81 337 VAL A O 1
ATOM 2591 N N . GLY A 1 338 ? 18.487 10.523 -10.694 1.00 88.69 338 GLY A N 1
ATOM 2592 C CA . GLY A 1 338 ? 18.496 11.539 -11.744 1.00 88.69 338 GLY A CA 1
ATOM 2593 C C . GLY A 1 338 ? 19.675 12.499 -11.607 1.00 88.69 338 GLY A C 1
ATOM 2594 O O . GLY A 1 338 ? 20.432 12.686 -12.556 1.00 88.69 338 GLY A O 1
ATOM 2595 N N . THR A 1 339 ? 19.890 13.054 -10.412 1.00 89.56 339 THR A N 1
ATOM 2596 C CA . THR A 1 339 ? 21.044 13.929 -10.128 1.00 89.56 339 THR A CA 1
ATOM 2597 C C . THR A 1 339 ? 22.367 13.223 -10.388 1.00 89.56 339 THR A C 1
ATOM 2599 O O . THR A 1 339 ? 23.281 13.813 -10.960 1.00 89.56 339 THR A O 1
ATOM 2602 N N . ALA A 1 340 ? 22.463 11.944 -10.042 1.00 84.69 340 ALA A N 1
ATOM 2603 C CA . ALA A 1 340 ? 23.671 11.180 -10.265 1.00 84.69 340 ALA A CA 1
ATOM 2604 C C . ALA A 1 340 ? 23.877 10.770 -11.735 1.00 84.69 340 ALA A C 1
ATOM 2606 O O . ALA A 1 340 ? 24.996 10.848 -12.239 1.00 84.69 340 ALA A O 1
ATOM 2607 N N . ALA A 1 341 ? 22.810 10.408 -12.453 1.00 84.25 341 ALA A N 1
ATOM 2608 C CA . ALA A 1 341 ? 22.850 10.189 -13.897 1.00 84.25 341 ALA A CA 1
ATOM 2609 C C . ALA A 1 341 ? 23.312 11.459 -14.627 1.00 84.25 341 ALA A C 1
ATOM 2611 O O . ALA A 1 341 ? 24.196 11.388 -15.483 1.00 84.25 341 ALA A O 1
ATOM 2612 N N . TYR A 1 342 ? 22.796 12.624 -14.225 1.00 89.25 342 TYR A N 1
ATOM 2613 C CA . TYR A 1 342 ? 23.231 13.918 -14.742 1.00 89.25 342 TYR A CA 1
ATOM 2614 C C . TYR A 1 342 ? 24.700 14.204 -14.419 1.00 89.25 342 TYR A C 1
ATOM 2616 O O . TYR A 1 342 ? 25.453 14.579 -15.310 1.00 89.25 342 TYR A O 1
ATOM 2624 N N . ALA A 1 343 ? 25.139 13.968 -13.181 1.00 87.44 343 ALA A N 1
ATOM 2625 C CA . ALA A 1 343 ? 26.527 14.196 -12.779 1.00 87.44 343 ALA A CA 1
ATOM 2626 C C . ALA A 1 343 ? 27.529 13.339 -13.572 1.00 87.44 343 ALA A C 1
ATOM 2628 O O . ALA A 1 343 ? 28.631 13.793 -13.866 1.00 87.44 343 ALA A O 1
ATOM 2629 N N . VAL A 1 344 ? 27.151 12.107 -13.925 1.00 83.25 344 VAL A N 1
ATOM 2630 C CA . VAL A 1 344 ? 28.024 11.167 -14.643 1.00 83.25 344 VAL A CA 1
ATOM 2631 C C . VAL A 1 344 ? 28.022 11.405 -16.155 1.00 83.25 344 VAL A C 1
ATOM 2633 O O . VAL A 1 344 ? 29.040 11.191 -16.807 1.00 83.25 344 VAL A O 1
ATOM 2636 N N . THR A 1 345 ? 26.891 11.817 -16.727 1.00 83.12 345 THR A N 1
ATOM 2637 C CA . THR A 1 345 ? 26.694 11.809 -18.190 1.00 83.12 345 THR A CA 1
ATOM 2638 C C . THR A 1 345 ? 26.431 13.184 -18.796 1.00 83.12 345 THR A C 1
ATOM 2640 O O . THR A 1 345 ? 26.372 13.313 -20.015 1.00 83.12 345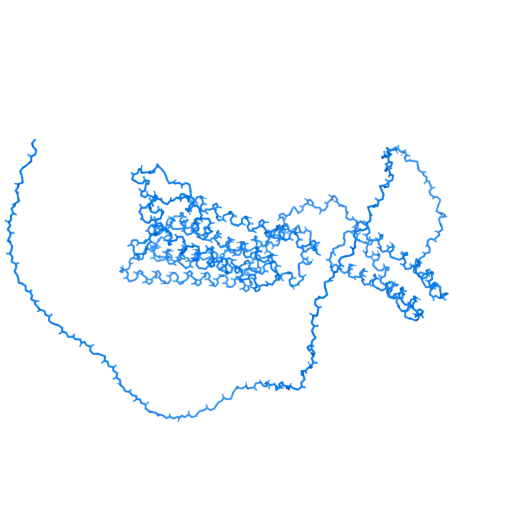 THR A O 1
ATOM 2643 N N . GLY A 1 346 ? 26.218 14.205 -17.965 1.00 88.12 346 GLY A N 1
ATOM 2644 C CA . GLY A 1 346 ? 25.792 15.540 -18.384 1.00 88.12 346 GLY A CA 1
ATOM 2645 C C . GLY A 1 346 ? 24.338 15.621 -18.863 1.00 88.12 346 GLY A C 1
ATOM 2646 O O . GLY A 1 346 ? 23.904 16.687 -19.289 1.00 88.12 346 GLY A O 1
ATOM 2647 N N . THR A 1 347 ? 23.568 14.525 -18.815 1.00 87.44 347 THR A N 1
ATOM 2648 C CA . THR A 1 347 ? 22.174 14.491 -19.286 1.00 87.44 347 THR A CA 1
ATOM 2649 C C . THR A 1 347 ? 21.284 13.677 -18.342 1.00 87.44 347 THR A C 1
ATOM 2651 O O . THR A 1 347 ? 21.739 12.747 -17.682 1.00 87.44 347 THR A O 1
ATOM 2654 N N . LEU A 1 348 ? 19.991 14.008 -18.273 1.00 82.19 348 LEU A N 1
ATOM 2655 C CA . LEU A 1 348 ? 19.001 13.240 -17.498 1.00 82.19 348 LEU A CA 1
ATOM 2656 C C . LEU A 1 348 ? 18.383 12.077 -18.297 1.00 82.19 348 LEU A C 1
ATOM 2658 O O . LEU A 1 348 ? 17.592 11.305 -17.758 1.00 82.19 348 LEU A O 1
ATOM 2662 N N . GLY A 1 349 ? 18.752 11.936 -19.573 1.00 82.25 349 GLY A N 1
ATOM 2663 C CA . GLY A 1 349 ? 18.039 11.098 -20.532 1.00 82.25 349 GLY A CA 1
ATOM 2664 C C . GLY A 1 349 ? 16.750 11.758 -21.049 1.00 82.25 349 GLY A C 1
ATOM 2665 O O . GLY A 1 349 ? 16.553 12.964 -20.874 1.00 82.25 349 GLY A O 1
ATOM 2666 N N . PRO A 1 350 ? 15.875 10.988 -21.720 1.00 81.06 350 PRO A N 1
ATOM 2667 C CA . PRO A 1 350 ? 14.598 11.487 -22.222 1.00 81.06 350 PRO A CA 1
ATOM 2668 C C . PRO A 1 350 ? 13.722 12.043 -21.081 1.00 81.06 350 PRO A C 1
ATOM 2670 O O . PRO A 1 350 ? 13.552 11.354 -20.071 1.00 81.06 350 PRO A O 1
ATOM 2673 N N . PRO A 1 351 ? 13.101 13.232 -21.226 1.00 82.00 351 PRO A N 1
ATOM 2674 C CA . PRO A 1 351 ? 12.237 13.809 -20.188 1.00 82.00 351 PRO A CA 1
ATOM 2675 C C . PRO A 1 351 ? 11.079 12.893 -19.765 1.00 82.00 351 PRO A C 1
ATOM 2677 O O . PRO A 1 351 ? 10.682 12.887 -18.601 1.00 82.00 351 PRO A O 1
ATOM 2680 N N . SER A 1 352 ? 10.568 12.077 -20.693 1.00 81.38 352 SER A N 1
ATOM 2681 C CA . SER A 1 352 ? 9.539 11.069 -20.418 1.00 81.38 352 SER A CA 1
ATOM 2682 C C . SER A 1 352 ? 10.012 10.015 -19.415 1.00 81.38 352 SER A C 1
ATOM 2684 O O . SER A 1 352 ? 9.264 9.659 -18.509 1.00 81.38 352 SER A O 1
ATOM 2686 N N . ALA A 1 353 ? 11.263 9.557 -19.506 1.00 81.94 353 ALA A N 1
ATOM 2687 C CA . ALA A 1 353 ? 11.820 8.592 -18.563 1.00 81.94 353 ALA A CA 1
ATOM 2688 C C . ALA A 1 353 ? 11.931 9.190 -17.151 1.00 81.94 353 ALA A C 1
ATOM 2690 O O . ALA A 1 353 ? 11.604 8.516 -16.177 1.00 81.94 353 ALA A O 1
ATOM 2691 N N . ALA A 1 354 ? 12.297 10.472 -17.032 1.00 85.69 354 ALA A N 1
ATOM 2692 C CA . ALA A 1 354 ? 12.448 11.147 -15.742 1.00 85.69 354 ALA A CA 1
ATOM 2693 C C . ALA A 1 354 ? 11.140 11.247 -14.932 1.00 85.69 354 ALA A C 1
ATOM 2695 O O . ALA A 1 354 ? 11.191 11.295 -13.705 1.00 85.69 354 ALA A O 1
ATOM 2696 N N . VAL A 1 355 ? 9.976 11.258 -15.593 1.00 91.25 355 VAL A N 1
ATOM 2697 C CA . VAL A 1 355 ? 8.659 11.366 -14.934 1.00 91.25 355 VAL A CA 1
ATOM 2698 C C . VAL A 1 355 ? 7.935 10.021 -14.887 1.00 91.25 355 VAL A C 1
ATOM 2700 O O . VAL A 1 355 ? 7.423 9.626 -13.837 1.00 91.25 355 VAL A O 1
ATOM 2703 N N . THR A 1 356 ? 7.908 9.286 -16.000 1.00 92.00 356 THR A N 1
ATOM 2704 C CA . THR A 1 356 ? 7.125 8.051 -16.101 1.00 92.00 356 THR A CA 1
ATOM 2705 C C . THR A 1 356 ? 7.773 6.900 -15.329 1.00 92.00 356 THR A C 1
ATOM 2707 O O . THR A 1 356 ? 7.055 6.101 -14.731 1.00 92.00 356 THR A O 1
ATOM 2710 N N . TYR A 1 357 ? 9.109 6.831 -15.245 1.00 91.81 357 TYR A N 1
ATOM 2711 C CA . TYR A 1 357 ? 9.778 5.776 -14.475 1.00 91.81 357 TYR A CA 1
ATOM 2712 C C . TYR A 1 357 ? 9.502 5.877 -12.961 1.00 91.81 357 TYR A C 1
ATOM 2714 O O . TYR A 1 357 ? 9.083 4.874 -12.374 1.00 91.81 357 TYR A O 1
ATOM 2722 N N . PRO A 1 358 ? 9.652 7.045 -12.297 1.00 94.56 358 PRO A N 1
ATOM 2723 C CA . PRO A 1 358 ? 9.276 7.179 -10.888 1.00 94.56 358 PRO A CA 1
ATOM 2724 C C . PRO A 1 358 ? 7.787 6.934 -10.645 1.00 94.56 358 PRO A C 1
ATOM 2726 O O . PRO A 1 358 ? 7.435 6.334 -9.632 1.00 94.56 358 PRO A O 1
ATOM 2729 N N . LEU A 1 359 ? 6.919 7.338 -11.579 1.00 96.69 359 LEU A N 1
ATOM 2730 C CA . LEU A 1 359 ? 5.482 7.080 -11.493 1.00 96.69 359 LEU A CA 1
ATOM 2731 C C . LEU A 1 359 ? 5.167 5.577 -11.535 1.00 96.69 359 LEU A C 1
ATOM 2733 O O . LEU A 1 359 ? 4.399 5.090 -10.705 1.00 96.69 359 LEU A O 1
ATOM 2737 N N . ALA A 1 360 ? 5.795 4.827 -12.442 1.00 96.56 360 ALA A N 1
ATOM 2738 C CA . ALA A 1 360 ? 5.659 3.374 -12.504 1.00 96.56 360 ALA A CA 1
ATOM 2739 C C . ALA A 1 360 ? 6.198 2.711 -11.223 1.00 96.56 360 ALA A C 1
ATOM 2741 O O . ALA A 1 360 ? 5.534 1.849 -10.643 1.00 96.56 360 ALA A O 1
ATOM 2742 N N . CYS A 1 361 ? 7.363 3.151 -10.731 1.00 96.94 361 CYS A N 1
ATOM 2743 C CA . CYS A 1 361 ? 7.937 2.683 -9.465 1.00 96.94 361 CYS A CA 1
ATOM 2744 C C . CYS A 1 361 ? 7.004 2.932 -8.271 1.00 96.94 361 CYS A C 1
ATOM 2746 O O . CYS A 1 361 ? 6.819 2.055 -7.425 1.00 96.94 361 CYS A O 1
ATOM 2748 N N . PHE A 1 362 ? 6.389 4.115 -8.217 1.00 98.00 362 PHE A N 1
ATOM 2749 C CA . PHE A 1 362 ? 5.398 4.468 -7.208 1.00 98.00 362 PHE A CA 1
ATOM 2750 C C . PHE A 1 362 ? 4.162 3.570 -7.299 1.00 98.00 362 PHE A C 1
ATOM 2752 O O . PHE A 1 362 ? 3.719 3.043 -6.280 1.00 98.00 362 PHE A O 1
ATOM 2759 N N . GLY A 1 363 ? 3.657 3.326 -8.510 1.00 98.06 363 GLY A N 1
ATOM 2760 C CA . GLY A 1 363 ? 2.549 2.405 -8.754 1.00 98.06 363 GLY A CA 1
ATOM 2761 C C . GLY A 1 363 ? 2.831 0.988 -8.244 1.00 98.06 363 GLY A C 1
ATOM 2762 O O . GLY A 1 363 ? 1.999 0.415 -7.541 1.00 98.06 363 GLY A O 1
ATOM 2763 N N . LEU A 1 364 ? 4.021 0.439 -8.519 1.00 97.88 364 LEU A N 1
ATOM 2764 C CA . LEU A 1 364 ? 4.414 -0.883 -8.019 1.00 97.88 364 LEU A CA 1
ATOM 2765 C C . LEU A 1 364 ? 4.477 -0.921 -6.484 1.00 97.88 364 LEU A C 1
ATOM 2767 O O . LEU A 1 364 ? 3.914 -1.827 -5.863 1.00 97.88 364 LEU A O 1
ATOM 2771 N N . ALA A 1 365 ? 5.135 0.064 -5.865 1.00 98.12 365 ALA A N 1
ATOM 2772 C CA . ALA A 1 365 ? 5.221 0.156 -4.409 1.00 98.12 365 ALA A CA 1
ATOM 2773 C C . ALA A 1 365 ? 3.825 0.285 -3.770 1.00 98.12 365 ALA A C 1
ATOM 2775 O O . ALA A 1 365 ? 3.537 -0.378 -2.772 1.00 98.12 365 ALA A O 1
ATOM 2776 N N . LEU A 1 366 ? 2.927 1.071 -4.373 1.00 98.31 366 LEU A N 1
ATOM 2777 C CA . LEU A 1 366 ? 1.535 1.190 -3.940 1.00 98.31 366 LEU A CA 1
ATOM 2778 C C . LEU A 1 366 ? 0.741 -0.105 -4.088 1.00 98.31 366 LEU A C 1
ATOM 2780 O O . LEU A 1 366 ? -0.066 -0.410 -3.209 1.00 98.31 366 LEU A O 1
ATOM 2784 N N . ALA A 1 367 ? 0.937 -0.867 -5.164 1.00 98.38 367 ALA A N 1
ATOM 2785 C CA . ALA A 1 367 ? 0.255 -2.145 -5.357 1.00 98.38 367 ALA A CA 1
ATOM 2786 C C . ALA A 1 367 ? 0.596 -3.113 -4.214 1.00 98.38 367 ALA A C 1
ATOM 2788 O O . ALA A 1 367 ? -0.300 -3.642 -3.554 1.00 98.38 367 ALA A O 1
ATOM 2789 N N . PHE A 1 368 ? 1.883 -3.253 -3.890 1.00 98.31 368 PHE A N 1
ATOM 2790 C CA . PHE A 1 368 ? 2.323 -4.079 -2.763 1.00 98.31 368 PHE A CA 1
ATOM 2791 C C . PHE A 1 368 ? 1.930 -3.504 -1.397 1.00 98.31 368 PHE A C 1
ATOM 2793 O O . PHE A 1 368 ? 1.528 -4.263 -0.515 1.00 98.31 368 PHE A O 1
ATOM 2800 N N . GLY A 1 369 ? 1.947 -2.180 -1.224 1.00 98.12 369 GLY A N 1
ATOM 2801 C CA . GLY A 1 369 ? 1.409 -1.535 -0.023 1.00 98.12 369 GLY A CA 1
ATOM 2802 C C . GLY A 1 369 ? -0.083 -1.803 0.177 1.00 98.12 369 GLY A C 1
ATOM 2803 O O . GLY A 1 369 ? -0.523 -2.066 1.294 1.00 98.12 369 GLY A O 1
ATOM 2804 N N . SER A 1 370 ? -0.855 -1.844 -0.909 1.00 98.31 370 SER A N 1
ATOM 2805 C CA . SER A 1 370 ? -2.287 -2.169 -0.881 1.00 98.31 370 SER A CA 1
ATOM 2806 C C . SER A 1 370 ? -2.530 -3.640 -0.527 1.00 98.31 370 SER A C 1
ATOM 2808 O O . SER A 1 370 ? -3.436 -3.937 0.253 1.00 98.31 370 SER A O 1
ATOM 2810 N N . ILE A 1 371 ? -1.694 -4.560 -1.023 1.00 98.25 371 ILE A N 1
ATOM 2811 C CA . ILE A 1 371 ? -1.720 -5.978 -0.623 1.00 98.25 371 ILE A CA 1
ATOM 2812 C C . ILE A 1 371 ? -1.404 -6.128 0.875 1.00 98.25 371 ILE A C 1
ATOM 2814 O O . ILE A 1 371 ? -2.110 -6.843 1.588 1.00 98.25 371 ILE A O 1
ATOM 2818 N N . ALA A 1 372 ? -0.385 -5.428 1.379 1.00 97.88 372 ALA A N 1
ATOM 2819 C CA . ALA A 1 372 ? -0.036 -5.454 2.800 1.00 97.88 372 ALA A CA 1
ATOM 2820 C C . ALA A 1 372 ? -1.129 -4.845 3.689 1.00 97.88 372 ALA A C 1
ATOM 2822 O O . ALA A 1 372 ? -1.428 -5.399 4.749 1.00 97.88 372 ALA A O 1
ATOM 2823 N N . LEU A 1 373 ? -1.774 -3.763 3.245 1.00 97.94 373 LEU A N 1
ATOM 2824 C CA . LEU A 1 373 ? -2.927 -3.179 3.929 1.00 97.94 373 LEU A CA 1
ATOM 2825 C C . LEU A 1 373 ? -4.094 -4.174 3.993 1.00 97.94 373 LEU A C 1
ATOM 2827 O O . LEU A 1 373 ? -4.669 -4.374 5.063 1.00 97.94 373 LEU A O 1
ATOM 2831 N N . LEU A 1 374 ? -4.410 -4.851 2.884 1.00 98.06 374 LEU A N 1
ATOM 2832 C CA . LEU A 1 374 ? -5.419 -5.912 2.861 1.00 98.06 374 LEU A CA 1
ATOM 2833 C C . LEU A 1 374 ? -5.077 -7.019 3.869 1.00 98.06 374 LEU A C 1
ATOM 2835 O O . LEU A 1 374 ? -5.917 -7.369 4.701 1.00 98.06 374 LEU A O 1
ATOM 2839 N N . ALA A 1 375 ? -3.839 -7.515 3.870 1.00 97.75 375 ALA A N 1
ATOM 2840 C CA . ALA A 1 375 ? -3.388 -8.503 4.848 1.00 97.75 375 ALA A CA 1
ATOM 2841 C C . ALA A 1 375 ? -3.514 -7.988 6.298 1.00 97.75 375 ALA A C 1
ATOM 2843 O O . ALA A 1 375 ? -3.951 -8.734 7.173 1.00 97.75 375 ALA A O 1
ATOM 2844 N N . SER A 1 376 ? -3.216 -6.706 6.544 1.00 96.94 376 SER A N 1
ATOM 2845 C CA . SER A 1 376 ? -3.352 -6.060 7.859 1.00 96.94 376 SER A CA 1
ATOM 2846 C C . SER A 1 376 ? -4.810 -5.971 8.322 1.00 96.94 376 SER A C 1
ATOM 2848 O O . SER A 1 376 ? -5.077 -6.078 9.516 1.00 96.94 376 SER A O 1
ATOM 2850 N N . THR A 1 377 ? -5.776 -5.836 7.404 1.00 96.19 377 THR A N 1
ATOM 2851 C CA . THR A 1 377 ? -7.208 -5.904 7.761 1.00 96.19 377 THR A CA 1
ATOM 2852 C C . THR A 1 377 ? -7.681 -7.325 8.066 1.00 96.19 377 THR A C 1
ATOM 2854 O O . THR A 1 377 ? -8.533 -7.519 8.933 1.00 96.19 377 THR A O 1
ATOM 2857 N N . LEU A 1 378 ? -7.131 -8.330 7.380 1.00 96.94 378 LEU A N 1
ATOM 2858 C CA . LEU A 1 378 ? -7.539 -9.728 7.527 1.00 96.94 378 LEU A CA 1
ATOM 2859 C C . LEU A 1 378 ? -6.973 -10.384 8.790 1.00 96.94 378 LEU A C 1
ATOM 2861 O O . LEU A 1 378 ? -7.624 -11.255 9.363 1.00 96.94 378 LEU A O 1
ATOM 2865 N N . LEU A 1 379 ? -5.774 -9.985 9.219 1.00 96.81 379 LEU A N 1
ATOM 2866 C CA . LEU A 1 379 ? -5.008 -10.677 10.253 1.00 96.81 379 LEU A CA 1
ATOM 2867 C C . LEU A 1 379 ? -4.830 -9.814 11.503 1.00 96.81 379 LEU A C 1
ATOM 2869 O O . LEU A 1 379 ? -4.292 -8.713 11.449 1.00 96.81 379 LEU A O 1
ATOM 2873 N N . GLU A 1 380 ? -5.179 -10.361 12.666 1.00 94.44 380 GLU A N 1
ATOM 2874 C CA . GLU A 1 380 ? -5.080 -9.663 13.959 1.00 94.44 380 GLU A CA 1
ATOM 2875 C C . GLU A 1 380 ? -3.637 -9.393 14.407 1.00 94.44 380 GLU A C 1
ATOM 2877 O O . GLU A 1 380 ? -3.375 -8.464 15.165 1.00 94.44 380 GLU A O 1
ATOM 2882 N N . ARG A 1 381 ? -2.675 -10.208 13.954 1.00 94.56 381 ARG A N 1
ATOM 2883 C CA . ARG A 1 381 ? -1.273 -10.133 14.387 1.00 94.56 381 ARG A CA 1
ATOM 2884 C C . ARG A 1 381 ? -0.369 -9.576 13.286 1.00 94.56 381 ARG A C 1
ATOM 2886 O O . ARG A 1 381 ? -0.444 -9.995 12.127 1.00 94.56 381 ARG A O 1
ATOM 2893 N N . THR A 1 382 ? 0.571 -8.717 13.681 1.00 94.00 382 THR A N 1
ATOM 2894 C CA . THR A 1 382 ? 1.537 -8.065 12.778 1.00 94.00 382 THR A CA 1
ATOM 2895 C C . THR A 1 382 ? 2.475 -9.060 12.088 1.00 94.00 382 THR A C 1
ATOM 2897 O O . THR A 1 382 ? 2.714 -8.944 10.890 1.00 94.00 382 THR A O 1
ATOM 2900 N N . GLY A 1 383 ? 2.960 -10.081 12.806 1.00 95.12 383 GLY A N 1
ATOM 2901 C CA . GLY A 1 383 ? 3.878 -11.092 12.255 1.00 95.12 383 GLY A CA 1
ATOM 2902 C C . GLY A 1 383 ? 3.300 -11.854 11.049 1.00 95.12 383 GLY A C 1
ATOM 2903 O O . GLY A 1 383 ? 3.890 -11.807 9.971 1.00 95.12 383 GLY A O 1
ATOM 2904 N N . PRO A 1 384 ? 2.121 -12.493 11.179 1.00 96.62 384 PRO A N 1
ATOM 2905 C CA . PRO A 1 384 ? 1.432 -13.130 10.055 1.00 96.62 384 PRO A CA 1
ATOM 2906 C C . PRO A 1 384 ? 1.135 -12.187 8.883 1.00 96.62 384 PRO A C 1
ATOM 2908 O O . PRO A 1 384 ? 1.202 -12.612 7.736 1.00 96.62 384 PRO A O 1
ATOM 2911 N N . THR A 1 385 ? 0.855 -10.906 9.150 1.00 96.12 385 THR A N 1
ATOM 2912 C CA . THR A 1 385 ? 0.637 -9.902 8.091 1.00 96.12 385 THR A CA 1
ATOM 2913 C C . THR A 1 385 ? 1.875 -9.718 7.229 1.00 96.12 385 THR A C 1
ATOM 2915 O O . THR A 1 385 ? 1.783 -9.767 6.004 1.00 96.12 385 THR A O 1
ATOM 2918 N N . LEU A 1 386 ? 3.040 -9.560 7.862 1.00 95.69 386 LEU A N 1
ATOM 2919 C CA . LEU A 1 386 ? 4.306 -9.446 7.146 1.00 95.69 386 LEU A CA 1
ATOM 2920 C C . LEU A 1 386 ? 4.620 -10.730 6.367 1.00 95.69 386 LEU A C 1
ATOM 2922 O O . LEU A 1 386 ? 5.036 -10.654 5.217 1.00 95.69 386 LEU A O 1
ATOM 2926 N N . ALA A 1 387 ? 4.370 -11.903 6.959 1.00 97.25 387 ALA A N 1
ATOM 2927 C CA . ALA A 1 387 ? 4.590 -13.189 6.298 1.00 97.25 387 ALA A CA 1
ATOM 2928 C C . ALA A 1 387 ? 3.717 -13.363 5.043 1.00 97.25 387 ALA A C 1
ATOM 2930 O O . ALA A 1 387 ? 4.230 -13.758 4.000 1.00 97.25 387 ALA A O 1
ATOM 2931 N N . VAL A 1 388 ? 2.424 -13.023 5.112 1.00 97.31 388 VAL A N 1
ATOM 2932 C CA . VAL A 1 388 ? 1.518 -13.058 3.949 1.00 97.31 388 VAL A CA 1
ATOM 2933 C C . VAL A 1 388 ? 1.930 -12.033 2.895 1.00 97.31 388 VAL A C 1
ATOM 2935 O O . VAL A 1 388 ? 1.912 -12.343 1.704 1.00 97.31 388 VAL A O 1
ATOM 2938 N N . GLY A 1 389 ? 2.355 -10.840 3.313 1.00 96.06 389 GLY A N 1
ATOM 2939 C CA . GLY A 1 389 ? 2.905 -9.829 2.413 1.00 96.06 389 GLY A CA 1
ATOM 2940 C C . GLY A 1 389 ? 4.137 -10.331 1.653 1.00 96.06 389 GLY A C 1
ATOM 2941 O O . GLY A 1 389 ? 4.164 -10.298 0.425 1.00 96.06 389 GLY A O 1
ATOM 2942 N N . LEU A 1 390 ? 5.128 -10.872 2.369 1.00 97.12 390 LEU A N 1
ATOM 2943 C CA . LEU A 1 390 ? 6.344 -11.444 1.781 1.00 97.12 390 LEU A CA 1
ATOM 2944 C C . LEU A 1 390 ? 6.045 -12.649 0.883 1.00 97.12 390 LEU A C 1
ATOM 2946 O O . LEU A 1 390 ? 6.599 -12.745 -0.209 1.00 97.12 390 LEU A O 1
ATOM 2950 N N . ALA A 1 391 ? 5.140 -13.538 1.299 1.00 97.69 391 ALA A N 1
ATOM 2951 C CA . ALA A 1 391 ? 4.701 -14.658 0.472 1.00 97.69 391 ALA A CA 1
ATOM 2952 C C . ALA A 1 391 ? 4.050 -14.163 -0.827 1.00 97.69 391 ALA A C 1
ATOM 2954 O O . ALA A 1 391 ? 4.339 -14.696 -1.893 1.00 97.69 391 ALA A O 1
ATOM 2955 N N . SER A 1 392 ? 3.243 -13.100 -0.757 1.00 97.06 392 SER A N 1
ATOM 2956 C CA . SER A 1 392 ? 2.637 -12.473 -1.937 1.00 97.06 392 SER A CA 1
ATOM 2957 C C . SER A 1 392 ? 3.696 -11.893 -2.878 1.00 97.06 392 SER A C 1
ATOM 2959 O O . SER A 1 392 ? 3.573 -12.054 -4.085 1.00 97.06 392 SER A O 1
ATOM 2961 N N . PHE A 1 393 ? 4.762 -11.279 -2.354 1.00 96.25 393 PHE A N 1
ATOM 2962 C CA . PHE A 1 393 ? 5.900 -10.833 -3.168 1.00 96.25 393 PHE A CA 1
ATOM 2963 C C . PHE A 1 393 ? 6.610 -11.992 -3.872 1.00 96.25 393 PHE A C 1
ATOM 2965 O O . PHE A 1 393 ? 6.814 -11.933 -5.082 1.00 96.25 393 PHE A O 1
ATOM 2972 N N . VAL A 1 394 ? 6.941 -13.062 -3.146 1.00 96.75 394 VAL A N 1
ATOM 2973 C CA . VAL A 1 394 ? 7.616 -14.230 -3.731 1.00 96.75 394 VAL A CA 1
ATOM 2974 C C . VAL A 1 394 ? 6.744 -14.887 -4.803 1.00 96.75 394 VAL A C 1
ATOM 2976 O O . VAL A 1 394 ? 7.241 -15.210 -5.881 1.00 96.75 394 VAL A O 1
ATOM 2979 N N . LEU A 1 395 ? 5.448 -15.046 -4.521 1.00 96.12 395 LEU A N 1
ATOM 2980 C CA . LEU A 1 395 ? 4.492 -15.670 -5.431 1.00 96.12 395 LEU A CA 1
ATOM 2981 C C . LEU A 1 395 ? 4.246 -14.825 -6.682 1.00 96.12 395 LEU A C 1
ATOM 2983 O O . LEU A 1 395 ? 4.333 -15.369 -7.774 1.00 96.12 395 LEU A O 1
ATOM 2987 N N . LEU A 1 396 ? 3.959 -13.527 -6.535 1.00 95.06 396 LEU A N 1
ATOM 2988 C CA . LEU A 1 396 ? 3.596 -12.637 -7.649 1.00 95.06 396 LEU A CA 1
ATOM 2989 C C . LEU A 1 396 ? 4.800 -12.085 -8.424 1.00 95.06 396 LEU A C 1
ATOM 2991 O O . LEU A 1 396 ? 4.611 -11.556 -9.515 1.00 95.06 396 LEU A O 1
ATOM 2995 N N . GLY A 1 397 ? 6.007 -12.157 -7.861 1.00 92.56 397 GLY A N 1
ATOM 2996 C CA .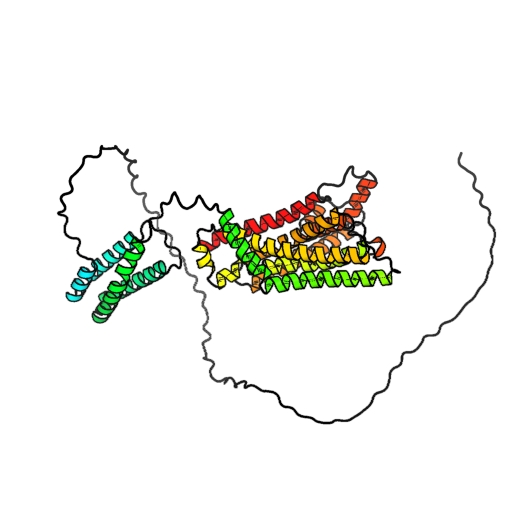 GLY A 1 397 ? 7.245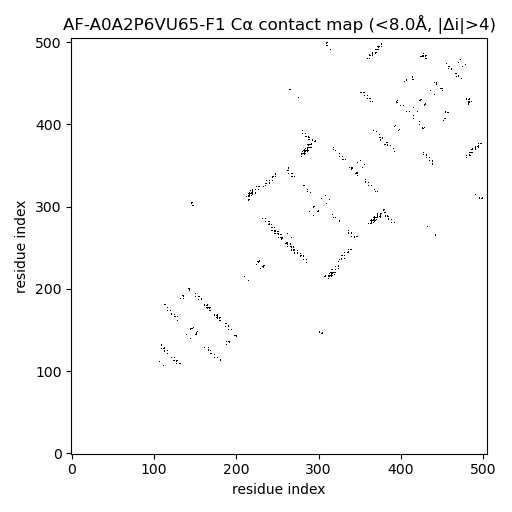 -11.747 -8.521 1.00 92.56 397 GLY A CA 1
ATOM 2997 C C . GLY A 1 397 ? 8.016 -12.961 -9.046 1.00 92.56 397 GLY A C 1
ATOM 2998 O O . GLY A 1 397 ? 7.622 -13.522 -10.070 1.00 92.56 397 GLY A O 1
ATOM 2999 N N . PRO A 1 398 ? 9.090 -13.412 -8.365 1.00 90.06 398 PRO A N 1
ATOM 3000 C CA . PRO A 1 398 ? 9.987 -14.434 -8.900 1.00 90.06 398 PRO A CA 1
ATOM 3001 C C . PRO A 1 398 ? 9.298 -15.742 -9.293 1.00 90.06 398 PRO A C 1
ATOM 3003 O O . PRO A 1 398 ? 9.604 -16.289 -10.348 1.00 90.06 398 PRO A O 1
ATOM 3006 N N . VAL A 1 399 ? 8.380 -16.268 -8.475 1.00 93.06 399 VAL A N 1
ATOM 3007 C CA . VAL A 1 399 ? 7.740 -17.564 -8.764 1.00 93.06 399 VAL A CA 1
ATOM 3008 C C . VAL A 1 399 ? 6.845 -17.462 -9.995 1.00 93.06 399 VAL A C 1
ATOM 3010 O O . VAL A 1 399 ? 6.947 -18.306 -10.884 1.00 93.06 399 VAL A O 1
ATOM 3013 N N . TRP A 1 400 ? 6.019 -16.416 -10.080 1.00 91.94 400 TRP A N 1
ATOM 3014 C CA . TRP A 1 400 ? 5.168 -16.173 -11.244 1.00 91.94 400 TRP A CA 1
ATOM 3015 C C . TRP A 1 400 ? 5.980 -15.996 -12.526 1.00 91.94 400 TRP A C 1
ATOM 3017 O O . TRP A 1 400 ? 5.696 -16.641 -13.536 1.00 91.94 400 TRP A O 1
ATOM 3027 N N . GLN A 1 401 ? 7.022 -15.163 -12.472 1.00 87.25 401 GLN A N 1
ATOM 3028 C CA . GLN A 1 401 ? 7.881 -14.902 -13.622 1.00 87.25 401 GLN A CA 1
ATOM 3029 C C . GLN A 1 401 ? 8.588 -16.168 -14.102 1.00 87.25 401 GLN A C 1
ATOM 3031 O O . GLN A 1 401 ? 8.533 -16.477 -15.287 1.00 87.25 401 GLN A O 1
ATOM 3036 N N . ASN A 1 402 ? 9.185 -16.950 -13.198 1.00 86.44 402 ASN A N 1
ATOM 3037 C CA . ASN A 1 402 ? 9.871 -18.188 -13.577 1.00 86.44 402 ASN A CA 1
ATOM 3038 C C . ASN A 1 402 ? 8.910 -19.240 -14.150 1.00 86.44 402 ASN A C 1
ATOM 3040 O O . ASN A 1 402 ? 9.251 -19.920 -15.122 1.00 86.44 402 ASN A O 1
ATOM 3044 N N . ALA A 1 403 ? 7.703 -19.364 -13.586 1.00 87.75 403 ALA A N 1
ATOM 3045 C CA . ALA A 1 403 ? 6.691 -20.289 -14.094 1.00 87.75 403 ALA A CA 1
ATOM 3046 C C . ALA A 1 403 ? 6.306 -19.967 -15.546 1.00 87.75 403 ALA A C 1
ATOM 3048 O O . ALA A 1 403 ? 6.136 -20.874 -16.361 1.00 87.75 403 ALA A O 1
ATOM 3049 N N . PHE A 1 404 ? 6.211 -18.680 -15.887 1.00 83.31 404 PHE A N 1
ATOM 3050 C CA . PHE A 1 404 ? 5.871 -18.265 -17.242 1.00 83.31 404 PHE A CA 1
ATOM 3051 C C . PHE A 1 404 ? 7.062 -18.259 -18.201 1.00 83.31 404 PHE A C 1
ATOM 3053 O O . PHE A 1 404 ? 6.910 -18.655 -19.356 1.00 83.31 404 PHE A O 1
ATOM 3060 N N . LEU A 1 405 ? 8.251 -17.871 -17.733 1.00 79.06 405 LEU A N 1
ATOM 3061 C CA . LEU A 1 405 ? 9.479 -17.914 -18.526 1.00 79.06 405 LEU A CA 1
ATOM 3062 C C . LEU A 1 405 ? 9.747 -19.337 -19.027 1.00 79.06 405 LEU A C 1
ATOM 3064 O O . LEU A 1 405 ? 10.020 -19.533 -20.207 1.00 79.06 405 LEU A O 1
ATOM 3068 N N . THR A 1 406 ? 9.581 -20.338 -18.157 1.00 80.44 406 THR A N 1
ATOM 3069 C CA . THR A 1 406 ? 9.738 -21.757 -18.520 1.00 80.44 406 THR A CA 1
ATOM 3070 C C . THR A 1 406 ? 8.792 -22.145 -19.657 1.00 80.44 406 THR A C 1
ATOM 3072 O O . THR A 1 406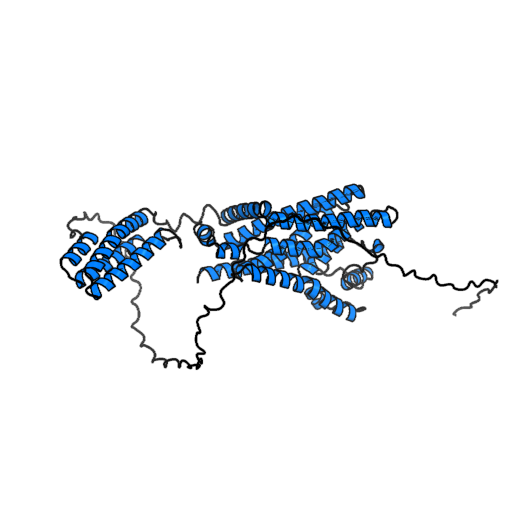 ? 9.224 -22.689 -20.669 1.00 80.44 406 THR A O 1
ATOM 3075 N N . ARG A 1 407 ? 7.512 -21.769 -19.545 1.00 80.62 407 ARG A N 1
ATOM 3076 C CA . ARG A 1 407 ? 6.504 -22.024 -20.583 1.00 80.62 407 ARG A CA 1
ATOM 3077 C C . ARG A 1 407 ? 6.786 -21.264 -21.884 1.00 80.62 407 ARG A C 1
ATOM 3079 O O . ARG A 1 407 ? 6.523 -21.777 -22.965 1.00 80.62 407 ARG A O 1
ATOM 3086 N N . SER A 1 408 ? 7.332 -20.054 -21.786 1.00 72.50 408 SER A N 1
ATOM 3087 C CA . SER A 1 408 ? 7.694 -19.237 -22.950 1.00 72.50 408 SER A CA 1
ATOM 3088 C C . SER A 1 408 ? 8.872 -19.839 -23.716 1.00 72.50 408 SER A C 1
ATOM 3090 O O . SER A 1 408 ? 8.869 -19.836 -24.944 1.00 72.50 408 SER A O 1
ATOM 3092 N N . LEU A 1 409 ? 9.859 -20.399 -23.008 1.00 75.62 409 LEU A N 1
ATOM 3093 C CA . LEU A 1 409 ? 10.991 -21.098 -23.621 1.00 75.62 409 LEU A CA 1
ATOM 3094 C C . LEU A 1 409 ? 10.556 -22.391 -24.324 1.00 75.62 409 LEU A C 1
ATOM 3096 O O . LEU A 1 409 ? 11.067 -22.692 -25.399 1.00 75.62 409 LEU A O 1
ATOM 3100 N N . GLU A 1 410 ? 9.582 -23.120 -23.772 1.00 80.69 410 GLU A N 1
ATOM 3101 C CA . GLU A 1 410 ? 8.980 -24.291 -24.435 1.00 80.69 410 GLU A CA 1
ATOM 3102 C C . GLU A 1 410 ? 8.267 -23.925 -25.747 1.00 80.69 410 GLU A C 1
ATOM 3104 O O . GLU A 1 410 ? 8.194 -24.739 -26.664 1.00 80.69 410 GLU A O 1
ATOM 3109 N N . GLN A 1 411 ? 7.762 -22.693 -25.851 1.00 76.69 411 GLN A N 1
ATOM 3110 C CA . GLN A 1 411 ? 7.060 -22.170 -27.026 1.00 76.69 411 GLN A CA 1
ATOM 3111 C C . GLN A 1 411 ? 7.961 -21.356 -27.967 1.00 76.69 411 GLN A C 1
ATOM 3113 O O . GLN A 1 411 ? 7.456 -20.735 -28.909 1.00 76.69 411 GLN A O 1
ATOM 3118 N N . ALA A 1 412 ? 9.278 -21.346 -27.734 1.00 69.31 412 ALA A N 1
ATOM 3119 C CA . ALA A 1 412 ? 10.223 -20.559 -28.516 1.00 69.31 412 ALA A CA 1
ATOM 3120 C C . ALA A 1 412 ? 10.087 -20.863 -30.021 1.00 69.31 412 ALA A C 1
ATOM 3122 O O . ALA A 1 412 ? 10.311 -21.985 -30.469 1.00 69.31 412 ALA A O 1
ATOM 3123 N N . GLY A 1 413 ? 9.700 -19.846 -30.800 1.00 68.69 413 GLY A N 1
ATOM 3124 C CA . GLY A 1 413 ? 9.439 -19.953 -32.242 1.00 68.69 413 GLY A CA 1
ATOM 3125 C C . GLY A 1 413 ? 7.959 -19.904 -32.642 1.00 68.69 413 GLY A C 1
ATOM 3126 O O . GLY A 1 413 ? 7.663 -19.862 -33.833 1.00 68.69 413 GLY A O 1
ATOM 3127 N N . THR A 1 414 ? 7.032 -19.856 -31.682 1.00 77.50 414 THR A N 1
ATOM 3128 C CA . THR A 1 414 ? 5.597 -19.639 -31.932 1.00 77.50 414 THR A CA 1
ATOM 3129 C C . THR A 1 414 ? 5.121 -18.337 -31.294 1.00 77.50 414 THR A C 1
ATOM 3131 O O . THR A 1 414 ? 5.637 -17.928 -30.254 1.00 77.50 414 THR A O 1
ATOM 3134 N N . ILE A 1 415 ? 4.149 -17.666 -31.922 1.00 74.69 415 ILE A N 1
ATOM 3135 C CA . ILE A 1 415 ? 3.473 -16.517 -31.308 1.00 74.69 415 ILE A CA 1
ATOM 3136 C C . ILE A 1 415 ? 2.677 -17.058 -30.111 1.00 74.69 415 ILE A C 1
ATOM 3138 O O . ILE A 1 415 ? 1.830 -17.933 -30.316 1.00 74.69 415 ILE A O 1
ATOM 3142 N N . PRO A 1 416 ? 2.934 -16.588 -28.877 1.00 78.75 416 PRO A N 1
ATOM 3143 C CA . PRO A 1 416 ? 2.212 -17.074 -27.710 1.00 78.75 416 PRO A CA 1
ATOM 3144 C C . PRO A 1 416 ? 0.714 -16.797 -27.836 1.00 78.75 416 PRO A C 1
ATOM 3146 O O . PRO A 1 416 ? 0.305 -15.750 -28.342 1.00 78.75 416 PRO A O 1
ATOM 3149 N N . ASP A 1 417 ? -0.106 -17.717 -27.327 1.00 85.81 417 ASP A N 1
ATOM 3150 C CA . ASP A 1 417 ? -1.549 -17.503 -27.227 1.00 85.81 417 ASP A CA 1
ATOM 3151 C C . ASP A 1 417 ? -1.828 -16.216 -26.418 1.00 85.81 417 ASP A C 1
ATOM 3153 O O . ASP A 1 417 ? -1.289 -16.083 -25.308 1.00 85.81 417 ASP A O 1
ATOM 3157 N N . PRO A 1 418 ? -2.668 -15.284 -26.912 1.00 85.38 418 PRO A N 1
ATOM 3158 C CA . PRO A 1 418 ? -2.950 -14.025 -26.223 1.00 85.38 418 PRO A CA 1
ATOM 3159 C C . PRO A 1 418 ? -3.432 -14.205 -24.780 1.00 85.38 418 PRO A C 1
ATOM 3161 O O . PRO A 1 418 ? -3.069 -13.416 -23.909 1.00 85.38 418 PRO A O 1
ATOM 3164 N N . GLY A 1 419 ? -4.205 -15.258 -24.494 1.00 87.44 419 GLY A N 1
ATOM 3165 C CA . GLY A 1 419 ? -4.666 -15.566 -23.142 1.00 87.44 419 GLY A CA 1
ATOM 3166 C C . GLY A 1 419 ? -3.509 -15.850 -22.185 1.00 87.44 419 GLY A C 1
ATOM 3167 O O . GLY A 1 419 ? -3.487 -15.326 -21.070 1.00 87.44 419 GLY A O 1
ATOM 3168 N N . SER A 1 420 ? -2.507 -16.613 -22.624 1.00 85.69 420 SER A N 1
ATOM 3169 C CA . SER A 1 420 ? -1.306 -16.868 -21.819 1.00 85.69 420 SER A CA 1
ATOM 3170 C C . SER A 1 420 ? -0.521 -15.586 -21.503 1.00 85.69 420 SER A C 1
ATOM 3172 O O . SER A 1 420 ? -0.116 -15.390 -20.356 1.00 85.69 420 SER A O 1
ATOM 3174 N N . VAL A 1 421 ? -0.388 -14.672 -22.472 1.00 85.19 421 VAL A N 1
ATOM 3175 C CA . VAL A 1 421 ? 0.290 -13.377 -22.282 1.00 85.19 421 VAL A CA 1
ATOM 3176 C C . VAL A 1 421 ? -0.487 -12.486 -21.315 1.00 85.19 421 VAL A C 1
ATOM 3178 O O . VAL A 1 421 ? 0.104 -11.899 -20.412 1.00 85.19 421 VAL A O 1
ATOM 3181 N N . LEU A 1 422 ? -1.816 -12.426 -21.435 1.00 88.94 422 LEU A N 1
ATOM 3182 C CA . LEU A 1 422 ? -2.663 -11.673 -20.506 1.00 88.94 422 LEU A CA 1
ATOM 3183 C C . LEU A 1 422 ? -2.528 -12.182 -19.066 1.00 88.94 422 LEU A C 1
ATOM 3185 O O . LEU A 1 422 ? -2.437 -11.379 -18.141 1.00 88.94 422 LEU A O 1
ATOM 3189 N N . VAL A 1 423 ? -2.473 -13.503 -18.865 1.00 89.94 423 VAL A N 1
ATOM 3190 C CA . VAL A 1 423 ? -2.242 -14.095 -17.539 1.00 89.94 423 VAL A CA 1
ATOM 3191 C C . VAL A 1 423 ? -0.857 -13.717 -17.018 1.00 89.94 423 VAL A C 1
ATOM 3193 O O . VAL A 1 423 ? -0.736 -13.280 -15.877 1.00 89.94 423 VAL A O 1
ATOM 3196 N N . TYR A 1 424 ? 0.186 -13.810 -17.843 1.00 88.88 424 TYR A N 1
ATOM 3197 C CA . TYR A 1 424 ? 1.535 -13.399 -17.451 1.00 88.88 424 TYR A CA 1
ATOM 3198 C C . TYR A 1 424 ? 1.598 -11.943 -16.987 1.00 88.88 424 TYR A C 1
ATOM 3200 O O . TYR A 1 424 ? 2.121 -11.650 -15.907 1.00 88.88 424 TYR A O 1
ATOM 3208 N N . LEU A 1 425 ? 1.011 -11.051 -17.784 1.00 89.75 425 LEU A N 1
ATOM 3209 C CA . LEU A 1 425 ? 0.978 -9.619 -17.532 1.00 89.75 425 LEU A CA 1
ATOM 3210 C C . LEU A 1 425 ? 0.036 -9.218 -16.394 1.00 89.75 425 LEU A C 1
ATOM 3212 O O . LEU A 1 425 ? 0.108 -8.082 -15.936 1.00 89.75 425 LEU A O 1
ATOM 3216 N N . ALA A 1 426 ? -0.817 -10.123 -15.908 1.00 93.75 426 ALA A N 1
ATOM 3217 C CA . ALA A 1 426 ? -1.787 -9.822 -14.862 1.00 93.75 426 ALA A CA 1
ATOM 3218 C C . ALA A 1 426 ? -1.150 -9.532 -13.496 1.00 93.75 426 ALA A C 1
ATOM 3220 O O . ALA A 1 426 ? -1.858 -9.084 -12.596 1.00 93.75 426 ALA A O 1
ATOM 3221 N N . THR A 1 427 ? 0.149 -9.773 -13.293 1.00 95.44 427 THR A N 1
ATOM 3222 C CA . THR A 1 427 ? 0.818 -9.413 -12.033 1.00 95.44 427 THR A CA 1
ATOM 3223 C C . THR A 1 427 ? 1.295 -7.962 -12.053 1.00 95.44 427 THR A C 1
ATOM 3225 O O . THR A 1 427 ? 1.792 -7.484 -13.077 1.00 95.44 427 THR A O 1
ATOM 3228 N N . PRO A 1 428 ? 1.220 -7.243 -10.913 1.00 96.25 428 PRO A N 1
ATOM 3229 C CA . PRO A 1 428 ? 1.685 -5.856 -10.853 1.00 96.25 428 PRO A CA 1
ATOM 3230 C C . PRO A 1 428 ? 3.188 -5.770 -11.134 1.00 96.25 428 PRO A C 1
ATOM 3232 O O . PRO A 1 428 ? 3.688 -4.770 -11.640 1.00 96.25 428 PRO A O 1
ATOM 3235 N N . PHE A 1 429 ? 3.892 -6.854 -10.821 1.00 93.94 429 PHE A N 1
ATOM 3236 C CA . PHE A 1 429 ? 5.315 -7.011 -10.984 1.00 93.94 429 PHE A CA 1
ATOM 3237 C C . PHE A 1 429 ? 5.730 -7.050 -12.458 1.00 93.94 429 PHE A C 1
ATOM 3239 O O . PHE A 1 429 ? 6.523 -6.224 -12.908 1.00 93.94 429 PHE A O 1
ATOM 3246 N N . THR A 1 430 ? 5.136 -7.968 -13.221 1.00 91.81 430 THR A N 1
ATOM 3247 C CA . THR A 1 430 ? 5.365 -8.084 -14.659 1.00 91.81 430 THR A CA 1
ATOM 3248 C C . THR A 1 430 ? 4.914 -6.825 -15.398 1.00 91.81 430 THR A C 1
ATOM 3250 O O . THR A 1 430 ? 5.626 -6.350 -16.282 1.00 91.81 430 THR A O 1
ATOM 3253 N N . ALA A 1 431 ? 3.762 -6.254 -15.033 1.00 94.19 431 ALA A N 1
ATOM 3254 C CA . ALA A 1 431 ? 3.287 -5.005 -15.621 1.00 94.19 431 ALA A CA 1
ATOM 3255 C C . ALA A 1 431 ? 4.299 -3.864 -15.419 1.00 94.19 431 ALA A C 1
ATOM 3257 O O . ALA A 1 431 ? 4.661 -3.184 -16.376 1.00 94.19 431 ALA A O 1
ATOM 3258 N N . TRP A 1 432 ? 4.820 -3.690 -14.199 1.00 95.31 432 TRP A N 1
ATOM 3259 C CA . TRP A 1 432 ? 5.846 -2.684 -13.917 1.00 95.31 432 TRP A CA 1
ATOM 3260 C C . TRP A 1 432 ? 7.138 -2.917 -14.704 1.00 95.31 432 TRP A C 1
ATOM 3262 O O . TRP A 1 432 ? 7.671 -1.966 -15.280 1.00 95.31 432 TRP A O 1
ATOM 3272 N N . TRP A 1 433 ? 7.628 -4.160 -14.745 1.00 91.94 433 TRP A N 1
ATOM 3273 C CA . TRP A 1 433 ? 8.858 -4.510 -15.459 1.00 91.94 433 TRP A CA 1
ATOM 3274 C C . TRP A 1 433 ? 8.757 -4.157 -16.944 1.00 91.94 433 TRP A C 1
ATOM 3276 O O . TRP A 1 433 ? 9.598 -3.427 -17.460 1.00 91.94 433 TRP A O 1
ATOM 3286 N N . ASN A 1 434 ? 7.680 -4.583 -17.614 1.00 90.06 434 ASN A N 1
ATOM 3287 C CA . ASN A 1 434 ? 7.485 -4.274 -19.032 1.00 90.06 434 ASN A CA 1
ATOM 3288 C C . ASN A 1 434 ? 7.337 -2.765 -19.259 1.00 90.06 434 ASN A C 1
ATOM 3290 O O . ASN A 1 434 ? 8.056 -2.205 -20.085 1.00 90.06 434 ASN A O 1
ATOM 3294 N N . TRP A 1 435 ? 6.520 -2.082 -18.447 1.00 92.31 435 TRP A N 1
ATOM 3295 C CA . TRP A 1 435 ? 6.330 -0.632 -18.552 1.00 92.31 435 TRP A CA 1
ATOM 3296 C C . TRP A 1 435 ? 7.649 0.141 -18.459 1.00 92.31 435 TRP A C 1
ATOM 3298 O O . TRP A 1 435 ? 7.921 1.038 -19.254 1.00 92.31 435 TRP A O 1
ATOM 3308 N N . THR A 1 436 ? 8.493 -0.208 -17.496 1.00 90.81 436 THR A N 1
ATOM 3309 C CA . THR A 1 436 ? 9.760 0.498 -17.277 1.00 90.81 436 THR A CA 1
ATOM 3310 C C . THR A 1 436 ? 10.855 0.080 -18.254 1.00 90.81 436 THR A C 1
ATOM 3312 O O . THR A 1 436 ? 11.655 0.930 -18.639 1.00 90.81 436 THR A O 1
ATOM 3315 N N . SER A 1 437 ? 10.861 -1.168 -18.728 1.00 86.19 437 SER A N 1
ATOM 3316 C CA . SER A 1 437 ? 11.801 -1.625 -19.757 1.00 86.19 437 SER A CA 1
ATOM 3317 C C . SER A 1 437 ? 11.610 -0.898 -21.095 1.00 86.19 437 SER A C 1
ATOM 3319 O O . SER A 1 437 ? 12.590 -0.463 -21.696 1.00 86.19 437 SER A O 1
ATOM 3321 N N . GLU A 1 438 ? 10.361 -0.648 -21.507 1.00 85.06 438 GLU A N 1
ATOM 3322 C CA . GLU A 1 438 ? 10.052 0.136 -22.709 1.00 85.06 438 GLU A CA 1
ATOM 3323 C C . GLU A 1 438 ? 10.550 1.588 -22.588 1.00 85.06 438 GLU A C 1
ATOM 3325 O O . GLU A 1 438 ? 11.052 2.160 -23.554 1.00 85.06 438 GLU A O 1
ATOM 3330 N N . LEU A 1 439 ? 10.460 2.185 -21.391 1.00 85.00 439 LEU A N 1
ATOM 3331 C CA . LEU A 1 439 ? 10.896 3.566 -21.136 1.00 85.00 439 LEU A CA 1
ATOM 3332 C C . LEU A 1 439 ? 12.416 3.731 -21.152 1.00 85.00 439 LEU A C 1
ATOM 3334 O O . LEU A 1 439 ? 12.922 4.763 -21.594 1.00 85.00 439 LEU A O 1
ATOM 3338 N N . LEU A 1 440 ? 13.143 2.742 -20.634 1.00 82.12 440 LEU A N 1
ATOM 3339 C CA . LEU A 1 440 ? 14.606 2.759 -20.610 1.00 82.12 440 LEU A CA 1
ATOM 3340 C C . LEU A 1 440 ? 15.207 2.373 -21.974 1.00 82.12 440 LEU A C 1
ATOM 3342 O O . LEU A 1 440 ? 16.374 2.677 -22.245 1.00 82.12 440 LEU A O 1
ATOM 3346 N N . GLY A 1 441 ? 14.388 1.785 -22.851 1.00 73.19 441 GLY A N 1
ATOM 3347 C CA . GLY A 1 441 ? 14.754 1.335 -24.186 1.00 73.19 441 GLY A CA 1
ATOM 3348 C C . GLY A 1 441 ? 15.653 0.092 -24.170 1.00 73.19 441 GLY A C 1
ATOM 3349 O O . GLY A 1 441 ? 15.933 -0.475 -23.111 1.00 73.19 441 GLY A O 1
ATOM 3350 N N . PRO A 1 442 ? 16.162 -0.333 -25.340 1.00 59.34 442 PRO A N 1
ATOM 3351 C CA . PRO A 1 442 ? 17.161 -1.390 -25.434 1.00 59.34 442 PRO A CA 1
ATOM 3352 C C . PRO A 1 442 ? 18.466 -0.901 -24.785 1.00 59.34 442 PRO A C 1
ATOM 3354 O O . PRO A 1 442 ? 19.260 -0.150 -25.366 1.00 59.34 442 PRO A O 1
ATOM 3357 N N . VAL A 1 443 ? 18.651 -1.247 -23.513 1.00 51.09 443 VAL A N 1
ATOM 3358 C CA . VAL A 1 443 ? 19.860 -0.957 -22.725 1.00 51.09 443 VAL A CA 1
ATOM 3359 C C . VAL A 1 443 ? 20.899 -2.080 -22.855 1.00 51.09 443 VAL A C 1
ATOM 3361 O O . VAL A 1 443 ? 22.077 -1.883 -22.553 1.00 51.09 443 VAL A O 1
ATOM 3364 N N . ASN A 1 444 ? 20.501 -3.243 -23.371 1.00 52.12 444 ASN A N 1
ATOM 3365 C CA . ASN A 1 444 ? 21.302 -4.459 -23.249 1.00 52.12 444 ASN A CA 1
ATOM 3366 C C . ASN A 1 444 ? 22.294 -4.725 -24.381 1.00 52.12 444 ASN A C 1
ATOM 3368 O O . ASN A 1 444 ? 23.068 -5.672 -24.253 1.00 52.12 444 ASN A O 1
ATOM 3372 N N . ASP A 1 445 ? 22.387 -3.868 -25.401 1.00 51.00 445 ASP A N 1
ATOM 3373 C CA . ASP A 1 445 ? 23.508 -3.950 -26.354 1.00 51.00 445 ASP A CA 1
ATOM 3374 C C . ASP A 1 445 ? 24.859 -3.813 -25.622 1.00 51.00 445 ASP A C 1
ATOM 3376 O O . ASP A 1 445 ? 25.869 -4.356 -26.057 1.00 51.00 445 ASP A O 1
ATOM 3380 N N . ALA A 1 446 ? 24.870 -3.138 -24.462 1.00 44.28 446 ALA A N 1
ATOM 3381 C CA . ALA A 1 446 ? 26.059 -2.937 -23.639 1.00 44.28 446 ALA A CA 1
ATOM 3382 C C . ALA A 1 446 ? 26.260 -3.975 -22.512 1.00 44.28 446 ALA A C 1
ATOM 3384 O O . ALA A 1 446 ? 27.368 -4.074 -21.989 1.00 44.28 446 ALA A O 1
ATOM 3385 N N . THR A 1 447 ? 25.228 -4.721 -22.093 1.00 51.12 447 THR A N 1
ATOM 3386 C CA . THR A 1 447 ? 25.295 -5.628 -20.920 1.00 51.12 447 THR A CA 1
ATOM 3387 C C . THR A 1 447 ? 25.160 -7.110 -21.268 1.00 51.12 447 THR A C 1
ATOM 3389 O O . THR A 1 447 ? 25.476 -7.949 -20.427 1.00 51.12 447 THR A O 1
ATOM 3392 N N . GLY A 1 448 ? 24.696 -7.453 -22.476 1.00 52.12 448 GLY A N 1
ATOM 3393 C CA . GLY A 1 448 ? 24.525 -8.842 -22.917 1.00 52.12 448 GLY A CA 1
ATOM 3394 C C . GLY A 1 448 ? 23.429 -9.622 -22.179 1.00 52.12 448 GLY A C 1
ATOM 3395 O O . GLY A 1 448 ? 23.344 -10.839 -22.331 1.00 52.12 448 GLY A O 1
ATOM 3396 N N . LEU A 1 449 ? 22.596 -8.955 -21.371 1.00 48.72 449 LEU A N 1
ATOM 3397 C CA . LEU A 1 449 ? 21.466 -9.588 -20.689 1.00 48.72 449 LEU A CA 1
ATOM 3398 C C . LEU A 1 449 ? 20.261 -9.714 -21.646 1.00 48.72 449 LEU A C 1
ATOM 3400 O O . LEU A 1 449 ? 20.011 -8.786 -22.420 1.00 48.72 449 LEU A O 1
ATOM 3404 N N . PRO A 1 450 ? 19.493 -10.823 -21.613 1.00 47.50 450 PRO A N 1
ATOM 3405 C CA . PRO A 1 450 ? 18.309 -11.001 -22.460 1.00 47.50 450 PRO A CA 1
ATOM 3406 C C . PRO A 1 450 ? 17.342 -9.810 -22.344 1.00 47.50 450 PRO A C 1
ATOM 3408 O O . PRO A 1 450 ? 17.073 -9.339 -21.238 1.00 47.50 450 PRO A O 1
ATOM 3411 N N . GLN A 1 451 ? 16.886 -9.274 -23.484 1.00 58.38 451 GLN A N 1
ATOM 3412 C CA . GLN A 1 451 ? 16.006 -8.101 -23.543 1.00 58.38 451 GLN A CA 1
ATOM 3413 C C . GLN A 1 451 ? 14.542 -8.468 -23.442 1.00 58.38 451 GLN A C 1
ATOM 3415 O O . GLN A 1 451 ? 14.076 -9.316 -24.204 1.00 58.38 451 GLN A O 1
ATOM 3420 N N . GLY A 1 452 ? 13.831 -7.725 -22.587 1.00 60.03 452 GLY A N 1
ATOM 3421 C CA . GLY A 1 452 ? 12.397 -7.873 -22.417 1.00 60.03 452 GLY A CA 1
ATOM 3422 C C . GLY A 1 452 ? 12.031 -9.323 -22.147 1.00 60.03 452 GLY A C 1
ATOM 3423 O O . GLY A 1 452 ? 12.872 -10.181 -21.880 1.00 60.03 452 GLY A O 1
ATOM 3424 N N . GLU A 1 453 ? 10.752 -9.613 -22.217 1.00 70.00 453 GLU A N 1
ATOM 3425 C CA . GLU A 1 453 ? 10.363 -11.003 -22.328 1.00 70.00 453 GLU A CA 1
ATOM 3426 C C . GLU A 1 453 ? 10.416 -11.422 -23.803 1.00 70.00 453 GLU A C 1
ATOM 3428 O O . GLU A 1 453 ? 10.036 -10.625 -24.669 1.00 70.00 453 GLU A O 1
ATOM 3433 N N . PRO A 1 454 ? 10.829 -12.665 -24.118 1.00 72.00 454 PRO A N 1
ATOM 3434 C CA . PRO A 1 454 ? 10.935 -13.156 -25.495 1.00 72.00 454 PRO A CA 1
ATOM 3435 C C . PRO A 1 454 ? 9.663 -12.926 -26.324 1.00 72.00 454 PRO A C 1
ATOM 3437 O O . PRO A 1 454 ? 9.730 -12.691 -27.529 1.00 72.00 454 PRO A O 1
ATOM 3440 N N . TRP A 1 455 ? 8.497 -12.949 -25.669 1.00 75.38 455 TRP A N 1
ATOM 3441 C CA . TRP A 1 455 ? 7.211 -12.708 -26.313 1.00 75.38 455 TRP A CA 1
ATOM 3442 C C . TRP A 1 455 ? 7.039 -11.266 -26.803 1.00 75.38 455 TRP A C 1
ATOM 3444 O O . TRP A 1 455 ? 6.423 -11.059 -27.844 1.00 75.38 455 TRP A O 1
ATOM 3454 N N . HIS A 1 456 ? 7.578 -10.268 -26.098 1.00 74.12 456 HIS A N 1
ATOM 3455 C CA . HIS A 1 456 ? 7.422 -8.869 -26.495 1.00 74.12 456 HIS A CA 1
ATOM 3456 C C . HIS A 1 456 ? 8.261 -8.578 -27.740 1.00 74.12 456 HIS A C 1
ATOM 3458 O O . HIS A 1 456 ? 7.760 -8.014 -2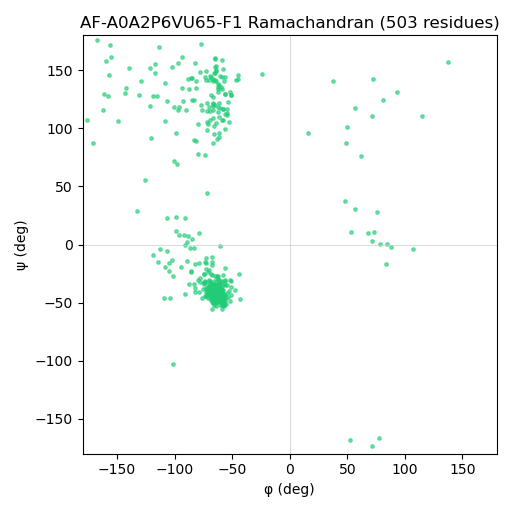8.709 1.00 74.12 456 HIS A O 1
ATOM 3464 N N . ALA A 1 457 ? 9.503 -9.071 -27.766 1.00 77.75 457 ALA A N 1
ATOM 3465 C CA . ALA A 1 457 ? 10.353 -9.010 -28.952 1.00 77.75 457 ALA A CA 1
ATOM 3466 C C . ALA A 1 457 ? 9.712 -9.727 -30.154 1.00 77.75 457 ALA A C 1
ATOM 3468 O O . ALA A 1 457 ? 9.754 -9.216 -31.271 1.00 77.75 457 ALA A O 1
ATOM 3469 N N . ALA A 1 458 ? 9.064 -10.876 -29.928 1.00 78.12 458 ALA A N 1
ATOM 3470 C CA . ALA A 1 458 ? 8.333 -11.585 -30.977 1.00 78.12 458 ALA A CA 1
ATOM 3471 C C . ALA A 1 458 ? 7.150 -10.769 -31.530 1.00 78.12 458 ALA A C 1
ATOM 3473 O O . ALA A 1 458 ? 6.939 -10.765 -32.740 1.00 78.12 458 ALA A O 1
ATOM 3474 N N . LEU A 1 459 ? 6.406 -10.052 -30.678 1.00 77.81 459 LEU A N 1
ATOM 3475 C CA . LEU A 1 459 ? 5.304 -9.183 -31.110 1.00 77.81 459 LEU A CA 1
ATOM 3476 C C . LEU A 1 459 ? 5.796 -7.956 -31.879 1.00 77.81 459 LEU A C 1
ATOM 3478 O O . LEU A 1 459 ? 5.220 -7.628 -32.911 1.00 77.81 459 LEU A O 1
ATOM 3482 N N . VAL A 1 460 ? 6.859 -7.300 -31.409 1.00 80.50 460 VAL A N 1
ATOM 3483 C CA . VAL A 1 460 ? 7.465 -6.162 -32.117 1.00 80.50 460 VAL A CA 1
ATOM 3484 C C . VAL A 1 460 ? 7.956 -6.604 -33.494 1.00 80.50 460 VAL A C 1
ATOM 3486 O O . VAL A 1 460 ? 7.585 -5.996 -34.492 1.00 80.50 460 VAL A O 1
ATOM 3489 N N . ASN A 1 461 ? 8.680 -7.723 -33.571 1.00 82.19 461 ASN A N 1
ATOM 3490 C CA . ASN A 1 461 ? 9.125 -8.295 -34.841 1.00 82.19 461 ASN A CA 1
ATOM 3491 C C . ASN A 1 461 ? 7.939 -8.670 -35.751 1.00 82.19 461 ASN A C 1
ATOM 3493 O O . ASN A 1 461 ? 7.968 -8.431 -36.955 1.00 82.19 461 ASN A O 1
ATOM 3497 N N . ALA A 1 462 ? 6.853 -9.213 -35.192 1.00 82.19 462 ALA A N 1
ATOM 3498 C CA . ALA A 1 462 ? 5.644 -9.497 -35.960 1.00 82.19 462 ALA A CA 1
ATOM 3499 C C . ALA A 1 462 ? 5.020 -8.220 -36.553 1.00 82.19 462 ALA A C 1
ATOM 3501 O O . ALA A 1 462 ? 4.551 -8.250 -37.686 1.00 82.19 462 ALA A O 1
ATOM 3502 N N . VAL A 1 463 ? 5.056 -7.091 -35.840 1.00 81.31 463 VAL A N 1
ATOM 3503 C CA . VAL A 1 463 ? 4.617 -5.796 -36.385 1.00 81.31 463 VAL A CA 1
ATOM 3504 C C . VAL A 1 463 ? 5.577 -5.291 -37.465 1.00 81.31 463 VAL A C 1
ATOM 3506 O O . VAL A 1 463 ? 5.142 -4.909 -38.547 1.00 81.31 463 VAL A O 1
ATOM 3509 N N . GLU A 1 464 ? 6.887 -5.344 -37.219 1.00 84.44 464 GLU A N 1
ATOM 3510 C CA . GLU A 1 464 ? 7.917 -4.891 -38.169 1.00 84.44 464 GLU A CA 1
ATOM 3511 C C . GLU A 1 464 ? 7.922 -5.694 -39.478 1.00 84.44 464 GLU A C 1
ATOM 3513 O O . GLU A 1 464 ? 8.161 -5.144 -40.552 1.00 84.44 464 GLU A O 1
ATOM 3518 N N . THR A 1 465 ? 7.619 -6.991 -39.406 1.00 88.25 465 THR A N 1
ATOM 3519 C CA . THR A 1 465 ? 7.504 -7.882 -40.573 1.00 88.25 465 THR A CA 1
ATOM 3520 C C . THR A 1 465 ? 6.137 -7.816 -41.258 1.00 88.25 465 THR A C 1
ATOM 3522 O O . THR A 1 465 ? 5.938 -8.471 -42.281 1.00 88.25 465 THR A O 1
ATOM 3525 N N . GLY A 1 466 ? 5.192 -7.040 -40.718 1.00 87.81 466 GLY A N 1
ATOM 3526 C CA . GLY A 1 466 ? 3.824 -6.935 -41.228 1.00 87.81 466 GLY A CA 1
ATOM 3527 C C . GLY A 1 466 ? 2.944 -8.156 -40.942 1.00 87.81 466 GLY A C 1
ATOM 3528 O O . GLY A 1 466 ? 1.847 -8.256 -41.485 1.00 87.81 466 GLY A O 1
ATOM 3529 N N . ALA A 1 467 ? 3.394 -9.087 -40.094 1.00 85.19 467 ALA A N 1
ATOM 3530 C CA . ALA A 1 467 ? 2.568 -10.189 -39.597 1.00 85.19 467 ALA A CA 1
ATOM 3531 C C . ALA A 1 467 ? 1.471 -9.706 -38.625 1.00 85.19 467 ALA A C 1
ATOM 3533 O O . ALA A 1 467 ? 0.458 -10.382 -38.451 1.00 85.19 467 ALA A O 1
ATOM 3534 N N . LEU A 1 468 ? 1.661 -8.535 -38.010 1.00 86.00 468 LEU A N 1
ATOM 3535 C CA . LEU A 1 468 ? 0.659 -7.798 -37.245 1.00 86.00 468 LEU A CA 1
ATOM 3536 C C . LEU A 1 468 ? 0.597 -6.348 -37.737 1.00 86.00 468 LEU A C 1
ATOM 3538 O O . LEU A 1 468 ? 1.625 -5.735 -37.999 1.00 86.00 468 LEU A O 1
ATOM 3542 N N . GLU A 1 469 ? -0.604 -5.776 -37.821 1.00 89.44 469 GLU A N 1
ATOM 3543 C CA . GLU A 1 469 ? -0.781 -4.372 -38.231 1.00 89.44 469 GLU A CA 1
ATOM 3544 C C . GLU A 1 469 ? -0.330 -3.382 -37.147 1.00 89.44 469 GLU A C 1
ATOM 3546 O O . GLU A 1 469 ? 0.150 -2.290 -37.443 1.00 89.44 469 GLU A O 1
ATOM 3551 N N . ALA A 1 470 ? -0.491 -3.757 -35.877 1.00 90.62 470 ALA A N 1
ATOM 3552 C CA . ALA A 1 470 ? -0.122 -2.949 -34.724 1.00 90.62 470 ALA A CA 1
ATOM 3553 C C . ALA A 1 470 ? 0.145 -3.838 -33.506 1.00 90.62 470 ALA A C 1
ATOM 3555 O O . ALA A 1 470 ? -0.315 -4.983 -33.436 1.00 90.62 470 ALA A O 1
ATOM 3556 N N . LEU A 1 471 ? 0.855 -3.288 -32.516 1.00 87.31 471 LEU A N 1
ATOM 3557 C CA . LEU A 1 471 ? 1.010 -3.962 -31.232 1.00 87.31 471 LEU A CA 1
ATOM 3558 C C . LEU A 1 471 ? -0.365 -4.128 -30.568 1.00 87.31 471 LEU A C 1
ATOM 3560 O O . LEU A 1 471 ? -1.147 -3.173 -30.510 1.00 87.31 471 LEU A O 1
ATOM 3564 N N . PRO A 1 472 ? -0.671 -5.320 -30.035 1.00 89.81 472 PRO A N 1
ATOM 3565 C CA . PRO A 1 472 ? -1.913 -5.529 -29.314 1.00 89.81 472 PRO A CA 1
ATOM 3566 C C . PRO A 1 472 ? -1.944 -4.662 -28.051 1.00 89.81 472 PRO A C 1
ATOM 3568 O O . PRO A 1 472 ? -0.913 -4.428 -27.426 1.00 89.81 472 PRO A O 1
ATOM 3571 N N . PHE A 1 473 ? -3.137 -4.230 -27.627 1.00 91.75 473 PHE A N 1
ATOM 3572 C CA . PHE A 1 473 ? -3.306 -3.320 -26.482 1.00 91.75 473 PHE A CA 1
ATOM 3573 C C . PHE A 1 473 ? -2.578 -3.786 -25.211 1.00 91.75 473 PHE A C 1
ATOM 3575 O O . PHE A 1 473 ? -2.014 -2.967 -24.491 1.00 91.75 473 PHE A O 1
ATOM 3582 N N . TYR A 1 474 ? -2.536 -5.095 -24.952 1.00 88.25 474 TYR A N 1
ATOM 3583 C CA . TYR A 1 474 ? -1.854 -5.649 -23.781 1.00 88.25 474 TYR A CA 1
ATOM 3584 C C . TYR A 1 474 ? -0.325 -5.492 -23.804 1.00 88.25 474 TYR A C 1
ATOM 3586 O O . TYR A 1 474 ? 0.314 -5.631 -22.771 1.00 88.25 474 TYR A O 1
ATOM 3594 N N . ALA A 1 475 ? 0.261 -5.180 -24.958 1.00 87.31 475 ALA A N 1
ATOM 3595 C CA . ALA A 1 475 ? 1.681 -4.894 -25.129 1.00 87.31 475 ALA A CA 1
ATOM 3596 C C . ALA A 1 475 ? 1.967 -3.380 -25.170 1.00 87.31 475 ALA A C 1
ATOM 3598 O O . ALA A 1 475 ? 2.950 -2.957 -25.767 1.00 87.31 475 ALA A O 1
ATOM 3599 N N . THR A 1 476 ? 1.084 -2.554 -24.596 1.00 91.38 476 THR A N 1
ATOM 3600 C CA . THR A 1 476 ? 1.224 -1.090 -24.585 1.00 91.38 476 THR A CA 1
ATOM 3601 C C . THR A 1 476 ? 1.265 -0.534 -23.163 1.00 91.38 476 THR A C 1
ATOM 3603 O O . THR A 1 476 ? 0.643 -1.072 -22.245 1.00 91.38 476 THR A O 1
ATOM 3606 N N . GLN A 1 477 ? 1.939 0.605 -22.979 1.00 91.12 477 GLN A N 1
ATOM 3607 C CA . GLN A 1 477 ? 2.089 1.262 -21.672 1.00 91.12 477 GLN A CA 1
ATOM 3608 C C . GLN A 1 477 ? 0.778 1.495 -20.893 1.00 91.12 477 GLN A C 1
ATOM 3610 O O . GLN A 1 477 ? 0.756 1.229 -19.686 1.00 91.12 477 GLN A O 1
ATOM 3615 N N . PRO A 1 478 ? -0.329 1.953 -21.518 1.00 94.69 478 PRO A N 1
ATOM 3616 C CA . PRO A 1 478 ? -1.594 2.146 -20.811 1.00 94.69 478 PRO A CA 1
ATOM 3617 C C . PRO A 1 478 ? -2.120 0.866 -20.158 1.00 94.69 478 PRO A C 1
ATOM 3619 O O . PRO A 1 478 ? -2.679 0.923 -19.064 1.00 94.69 478 PRO A O 1
ATOM 3622 N N . TYR A 1 479 ? -1.917 -0.291 -20.792 1.00 94.62 479 TYR A N 1
ATOM 3623 C CA . TYR A 1 479 ? -2.360 -1.564 -20.237 1.00 94.62 479 TYR A CA 1
ATOM 3624 C C . TYR A 1 479 ? -1.627 -1.902 -18.936 1.00 94.62 479 TYR A C 1
ATOM 3626 O O . TYR A 1 479 ? -2.270 -2.249 -17.945 1.00 94.62 479 TYR A O 1
ATOM 3634 N N . TYR A 1 480 ? -0.304 -1.723 -18.883 1.00 95.00 480 TYR A N 1
ATOM 3635 C CA . TYR A 1 480 ? 0.459 -1.982 -17.659 1.00 95.00 480 TYR A CA 1
ATOM 3636 C C . TYR A 1 480 ? 0.028 -1.069 -16.503 1.00 95.00 480 TYR A C 1
ATOM 3638 O O . TYR A 1 480 ? -0.111 -1.523 -15.364 1.00 95.00 480 TYR A O 1
ATOM 3646 N N . ALA A 1 481 ? -0.250 0.206 -16.797 1.00 96.19 481 ALA A N 1
ATOM 3647 C CA . ALA A 1 481 ? -0.782 1.145 -15.815 1.00 96.19 481 ALA A CA 1
ATOM 3648 C C . ALA A 1 481 ? -2.158 0.700 -15.284 1.00 96.19 481 ALA A C 1
ATOM 3650 O O . ALA A 1 481 ? -2.395 0.753 -14.075 1.00 96.19 481 ALA A O 1
ATOM 3651 N N . ILE A 1 482 ? -3.040 0.203 -16.163 1.00 97.12 482 ILE A N 1
ATOM 3652 C CA . ILE A 1 482 ? -4.353 -0.342 -15.787 1.00 97.12 482 ILE A CA 1
ATOM 3653 C C . ILE A 1 482 ? -4.205 -1.566 -14.883 1.00 97.12 482 ILE A C 1
ATOM 3655 O O . ILE A 1 482 ? -4.909 -1.649 -13.880 1.00 97.12 482 ILE A O 1
ATOM 3659 N N . VAL A 1 483 ? -3.288 -2.491 -15.184 1.00 96.94 483 VAL A N 1
ATOM 3660 C CA . VAL A 1 483 ? -3.053 -3.674 -14.337 1.00 96.94 483 VAL A CA 1
ATOM 3661 C C . VAL A 1 483 ? -2.634 -3.255 -12.926 1.00 96.94 483 VAL A C 1
ATOM 3663 O O . VAL A 1 483 ? -3.212 -3.723 -11.944 1.00 96.94 483 VAL A O 1
ATOM 3666 N N . ILE A 1 484 ? -1.671 -2.338 -12.802 1.00 97.69 484 ILE A N 1
ATOM 3667 C CA . ILE A 1 484 ? -1.215 -1.837 -11.496 1.00 97.69 484 ILE A CA 1
ATOM 3668 C C . ILE A 1 484 ? -2.363 -1.138 -10.751 1.00 97.69 484 ILE A C 1
ATOM 3670 O O . ILE A 1 484 ? -2.599 -1.418 -9.573 1.00 97.69 484 ILE A O 1
ATOM 3674 N N . ALA A 1 485 ? -3.116 -0.273 -11.435 1.00 97.88 485 ALA A N 1
ATOM 3675 C CA . ALA A 1 485 ? -4.266 0.417 -10.857 1.00 97.88 485 ALA A CA 1
ATOM 3676 C C . ALA A 1 485 ? -5.364 -0.561 -10.402 1.00 97.88 485 ALA A C 1
ATOM 3678 O O . ALA A 1 485 ? -5.941 -0.380 -9.329 1.00 97.88 485 ALA A O 1
ATOM 3679 N N . ALA A 1 486 ? -5.617 -1.624 -11.171 1.00 97.81 486 ALA A N 1
ATOM 3680 C CA . ALA A 1 486 ? -6.579 -2.663 -10.827 1.00 97.81 486 ALA A CA 1
ATOM 3681 C C . ALA A 1 486 ? -6.174 -3.403 -9.544 1.00 97.81 486 ALA A C 1
ATOM 3683 O O . ALA A 1 486 ? -7.017 -3.591 -8.669 1.00 97.81 486 ALA A O 1
ATOM 3684 N N . TRP A 1 487 ? -4.894 -3.750 -9.374 1.00 98.12 487 TRP A N 1
ATOM 3685 C CA . TRP A 1 487 ? -4.399 -4.360 -8.133 1.00 98.12 487 TRP A CA 1
ATOM 3686 C C . TRP A 1 487 ? -4.583 -3.455 -6.918 1.00 98.12 487 TRP A C 1
ATOM 3688 O O . TRP A 1 487 ? -5.073 -3.905 -5.881 1.00 98.12 487 TRP A O 1
ATOM 3698 N N . ILE A 1 488 ? -4.247 -2.170 -7.055 1.00 98.31 488 ILE A N 1
ATOM 3699 C CA . ILE A 1 488 ? -4.465 -1.175 -5.999 1.00 98.31 488 ILE A CA 1
ATOM 3700 C C . ILE A 1 488 ? -5.956 -1.115 -5.637 1.00 98.31 488 ILE A C 1
ATOM 3702 O O . ILE A 1 488 ? -6.316 -1.268 -4.468 1.00 98.31 488 ILE A O 1
ATOM 3706 N N . ALA A 1 489 ? -6.829 -0.949 -6.634 1.00 97.94 489 ALA A N 1
ATOM 3707 C CA . ALA A 1 489 ? -8.267 -0.796 -6.436 1.00 97.94 489 ALA A CA 1
ATOM 3708 C C . ALA A 1 489 ? -8.921 -2.045 -5.823 1.00 97.94 489 ALA A C 1
ATOM 3710 O O . ALA A 1 489 ? -9.703 -1.926 -4.879 1.00 97.94 489 ALA A O 1
ATOM 3711 N N . VAL A 1 490 ? -8.584 -3.243 -6.314 1.00 97.94 490 VAL A N 1
ATOM 3712 C CA . VAL A 1 490 ? -9.127 -4.513 -5.808 1.00 97.94 490 VAL A CA 1
ATOM 3713 C C . VAL A 1 490 ? -8.696 -4.745 -4.363 1.00 97.94 490 VAL A C 1
ATOM 3715 O O . VAL A 1 490 ? -9.544 -5.016 -3.511 1.00 97.94 490 VAL A O 1
ATOM 3718 N N . CYS A 1 491 ? -7.406 -4.594 -4.047 1.00 98.25 491 CYS A N 1
ATOM 3719 C CA . CYS A 1 491 ? -6.920 -4.784 -2.682 1.00 98.25 491 CYS A CA 1
ATOM 3720 C C . CYS A 1 491 ? -7.534 -3.773 -1.709 1.00 98.25 491 CYS A C 1
ATOM 3722 O O . CYS A 1 491 ? -7.959 -4.156 -0.619 1.00 98.25 491 CYS A O 1
ATOM 3724 N N . LEU A 1 492 ? -7.642 -2.504 -2.112 1.00 97.69 492 LEU A N 1
ATOM 3725 C CA . LEU A 1 492 ? -8.239 -1.452 -1.293 1.00 97.69 492 LEU A CA 1
ATOM 3726 C C . LEU A 1 492 ? -9.745 -1.669 -1.082 1.00 97.69 492 LEU A C 1
ATOM 3728 O O . LEU A 1 492 ? -10.238 -1.544 0.041 1.00 97.69 492 LEU A O 1
ATOM 3732 N N . GLY A 1 493 ? -10.471 -2.057 -2.134 1.00 97.44 493 GLY A N 1
ATOM 3733 C CA . GLY A 1 493 ? -11.895 -2.382 -2.063 1.00 97.44 493 GLY A CA 1
ATOM 3734 C C . GLY A 1 493 ? -12.174 -3.571 -1.141 1.00 97.44 493 GLY A C 1
ATOM 3735 O O . GLY A 1 493 ? -13.076 -3.508 -0.301 1.00 97.44 493 GLY A O 1
ATOM 3736 N N . LEU A 1 494 ? -11.361 -4.628 -1.231 1.00 97.69 494 LEU A N 1
ATOM 3737 C CA . LEU A 1 494 ? -11.441 -5.779 -0.330 1.00 97.69 494 LEU A CA 1
ATOM 3738 C C . LEU A 1 494 ? -11.095 -5.396 1.114 1.00 97.69 494 LEU A C 1
ATOM 3740 O O . LEU A 1 494 ? -11.821 -5.789 2.026 1.00 97.69 494 LEU A O 1
ATOM 3744 N N . ALA A 1 495 ? -10.052 -4.589 1.328 1.00 96.88 495 ALA A N 1
ATOM 3745 C CA . ALA A 1 495 ? -9.655 -4.126 2.656 1.00 96.88 495 ALA A CA 1
ATOM 3746 C C . ALA A 1 495 ? -10.787 -3.326 3.320 1.00 96.88 495 ALA A C 1
ATOM 3748 O O . ALA A 1 495 ? -11.170 -3.605 4.457 1.00 96.88 495 ALA A O 1
ATOM 3749 N N . ALA A 1 496 ? -11.400 -2.394 2.583 1.00 95.81 496 ALA A N 1
ATOM 3750 C CA . ALA A 1 496 ? -12.548 -1.625 3.053 1.00 95.81 496 ALA A CA 1
ATOM 3751 C C . ALA A 1 496 ? -13.771 -2.517 3.345 1.00 95.81 496 ALA A C 1
ATOM 3753 O O . ALA A 1 496 ? -14.447 -2.340 4.364 1.00 95.81 496 ALA A O 1
ATOM 3754 N N . ALA A 1 497 ? -14.050 -3.505 2.488 1.00 95.62 497 ALA A N 1
ATOM 3755 C CA . ALA A 1 497 ? -15.167 -4.431 2.668 1.00 95.62 497 ALA A CA 1
ATOM 3756 C C . ALA A 1 497 ? -14.998 -5.335 3.902 1.00 95.62 497 ALA A C 1
ATOM 3758 O O . ALA A 1 497 ? -15.961 -5.539 4.647 1.00 95.62 497 ALA A O 1
ATOM 3759 N N . VAL A 1 498 ? -13.787 -5.853 4.131 1.00 95.62 498 VAL A N 1
ATOM 3760 C CA . VAL A 1 498 ? -13.429 -6.671 5.300 1.00 95.62 498 VAL A CA 1
ATOM 3761 C C . VAL A 1 498 ? -13.504 -5.839 6.575 1.00 95.62 498 VAL A C 1
ATOM 3763 O O . VAL A 1 498 ? -14.168 -6.242 7.532 1.00 95.62 498 VAL A O 1
ATOM 3766 N N . PHE A 1 499 ? -12.900 -4.648 6.565 1.00 93.00 499 PHE A N 1
ATOM 3767 C CA . PHE A 1 499 ? -12.885 -3.744 7.712 1.00 93.00 499 PHE A CA 1
ATOM 3768 C C . PHE A 1 499 ? -14.302 -3.359 8.157 1.00 93.00 499 PHE A C 1
ATOM 3770 O O . PHE A 1 499 ? -14.610 -3.367 9.346 1.00 93.00 499 PHE A O 1
ATOM 3777 N N . ARG A 1 500 ? -15.212 -3.126 7.200 1.00 92.19 500 ARG A N 1
ATOM 3778 C CA . ARG A 1 500 ? -16.622 -2.832 7.493 1.00 92.19 500 ARG A CA 1
ATOM 3779 C C . ARG A 1 500 ? -17.342 -3.972 8.223 1.00 92.19 500 ARG A C 1
ATOM 3781 O O . ARG A 1 500 ? -18.248 -3.683 9.001 1.00 92.19 500 ARG A O 1
ATOM 3788 N N . ARG A 1 501 ? -16.986 -5.234 7.951 1.00 92.38 501 ARG A N 1
ATOM 3789 C CA . ARG A 1 501 ? -17.648 -6.425 8.518 1.00 92.38 501 ARG A CA 1
ATOM 3790 C C . ARG A 1 501 ? -17.151 -6.777 9.918 1.00 92.38 501 ARG A C 1
ATOM 3792 O O . ARG A 1 501 ? -17.965 -7.146 10.752 1.00 92.38 501 ARG A O 1
ATOM 3799 N N . GLN A 1 502 ? -15.845 -6.683 10.162 1.00 86.00 502 GLN A N 1
ATOM 3800 C CA . GLN A 1 502 ? -15.236 -7.134 11.422 1.00 86.00 502 GLN A CA 1
ATOM 3801 C C . GLN A 1 502 ? -15.635 -6.282 12.633 1.00 86.00 502 GLN A C 1
ATOM 3803 O O . GLN A 1 502 ? -15.666 -6.790 13.739 1.00 86.00 502 GLN A O 1
ATOM 3808 N N . ASP A 1 503 ? -15.995 -5.021 12.420 1.00 64.38 503 ASP A N 1
ATOM 3809 C CA . ASP A 1 503 ? -16.342 -4.068 13.483 1.00 64.38 503 ASP A CA 1
ATOM 3810 C C . ASP A 1 503 ? -17.842 -4.106 13.875 1.00 64.38 503 ASP A C 1
ATOM 3812 O O . ASP A 1 503 ? -18.354 -3.237 14.580 1.00 64.38 503 ASP A O 1
ATOM 3816 N N . LEU A 1 504 ? -18.600 -5.069 13.333 1.00 51.50 504 LEU A N 1
ATOM 3817 C CA . LEU A 1 504 ? -20.000 -5.336 13.703 1.00 51.50 504 LEU A CA 1
ATOM 3818 C C . LEU A 1 504 ? -20.151 -6.548 14.633 1.00 51.50 504 LEU A C 1
ATOM 3820 O O . LEU A 1 504 ? -21.237 -6.739 15.180 1.00 51.50 504 LEU A O 1
ATOM 3824 N N . ALA A 1 505 ? -19.095 -7.350 14.777 1.00 48.72 505 ALA A N 1
ATOM 3825 C CA . ALA A 1 505 ? -19.008 -8.445 15.739 1.00 48.72 505 ALA A CA 1
ATOM 3826 C C . ALA A 1 505 ? -18.416 -7.917 17.049 1.00 48.72 505 ALA A C 1
ATOM 3828 O O . ALA A 1 505 ? -18.870 -8.393 18.111 1.00 48.72 505 ALA A O 1
#

Nearest PDB structures (foldseek):
  7o0y-assembly1_E  TM=8.733E-01  e=4.805E-06  Stutzerimonas stutzeri ATCC 14405 = CCUG 16156
  7o12-assembly1_E  TM=8.757E-01  e=1.021E-05  Stutzerimonas stutzeri ATCC 14405 = CCUG 16156
  8wbx-assembly1_B  TM=6.367E-01  e=2.643E-02  Arabidopsis thaliana
  6xjh-assembly1_A  TM=6.462E-01  e=5.399E-02  Staphylococcus aureus
  8wd6-assembly1_B  TM=5.941E-01  e=1.060E-01  Arabidopsis thaliana

Mean predicted aligned error: 14.82 Å

Secondary structure (DSSP, 8-state):
------PPP---------------------------------------PPPPTT---------------PPPPPPPPPPPPPPPPP-----------------S-----HHHHHHHHHHTT-HHHHHHHHHHHHHHHHHHHTT--PPTT-HHHHHHHHHHHHHHHHHHHHHTT-HHHHHHHHHHHHHHHHHHHHHHHHS----TTTTTSSS-HHHHHHHHHHHHHHHHHHSHHHHHHHHHHHHHHHHHHHHHHHHHHHTTT---HHHHHHHHHHHHHHHHHHHHHHHHTTTTHHHHHTTHHHHHHHSS--HHHHHHHHHHHHHHHHHHHHHHHHHHHHHHHHHHHS----HHHHHHHHHHHHHHHHHHHHHHHHHHHH-SSHHHHHHHHHHHHHIIIIIHHHHHHHHHHHTTTSPPPHHHHHHHHTSHHHHHHHHHHHHH-S-TTTT-PPPS-HHHHHHHHHHHTTSSSS--GGGSHHHHHHHHHHHHHHHHHHHHHHHHHHTT-